Protein AF-A0A554GMN8-F1 (afdb_monomer_lite)

Foldseek 3Di:
DDDDDDDDDDDDDDDDDDDDDDDDPDPDDDDFLCVLLVVDAFQAAFPVLLVVVPHDGGLVSLLVLLVQLVVLLLVLLVLLLVLCVVLSHRSLLLSLLLCSVCVSQVNADPQQAHPVRQFHASNGDGVVVDPADDHRSDSRRSNVLSVQLSVQLVVLCVLCVPDDSSLSSLLSQLCSFQNNVLCDDSVQSLPRGDSSRRSRSSSSSSVSCSVPHGDDDDDDDDDDDDDDDDDDDDDDDDDDDDDDDPVPLQAAEADDVVDLQVDPGKAAASHFDPRQLVLCVLLVHDRPRHHHPVQLVSLLVQCVVVVHDDPPDRSIRHNVSSVVSCVVVDDDDDDDDDDDCFFDAPQKTFRLVPPLQVLLAPDDAAAADPPCQLVSALVRCVVSVPPQRDDAQVQQLQSLLSRVQSQQVTQKAWGNHVPWDWDWQDGPNHIGIFGKDFPVVLVVCLVVLRARFQWKKWWALVDSVDRHHNVRIHIFTAYDSLQWGQGSHTAGSHNDPNITIMTTMDGNVSIDHD

pLDDT: mean 76.31, std 22.41, range [22.39, 98.75]

Structure (mmCIF, N/CA/C/O backbone):
data_AF-A0A554GMN8-F1
#
_entry.id   AF-A0A554GMN8-F1
#
loop_
_atom_site.group_PDB
_atom_site.id
_atom_site.type_symbol
_atom_site.label_atom_id
_atom_site.label_alt_id
_atom_site.label_comp_id
_atom_site.label_asym_id
_atom_site.label_entity_id
_atom_site.label_seq_id
_atom_site.pdbx_PDB_ins_code
_atom_site.Cartn_x
_atom_site.Cartn_y
_atom_site.Cartn_z
_atom_site.occupancy
_atom_site.B_iso_or_equiv
_atom_site.auth_seq_id
_atom_site.auth_comp_id
_atom_site.auth_asym_id
_atom_site.auth_atom_id
_atom_site.pdbx_PDB_model_num
ATOM 1 N N . MET A 1 1 ? 79.819 -11.909 32.473 1.00 31.41 1 MET A N 1
ATOM 2 C CA . MET A 1 1 ? 79.985 -12.585 33.777 1.00 31.41 1 MET A CA 1
ATOM 3 C C . MET A 1 1 ? 79.073 -11.861 34.756 1.00 31.41 1 MET A C 1
ATOM 5 O O . MET A 1 1 ? 79.269 -10.672 34.934 1.00 31.41 1 MET A O 1
ATOM 9 N N . SER A 1 2 ? 77.901 -12.443 35.044 1.00 26.77 2 SER A N 1
ATOM 10 C CA . SER A 1 2 ? 77.553 -13.093 36.336 1.00 26.77 2 SER A CA 1
ATOM 11 C C . SER A 1 2 ? 77.087 -12.056 37.370 1.00 26.77 2 SER A C 1
ATOM 13 O O . SER A 1 2 ? 77.793 -11.083 37.567 1.00 26.77 2 SER A O 1
ATOM 15 N N . LEU A 1 3 ? 75.942 -12.131 38.054 1.00 24.88 3 LEU A N 1
ATOM 16 C CA . LEU A 1 3 ? 74.988 -13.192 38.433 1.00 24.88 3 LEU A CA 1
ATOM 17 C C . LEU A 1 3 ? 73.608 -12.514 38.677 1.00 24.88 3 LEU A C 1
ATOM 19 O O . LEU A 1 3 ? 73.585 -11.332 39.003 1.00 24.88 3 LEU A O 1
ATOM 23 N N . SER A 1 4 ? 72.466 -13.123 38.318 1.00 25.23 4 SER A N 1
ATOM 24 C CA . SER A 1 4 ? 71.517 -13.880 39.189 1.00 25.23 4 SER A CA 1
ATOM 25 C C . SER A 1 4 ? 70.925 -13.047 40.354 1.00 25.23 4 SER A C 1
ATOM 27 O O . SER A 1 4 ? 71.654 -12.326 41.009 1.00 25.23 4 SER A O 1
ATOM 29 N N . ALA A 1 5 ? 69.643 -13.092 40.732 1.00 24.31 5 ALA A N 1
ATOM 30 C CA . ALA A 1 5 ? 68.678 -14.182 40.684 1.00 24.31 5 ALA A CA 1
ATOM 31 C C . ALA A 1 5 ? 67.211 -13.696 40.809 1.00 24.31 5 ALA A C 1
ATOM 33 O O . ALA A 1 5 ? 66.907 -12.610 41.292 1.00 24.31 5 ALA A O 1
ATOM 34 N N . THR A 1 6 ? 66.335 -14.598 40.376 1.00 27.28 6 THR A N 1
ATOM 35 C CA . THR A 1 6 ? 64.887 -14.782 40.548 1.00 27.28 6 THR A CA 1
ATOM 36 C C . THR A 1 6 ? 64.306 -14.380 41.915 1.00 27.28 6 THR A C 1
ATOM 38 O O . THR A 1 6 ? 64.943 -14.629 42.931 1.00 27.28 6 THR A O 1
ATOM 41 N N . THR A 1 7 ? 63.041 -13.925 41.959 1.00 26.58 7 THR A N 1
ATOM 42 C CA . THR A 1 7 ? 61.944 -14.539 42.756 1.00 26.58 7 THR A CA 1
ATOM 43 C C . THR A 1 7 ? 60.580 -13.960 42.348 1.00 26.58 7 THR A C 1
ATOM 45 O O . THR A 1 7 ? 60.435 -12.782 42.037 1.00 26.58 7 THR A O 1
ATOM 48 N N . SER A 1 8 ? 59.597 -14.856 42.298 1.00 25.20 8 SER A N 1
ATOM 49 C CA . SER A 1 8 ? 58.213 -14.692 41.858 1.00 25.20 8 SER A CA 1
ATOM 50 C C . SER A 1 8 ? 57.253 -14.490 43.043 1.00 25.20 8 SER A C 1
ATOM 52 O O . SER A 1 8 ? 57.560 -14.906 44.153 1.00 25.20 8 SER A O 1
ATOM 54 N N . GLN A 1 9 ? 56.054 -13.989 42.717 1.00 25.36 9 GLN A N 1
ATOM 55 C CA . GLN A 1 9 ? 54.740 -14.189 43.365 1.00 25.36 9 GLN A CA 1
ATOM 56 C C . GLN A 1 9 ? 54.052 -12.988 44.052 1.00 25.36 9 GLN A C 1
ATOM 58 O O . GLN A 1 9 ? 54.301 -12.630 45.193 1.00 25.36 9 GLN A O 1
ATOM 63 N N . ARG A 1 10 ? 53.101 -12.444 43.270 1.00 31.45 10 ARG A N 1
ATOM 64 C CA . ARG A 1 10 ? 51.735 -11.945 43.551 1.00 31.45 10 ARG A CA 1
ATOM 65 C C . ARG A 1 10 ? 51.302 -11.668 45.001 1.00 31.45 10 ARG A C 1
ATOM 67 O O . ARG A 1 10 ? 51.190 -12.609 45.772 1.00 31.45 10 ARG A O 1
ATOM 74 N N . THR A 1 11 ? 50.693 -10.488 45.191 1.00 27.23 11 THR A N 1
ATOM 75 C CA . THR A 1 11 ? 49.353 -10.316 45.807 1.00 27.23 11 THR A CA 1
ATOM 76 C C . THR A 1 11 ? 48.642 -9.049 45.294 1.00 27.23 11 THR A C 1
ATOM 78 O O . THR A 1 11 ? 49.282 -8.045 44.997 1.00 27.23 11 THR A O 1
ATOM 81 N N . ASN A 1 12 ? 47.312 -9.135 45.181 1.00 29.25 12 ASN A N 1
ATOM 82 C CA . ASN A 1 12 ? 46.345 -8.156 44.654 1.00 29.25 12 ASN A CA 1
ATOM 83 C C . ASN A 1 12 ? 46.149 -6.891 45.521 1.00 29.25 12 ASN A C 1
ATOM 85 O O . ASN A 1 12 ? 46.103 -7.010 46.740 1.00 29.25 12 ASN A O 1
ATOM 89 N N . SER A 1 13 ? 45.832 -5.743 44.899 1.00 24.52 13 SER A N 1
ATOM 90 C CA . SER A 1 13 ? 44.711 -4.839 45.273 1.00 24.52 13 SER A CA 1
ATOM 91 C C . SER A 1 13 ? 44.562 -3.700 44.223 1.00 24.52 13 SER A C 1
ATOM 93 O O . SER A 1 13 ? 45.560 -3.163 43.767 1.00 24.52 13 SER A O 1
ATOM 95 N N . VAL A 1 14 ? 43.413 -3.554 43.535 1.00 26.42 14 VAL A N 1
ATOM 96 C CA . VAL A 1 14 ? 42.216 -2.707 43.818 1.00 26.42 14 VAL A CA 1
ATOM 97 C C . VAL A 1 14 ? 42.255 -1.313 43.136 1.00 26.42 14 VAL A C 1
ATOM 99 O O . VAL A 1 14 ? 43.052 -0.461 43.490 1.00 26.42 14 VAL A O 1
ATOM 102 N N . PHE A 1 15 ? 41.307 -1.127 42.198 1.00 25.38 15 PHE A N 1
ATOM 103 C CA . PHE A 1 15 ? 40.606 0.097 41.735 1.00 25.38 15 PHE A CA 1
ATOM 104 C C . PHE A 1 15 ? 41.369 1.348 41.232 1.00 25.38 15 PHE A C 1
ATOM 106 O O . PHE A 1 15 ? 42.005 2.047 42.006 1.00 25.38 15 PHE A O 1
ATOM 113 N N . SER A 1 16 ? 41.079 1.772 39.985 1.00 26.03 16 SER A N 1
ATOM 114 C CA . SER A 1 16 ? 40.402 3.059 39.682 1.00 26.03 16 SER A CA 1
ATOM 115 C C . SER A 1 16 ? 40.081 3.241 38.179 1.00 26.03 16 SER A C 1
ATOM 117 O O . SER A 1 16 ? 40.733 2.686 37.301 1.00 26.03 16 SER A O 1
ATOM 119 N N . ASN A 1 17 ? 39.035 4.033 37.931 1.00 27.44 17 ASN A N 1
ATOM 120 C CA . ASN A 1 17 ? 38.421 4.486 36.677 1.00 27.44 17 ASN A CA 1
ATOM 121 C C . ASN A 1 17 ? 39.380 5.137 35.655 1.00 27.44 17 ASN A C 1
ATOM 123 O O . ASN A 1 17 ? 40.178 5.986 36.032 1.00 27.44 17 ASN A O 1
ATOM 127 N N . ARG A 1 18 ? 39.152 4.927 34.345 1.00 29.36 18 ARG A N 1
ATOM 128 C CA . ARG A 1 18 ? 38.347 5.780 33.423 1.00 29.36 18 ARG A CA 1
ATOM 129 C C . ARG A 1 18 ? 38.805 5.584 31.963 1.00 29.36 18 ARG A C 1
ATOM 131 O O . ARG A 1 18 ? 39.984 5.683 31.666 1.00 29.36 18 ARG A O 1
ATOM 138 N N . SER A 1 19 ? 37.822 5.361 31.084 1.00 31.69 19 SER A N 1
ATOM 139 C CA . SER A 1 19 ? 37.714 5.769 29.667 1.00 31.69 19 SER A CA 1
ATOM 140 C C . SER A 1 19 ? 38.985 5.951 28.818 1.00 31.69 19 SER A C 1
ATOM 142 O O . SER A 1 19 ? 39.743 6.874 29.087 1.00 31.69 19 SER A O 1
ATOM 144 N N . GLN A 1 20 ? 39.068 5.247 27.680 1.00 28.48 20 GLN A N 1
ATOM 145 C CA . GLN A 1 20 ? 39.258 5.825 26.330 1.00 28.48 20 GLN A CA 1
ATOM 146 C C . GLN A 1 20 ? 38.959 4.765 25.249 1.00 28.48 20 GLN A C 1
ATOM 148 O O . GLN A 1 20 ? 39.065 3.566 25.489 1.00 28.48 20 GLN A O 1
ATOM 153 N N . GLY A 1 21 ? 38.428 5.231 24.117 1.00 31.78 21 GLY A N 1
ATOM 154 C CA . GLY A 1 21 ? 37.542 4.490 23.222 1.00 31.78 21 GLY A CA 1
ATOM 155 C C . GLY A 1 21 ? 38.167 3.371 22.391 1.00 31.78 21 GLY A C 1
ATOM 156 O O . GLY A 1 21 ? 39.304 3.453 21.937 1.00 31.78 21 GLY A O 1
ATOM 157 N N . VAL A 1 22 ? 37.350 2.354 22.114 1.00 30.33 22 VAL A N 1
ATOM 158 C CA . VAL A 1 22 ? 37.625 1.374 21.062 1.00 30.33 22 VAL A CA 1
ATOM 159 C C . VAL A 1 22 ? 37.029 1.909 19.765 1.00 30.33 22 VAL A C 1
ATOM 161 O O . VAL A 1 22 ? 35.817 2.068 19.617 1.00 30.33 22 VAL A O 1
ATOM 164 N N . THR A 1 23 ? 37.930 2.268 18.861 1.00 33.91 23 THR A N 1
ATOM 165 C CA . THR A 1 23 ? 37.685 2.838 17.542 1.00 33.91 23 THR A CA 1
ATOM 166 C C . THR A 1 23 ? 37.172 1.787 16.556 1.00 33.91 23 THR A C 1
ATOM 168 O O . THR A 1 23 ? 37.447 0.594 16.648 1.00 33.91 23 THR A O 1
ATOM 171 N N . ALA A 1 24 ? 36.400 2.266 15.585 1.00 37.78 24 ALA A N 1
ATOM 172 C CA . ALA A 1 24 ? 35.595 1.514 14.631 1.00 37.78 24 ALA A CA 1
ATOM 173 C C . ALA A 1 24 ? 36.373 0.768 13.516 1.00 37.78 24 ALA A C 1
ATOM 175 O O . ALA A 1 24 ? 35.916 0.757 12.380 1.00 37.78 24 ALA A O 1
ATOM 176 N N . ASN A 1 25 ? 37.516 0.130 13.795 1.00 35.66 25 ASN A N 1
ATOM 177 C CA . ASN A 1 25 ? 38.388 -0.444 12.751 1.00 35.66 25 ASN A CA 1
ATOM 178 C C . ASN A 1 25 ? 38.890 -1.874 13.042 1.00 35.66 25 ASN A C 1
ATOM 180 O O . ASN A 1 25 ? 40.089 -2.132 13.028 1.00 35.66 25 ASN A O 1
ATOM 184 N N . ALA A 1 26 ? 37.983 -2.833 13.258 1.00 29.56 26 ALA A N 1
ATOM 185 C CA . ALA A 1 26 ? 38.364 -4.250 13.380 1.00 29.56 26 ALA A CA 1
ATOM 186 C C . ALA A 1 26 ? 37.366 -5.244 12.748 1.00 29.56 26 ALA A C 1
ATOM 188 O O . ALA A 1 26 ? 37.164 -6.333 13.275 1.00 29.56 26 ALA A O 1
ATOM 189 N N . VAL A 1 27 ? 36.729 -4.903 11.618 1.00 34.41 27 VAL A N 1
ATOM 190 C CA . VAL A 1 27 ? 35.815 -5.834 10.915 1.00 34.41 27 VAL A CA 1
ATOM 191 C C . VAL A 1 27 ? 36.108 -5.903 9.415 1.00 34.41 27 VAL A C 1
ATOM 193 O O . VAL A 1 27 ? 35.197 -5.771 8.617 1.00 34.41 27 VAL A O 1
ATOM 196 N N . LEU A 1 28 ? 37.365 -6.084 8.993 1.00 43.81 28 LEU A N 1
ATOM 197 C CA . LEU A 1 28 ? 37.694 -6.413 7.593 1.00 43.81 28 LEU A CA 1
ATOM 198 C C . LEU A 1 28 ? 39.027 -7.184 7.478 1.00 43.81 28 LEU A C 1
ATOM 200 O O . LEU A 1 28 ? 40.031 -6.630 7.048 1.00 43.81 28 LEU A O 1
ATOM 204 N N . SER A 1 29 ? 39.020 -8.477 7.819 1.00 34.38 29 SER A N 1
ATOM 205 C CA . SER A 1 29 ? 39.824 -9.517 7.146 1.00 34.38 29 SER A CA 1
ATOM 206 C C . SER A 1 29 ? 39.345 -10.919 7.580 1.00 34.38 29 SER A C 1
ATOM 208 O O . SER A 1 29 ? 39.456 -11.304 8.737 1.00 34.38 29 SER A O 1
ATOM 210 N N . GLY A 1 30 ? 38.731 -11.688 6.670 1.00 39.34 30 GLY A N 1
ATOM 211 C CA . GLY A 1 30 ? 38.459 -13.129 6.858 1.00 39.34 30 GLY A CA 1
ATOM 212 C C . GLY A 1 30 ? 37.120 -13.568 7.485 1.00 39.34 30 GLY A C 1
ATOM 213 O O . GLY A 1 30 ? 36.879 -14.766 7.589 1.00 39.34 30 GLY A O 1
ATOM 214 N N . SER A 1 31 ? 36.218 -12.660 7.872 1.00 64.19 31 SER A N 1
ATOM 215 C CA . SER A 1 31 ? 34.897 -13.028 8.423 1.00 64.19 31 SER A CA 1
ATOM 216 C C . SER A 1 31 ? 33.820 -13.079 7.334 1.00 64.19 31 SER A C 1
ATOM 218 O O . SER A 1 31 ? 33.726 -12.162 6.523 1.00 64.19 31 SER A O 1
ATOM 220 N N . ASN A 1 32 ? 32.996 -14.135 7.322 1.00 79.31 32 ASN A N 1
ATOM 221 C CA . ASN A 1 32 ? 31.857 -14.292 6.406 1.00 79.31 32 ASN A CA 1
ATOM 222 C C . ASN A 1 32 ? 30.999 -13.002 6.373 1.00 79.31 32 ASN A C 1
ATOM 224 O O . ASN A 1 32 ? 30.360 -12.688 7.383 1.00 79.31 32 ASN A O 1
ATOM 228 N N . PRO A 1 33 ? 30.918 -12.276 5.237 1.00 84.50 33 PRO A N 1
ATOM 229 C CA . PRO A 1 33 ? 30.227 -10.984 5.161 1.00 84.50 33 PRO A CA 1
ATOM 230 C C . PRO A 1 33 ? 28.704 -11.093 5.354 1.00 84.50 33 PRO A C 1
ATOM 232 O O . PRO A 1 33 ? 28.023 -10.086 5.532 1.00 84.50 33 PRO A O 1
ATOM 235 N N . ASN A 1 34 ? 28.158 -12.313 5.360 1.00 89.69 34 ASN A N 1
ATOM 236 C CA . ASN A 1 34 ? 26.754 -12.604 5.632 1.00 89.69 34 ASN A CA 1
ATOM 237 C C . ASN A 1 34 ? 26.494 -13.154 7.044 1.00 89.69 34 ASN A C 1
ATOM 239 O O . ASN A 1 34 ? 25.357 -13.524 7.334 1.00 89.69 34 ASN A O 1
ATOM 243 N N . ALA A 1 35 ? 27.495 -13.225 7.932 1.00 85.38 35 ALA A N 1
ATOM 244 C CA . ALA A 1 35 ? 27.372 -13.906 9.228 1.00 85.38 35 ALA A CA 1
ATOM 245 C C . ALA A 1 35 ? 26.163 -13.437 10.061 1.00 85.38 35 ALA A C 1
ATOM 247 O O . ALA A 1 35 ? 25.469 -14.258 10.665 1.00 85.38 35 ALA A O 1
ATOM 248 N N . ILE A 1 36 ? 25.850 -12.136 10.030 1.00 88.31 36 ILE A N 1
ATOM 249 C CA . ILE A 1 36 ? 24.716 -11.545 10.759 1.00 88.31 36 ILE A CA 1
ATOM 250 C C . ILE A 1 36 ? 23.353 -12.126 10.347 1.00 88.31 36 ILE A C 1
ATOM 252 O O . ILE A 1 36 ? 22.428 -12.148 11.157 1.00 88.31 36 ILE A O 1
ATOM 256 N N . LEU A 1 37 ? 23.219 -12.657 9.123 1.00 88.25 37 LEU A N 1
ATOM 257 C CA . LEU A 1 37 ? 21.961 -13.232 8.635 1.00 88.25 37 LEU A CA 1
ATOM 258 C C . LEU A 1 37 ? 21.540 -14.481 9.419 1.00 88.25 37 LEU A C 1
ATOM 260 O O . LEU A 1 37 ? 20.349 -14.787 9.466 1.00 88.25 37 LEU A O 1
ATOM 264 N N . SER A 1 38 ? 22.484 -15.177 10.059 1.00 87.19 38 SER A N 1
ATOM 265 C CA . SER A 1 38 ? 22.206 -16.352 10.899 1.00 87.19 38 SER A CA 1
ATOM 266 C C . SER A 1 38 ? 21.541 -16.008 12.238 1.00 87.19 38 SER A C 1
ATOM 268 O O . SER A 1 38 ? 20.923 -16.867 12.858 1.00 87.19 38 SER A O 1
ATOM 270 N N . GLN A 1 39 ? 21.613 -14.746 12.672 1.00 88.06 39 GLN A N 1
ATOM 271 C CA . GLN A 1 39 ? 21.136 -14.314 13.991 1.00 88.06 39 GLN A CA 1
ATOM 272 C C . GLN A 1 39 ? 19.621 -14.074 14.053 1.00 88.06 39 GLN A C 1
ATOM 274 O O . GLN A 1 39 ? 19.087 -13.724 15.105 1.00 88.06 39 GLN A O 1
ATOM 279 N N . TYR A 1 40 ? 18.911 -14.232 12.936 1.00 89.50 40 TYR A N 1
ATOM 280 C CA . TYR A 1 40 ? 17.469 -14.045 12.877 1.00 89.50 40 TYR A CA 1
ATOM 281 C C . TYR A 1 40 ? 16.802 -15.151 12.059 1.00 89.50 40 TYR A C 1
ATOM 283 O O . TYR A 1 40 ? 17.245 -15.487 10.963 1.00 89.50 40 TYR A O 1
ATOM 291 N N . LYS A 1 41 ? 15.708 -15.703 12.594 1.00 93.06 41 LYS A N 1
ATOM 292 C CA . LYS A 1 41 ? 14.868 -16.696 11.920 1.00 93.06 41 LYS A CA 1
ATOM 293 C C . LYS A 1 41 ? 13.619 -16.004 11.353 1.00 93.06 41 LYS A C 1
ATOM 295 O O . LYS A 1 41 ? 12.724 -15.674 12.135 1.00 93.06 41 LYS A O 1
ATOM 300 N N . PRO A 1 42 ? 13.545 -15.769 10.033 1.00 93.25 42 PRO A N 1
ATOM 301 C CA . PRO A 1 42 ? 12.393 -15.122 9.421 1.00 93.25 42 PRO A CA 1
ATOM 302 C C . PRO A 1 42 ? 11.180 -16.051 9.342 1.00 93.25 42 PRO A C 1
ATOM 304 O O . PRO A 1 42 ? 11.313 -17.271 9.251 1.00 93.25 42 PRO A O 1
ATOM 307 N N . THR A 1 43 ? 9.987 -15.461 9.294 1.00 90.25 43 THR A N 1
ATOM 308 C CA . THR A 1 43 ? 8.751 -16.169 8.925 1.00 90.25 43 THR A CA 1
ATOM 309 C C . THR A 1 43 ? 8.617 -16.349 7.410 1.00 90.25 43 THR A C 1
ATOM 311 O O . THR A 1 43 ? 7.843 -17.191 6.965 1.00 90.25 43 THR A O 1
ATOM 314 N N . GLY A 1 44 ? 9.381 -15.589 6.617 1.00 90.81 44 GLY A N 1
ATOM 315 C CA . GLY A 1 44 ? 9.333 -15.595 5.155 1.00 90.81 44 GLY A CA 1
ATOM 316 C C . GLY A 1 44 ? 8.117 -14.866 4.580 1.00 90.81 44 GLY A C 1
ATOM 317 O O . GLY A 1 44 ? 7.485 -14.053 5.257 1.00 90.81 44 GLY A O 1
ATOM 318 N N . ALA A 1 45 ? 7.815 -15.149 3.315 1.00 82.44 45 ALA A N 1
ATOM 319 C CA . ALA A 1 45 ? 6.766 -14.491 2.548 1.00 82.44 45 ALA A CA 1
ATOM 320 C C . ALA A 1 45 ? 5.364 -14.754 3.118 1.00 82.44 45 ALA A C 1
ATOM 322 O O . ALA A 1 45 ? 4.985 -15.890 3.399 1.00 82.44 45 ALA A O 1
ATOM 323 N N . SER A 1 46 ? 4.553 -13.704 3.213 1.00 82.75 46 SER A N 1
ATOM 324 C CA . SER A 1 46 ? 3.112 -13.807 3.441 1.00 82.75 46 SER A CA 1
ATOM 325 C C . SER A 1 46 ? 2.414 -14.497 2.269 1.00 82.75 46 SER A C 1
ATOM 327 O O . SER A 1 46 ? 2.960 -14.617 1.170 1.00 82.75 46 SER A O 1
ATOM 329 N N . ALA A 1 47 ? 1.146 -14.866 2.469 1.00 78.50 47 ALA A N 1
ATOM 330 C CA . ALA A 1 47 ? 0.313 -15.422 1.403 1.00 78.50 47 ALA A CA 1
ATOM 331 C C . ALA A 1 47 ? 0.198 -14.466 0.207 1.00 78.50 47 ALA A C 1
ATOM 333 O O . ALA A 1 47 ? 0.209 -14.906 -0.937 1.00 78.50 47 ALA A O 1
ATOM 334 N N . ARG A 1 48 ? 0.154 -13.151 0.459 1.00 74.88 48 ARG A N 1
ATOM 335 C CA . ARG A 1 48 ? 0.076 -12.137 -0.599 1.00 74.88 48 ARG A CA 1
ATOM 336 C C . ARG A 1 48 ? 1.323 -12.135 -1.476 1.00 74.88 48 ARG A C 1
ATOM 338 O O . ARG A 1 48 ? 1.204 -12.033 -2.693 1.00 74.88 48 ARG A O 1
ATOM 345 N N . THR A 1 49 ? 2.498 -12.204 -0.863 1.00 74.50 49 THR A N 1
ATOM 346 C CA . THR A 1 49 ? 3.767 -12.190 -1.596 1.00 74.50 49 THR A CA 1
ATOM 347 C C . THR A 1 49 ? 3.992 -13.525 -2.304 1.00 74.50 49 THR A C 1
ATOM 349 O O . THR A 1 49 ? 4.314 -13.534 -3.486 1.00 74.50 49 THR A O 1
ATOM 352 N N . ALA A 1 50 ? 3.740 -14.651 -1.631 1.00 77.44 50 ALA A N 1
ATOM 353 C CA . ALA A 1 50 ? 3.904 -15.986 -2.206 1.00 77.44 50 ALA A CA 1
ATOM 354 C C . ALA A 1 50 ? 2.961 -16.255 -3.397 1.00 77.44 50 ALA A C 1
ATOM 356 O O . ALA A 1 50 ? 3.357 -16.905 -4.365 1.00 77.44 50 ALA A O 1
ATOM 357 N N . ALA A 1 51 ? 1.745 -15.697 -3.375 1.00 76.88 51 ALA A N 1
ATOM 358 C CA . ALA A 1 51 ? 0.773 -15.841 -4.458 1.00 76.88 51 ALA A CA 1
ATOM 359 C C . ALA A 1 51 ? 1.242 -15.256 -5.802 1.00 76.88 51 ALA A C 1
ATOM 361 O O . ALA A 1 51 ? 0.740 -15.683 -6.838 1.00 76.88 51 ALA A O 1
ATOM 362 N N . GLN A 1 52 ? 2.209 -14.329 -5.810 1.00 74.88 52 GLN A N 1
ATOM 363 C CA . GLN A 1 52 ? 2.782 -13.776 -7.048 1.00 74.88 52 GLN A CA 1
ATOM 364 C C . GLN A 1 52 ? 3.424 -14.856 -7.928 1.00 74.88 52 GLN A C 1
ATOM 366 O O . GLN A 1 52 ? 3.393 -14.747 -9.150 1.00 74.88 52 GLN A O 1
ATOM 371 N N . ASP A 1 53 ? 3.945 -15.910 -7.297 1.00 82.25 53 ASP A N 1
ATOM 372 C CA . ASP A 1 53 ? 4.590 -17.044 -7.959 1.00 82.25 53 ASP A CA 1
ATOM 373 C C . ASP A 1 53 ? 3.763 -18.339 -7.781 1.00 82.25 53 ASP A C 1
ATOM 375 O O . ASP A 1 53 ? 4.251 -19.434 -8.053 1.00 82.25 53 ASP A O 1
ATOM 379 N N . GLY A 1 54 ? 2.514 -18.240 -7.301 1.00 87.12 54 GLY A N 1
ATOM 380 C CA . GLY A 1 54 ? 1.644 -19.398 -7.058 1.00 87.12 54 GLY A CA 1
ATOM 381 C C . GLY A 1 54 ? 2.129 -20.331 -5.940 1.00 87.12 54 GLY A C 1
ATOM 382 O O . GLY A 1 54 ? 1.879 -21.534 -5.990 1.00 87.12 54 GLY A O 1
ATOM 383 N N . LEU A 1 55 ? 2.846 -19.802 -4.944 1.00 85.44 55 LEU A N 1
ATOM 384 C CA . LEU A 1 55 ? 3.481 -20.584 -3.879 1.00 85.44 55 LEU A CA 1
ATOM 385 C C . LEU A 1 55 ? 2.693 -20.532 -2.563 1.00 85.44 55 LEU A C 1
ATOM 387 O O . LEU A 1 55 ? 1.954 -19.586 -2.289 1.00 85.44 55 LEU A O 1
ATOM 391 N N . GLN A 1 56 ? 2.909 -21.534 -1.707 1.00 91.12 56 GLN A N 1
ATOM 392 C CA . GLN A 1 56 ? 2.435 -21.510 -0.321 1.00 91.12 56 GLN A CA 1
ATOM 393 C C . GLN A 1 56 ? 3.278 -20.547 0.528 1.00 91.12 56 GLN A C 1
ATOM 395 O O . GLN A 1 56 ? 4.495 -20.506 0.347 1.00 91.12 56 GLN A O 1
ATOM 400 N N . PRO A 1 57 ? 2.675 -19.786 1.458 1.00 82.00 57 PRO A N 1
ATOM 401 C CA . PRO A 1 57 ? 3.400 -18.813 2.268 1.00 82.00 57 PRO A CA 1
ATOM 402 C C . PRO A 1 57 ? 4.490 -19.445 3.136 1.00 82.00 57 PRO A C 1
ATOM 404 O O . PRO A 1 57 ? 4.409 -20.605 3.536 1.00 82.00 57 PRO A O 1
ATOM 407 N N . GLY A 1 58 ? 5.483 -18.632 3.485 1.00 88.31 58 GLY A N 1
ATOM 408 C CA . GLY A 1 58 ? 6.562 -18.973 4.400 1.00 88.31 58 GLY A CA 1
ATOM 409 C C . GLY A 1 58 ? 7.951 -18.861 3.776 1.00 88.31 58 GLY A C 1
ATOM 410 O O . GLY A 1 58 ? 8.138 -18.383 2.655 1.00 88.31 58 GLY A O 1
ATOM 411 N N . VAL A 1 59 ? 8.949 -19.331 4.525 1.00 94.88 59 VAL A N 1
ATOM 412 C CA . VAL A 1 59 ? 10.370 -19.289 4.135 1.00 94.88 59 VAL A CA 1
ATOM 413 C C . VAL A 1 59 ? 10.621 -20.016 2.813 1.00 94.88 59 VAL A C 1
ATOM 415 O O . VAL A 1 59 ? 11.353 -19.502 1.975 1.00 94.88 59 VAL A O 1
ATOM 418 N N . ALA A 1 60 ? 9.967 -21.158 2.577 1.00 93.56 60 ALA A N 1
ATOM 419 C CA . ALA A 1 60 ? 10.128 -21.915 1.335 1.00 93.56 60 ALA A CA 1
ATOM 420 C C . ALA A 1 60 ? 9.729 -21.101 0.089 1.00 93.56 60 ALA A C 1
ATOM 422 O O . ALA A 1 60 ? 10.417 -21.173 -0.931 1.00 93.56 60 ALA A O 1
ATOM 423 N N . ALA A 1 61 ? 8.675 -20.278 0.175 1.00 93.38 61 ALA A N 1
ATOM 424 C CA . ALA A 1 61 ? 8.310 -19.379 -0.917 1.00 93.38 61 ALA A CA 1
ATOM 425 C C . ALA A 1 61 ? 9.366 -18.298 -1.143 1.00 93.38 61 ALA A C 1
ATOM 427 O O . ALA A 1 61 ? 9.772 -18.082 -2.283 1.00 93.38 61 ALA A O 1
ATOM 428 N N . SER A 1 62 ? 9.857 -17.660 -0.077 1.00 97.88 62 SER A N 1
ATOM 429 C CA . SER A 1 62 ? 10.962 -16.696 -0.166 1.00 97.88 62 SER A CA 1
ATOM 430 C C . SER A 1 62 ? 12.192 -17.308 -0.837 1.00 97.88 62 SER A C 1
ATOM 432 O O . SER A 1 62 ? 12.731 -16.737 -1.784 1.00 97.88 62 SER A O 1
ATOM 434 N N . THR A 1 63 ? 12.598 -18.504 -0.408 1.00 95.38 63 THR A N 1
ATOM 435 C CA . THR A 1 63 ? 13.712 -19.252 -1.000 1.00 95.38 63 THR A CA 1
ATOM 436 C C . THR A 1 63 ? 13.480 -19.520 -2.484 1.00 95.38 63 THR A C 1
ATOM 438 O O . THR A 1 63 ? 14.360 -19.238 -3.296 1.00 95.38 63 THR A O 1
ATOM 441 N N . LYS A 1 64 ? 12.294 -20.009 -2.865 1.00 93.69 64 LYS A N 1
ATOM 442 C CA . LYS A 1 64 ? 11.979 -20.306 -4.265 1.00 93.69 64 LYS A CA 1
ATOM 443 C C . LYS A 1 64 ? 11.976 -19.047 -5.133 1.00 93.69 64 LYS A C 1
ATOM 445 O O . LYS A 1 64 ? 12.562 -19.068 -6.210 1.00 93.69 64 LYS A O 1
ATOM 450 N N . MET A 1 65 ? 11.384 -17.949 -4.665 1.00 96.00 65 MET A N 1
ATOM 451 C CA . MET A 1 65 ? 11.391 -16.671 -5.387 1.00 96.00 65 MET A CA 1
ATOM 452 C C . MET A 1 65 ? 12.816 -16.132 -5.572 1.00 96.00 65 MET A C 1
ATOM 454 O O . MET A 1 65 ? 13.164 -15.687 -6.664 1.00 96.00 65 MET A O 1
ATOM 458 N N . ALA A 1 66 ? 13.668 -16.233 -4.545 1.00 96.00 66 ALA A N 1
ATOM 459 C CA . ALA A 1 66 ? 15.079 -15.862 -4.651 1.00 96.00 66 ALA A CA 1
ATOM 460 C C . ALA A 1 66 ? 15.839 -16.730 -5.669 1.00 96.00 66 ALA A C 1
ATOM 462 O O . ALA A 1 66 ? 16.619 -16.205 -6.461 1.00 96.00 66 ALA A O 1
ATOM 463 N N . GLN A 1 67 ? 15.586 -18.042 -5.692 1.00 90.94 67 GLN A N 1
ATOM 464 C CA . GLN A 1 67 ? 16.167 -18.959 -6.679 1.00 90.94 67 GLN A CA 1
ATOM 465 C C . GLN A 1 67 ? 15.719 -18.621 -8.107 1.00 90.94 67 GLN A C 1
ATOM 467 O O . GLN A 1 67 ? 16.547 -18.597 -9.014 1.00 90.94 67 GLN A O 1
ATOM 472 N N . THR A 1 68 ? 14.436 -18.301 -8.305 1.00 89.62 68 THR A N 1
ATOM 473 C CA . THR A 1 68 ? 13.896 -17.845 -9.598 1.00 89.62 68 THR A CA 1
ATOM 474 C C . THR A 1 68 ? 14.601 -16.578 -10.102 1.00 89.62 68 THR A C 1
ATOM 476 O O . THR A 1 68 ? 14.761 -16.390 -11.310 1.00 89.62 68 THR A O 1
ATOM 479 N N . ASP A 1 69 ? 15.047 -15.713 -9.190 1.00 93.44 69 ASP A N 1
ATOM 480 C CA . ASP A 1 69 ? 15.720 -14.452 -9.513 1.00 93.44 69 ASP A CA 1
ATOM 481 C C . ASP A 1 69 ? 17.254 -14.581 -9.624 1.00 93.44 69 ASP A C 1
ATOM 483 O O . ASP A 1 69 ? 17.907 -13.683 -10.163 1.00 93.44 69 ASP A O 1
ATOM 487 N N . LEU A 1 70 ? 17.843 -15.696 -9.173 1.00 91.81 70 LEU A N 1
ATOM 488 C CA . LEU A 1 70 ? 19.291 -15.868 -9.005 1.00 91.81 70 LEU A CA 1
ATOM 489 C C . LEU A 1 70 ? 20.093 -15.591 -10.284 1.00 91.81 70 LEU A C 1
ATOM 491 O O . LEU A 1 70 ? 21.065 -14.837 -10.248 1.00 91.81 70 LEU A O 1
ATOM 495 N N . ALA A 1 71 ? 19.674 -16.150 -11.421 1.00 91.06 71 ALA A N 1
ATOM 496 C CA . ALA A 1 71 ? 20.381 -15.970 -12.691 1.00 91.06 71 ALA A CA 1
ATOM 497 C C . ALA A 1 71 ? 20.418 -14.498 -13.145 1.00 91.06 71 ALA A C 1
ATOM 499 O O . ALA A 1 71 ? 21.383 -14.057 -13.766 1.00 91.06 71 ALA A O 1
ATOM 500 N N . ARG A 1 72 ? 19.382 -13.709 -12.819 1.00 96.19 72 ARG A N 1
ATOM 501 C CA . ARG A 1 72 ? 19.364 -12.263 -13.087 1.00 96.19 72 ARG A CA 1
ATOM 502 C C . ARG A 1 72 ? 20.271 -11.516 -12.117 1.00 96.19 72 ARG A C 1
ATOM 504 O O . ARG A 1 72 ? 21.061 -10.693 -12.568 1.00 96.19 72 ARG A O 1
ATOM 511 N N . LEU A 1 73 ? 20.209 -11.845 -10.825 1.00 95.81 73 LEU A N 1
ATOM 512 C CA . LEU A 1 73 ? 21.061 -11.239 -9.796 1.00 95.81 73 LEU A CA 1
ATOM 513 C C . LEU A 1 73 ? 22.557 -11.445 -10.085 1.00 95.81 73 LEU A C 1
ATOM 515 O O . LEU A 1 73 ? 23.354 -10.530 -9.886 1.00 95.81 73 LEU A O 1
ATOM 519 N N . GLN A 1 74 ? 22.947 -12.618 -10.599 1.00 93.69 74 GLN A N 1
ATOM 520 C CA . GLN A 1 74 ? 24.345 -12.914 -10.932 1.00 93.69 74 GLN A CA 1
ATOM 521 C C . GLN A 1 74 ? 24.944 -11.937 -11.953 1.00 93.69 74 GLN A C 1
ATOM 523 O O . GLN A 1 74 ? 26.131 -11.630 -11.864 1.00 93.69 74 GLN A O 1
ATOM 528 N N . LYS A 1 75 ? 24.132 -11.372 -12.859 1.00 91.88 75 LYS A N 1
ATOM 529 C CA . LYS A 1 75 ? 24.596 -10.416 -13.882 1.00 91.88 75 LYS A CA 1
ATOM 530 C C . LYS A 1 75 ? 25.172 -9.123 -13.298 1.00 91.88 75 LYS A C 1
ATOM 532 O O . LYS A 1 75 ? 25.930 -8.441 -13.974 1.00 91.88 75 LYS A O 1
ATOM 537 N N . PHE A 1 76 ? 24.812 -8.776 -12.064 1.00 93.00 76 PHE A N 1
ATOM 538 C CA . PHE A 1 76 ? 25.298 -7.582 -11.368 1.00 93.00 76 PHE A CA 1
ATOM 539 C C . PHE A 1 76 ? 25.821 -7.904 -9.959 1.00 93.00 76 PHE A C 1
ATOM 541 O O . PHE A 1 76 ? 25.863 -7.036 -9.087 1.00 93.00 76 PHE A O 1
ATOM 548 N N . LYS A 1 77 ? 26.277 -9.149 -9.747 1.00 92.75 77 LYS A N 1
ATOM 549 C CA . LYS A 1 77 ? 26.864 -9.617 -8.483 1.00 92.75 77 LYS A CA 1
ATOM 550 C C . LYS A 1 77 ? 28.048 -8.765 -8.030 1.00 92.75 77 LYS A C 1
ATOM 552 O O . LYS A 1 77 ? 28.061 -8.343 -6.879 1.00 92.75 77 LYS A O 1
ATOM 557 N N . GLY A 1 78 ? 28.989 -8.466 -8.928 1.00 89.25 78 GLY A N 1
ATOM 558 C CA . GLY A 1 78 ? 30.153 -7.637 -8.596 1.00 89.25 78 GLY A CA 1
ATOM 559 C C . GLY A 1 78 ? 29.751 -6.261 -8.056 1.00 89.25 78 GLY A C 1
ATOM 560 O O . GLY A 1 78 ? 30.295 -5.811 -7.052 1.00 89.25 78 GLY A O 1
ATOM 561 N N . ASN A 1 79 ? 28.713 -5.648 -8.639 1.00 94.25 79 ASN A N 1
ATOM 562 C CA . ASN A 1 79 ? 28.211 -4.354 -8.178 1.00 94.25 79 ASN A CA 1
ATOM 563 C C . ASN A 1 79 ? 27.589 -4.435 -6.776 1.00 94.25 79 ASN A C 1
ATOM 565 O O . ASN A 1 79 ? 27.781 -3.529 -5.960 1.00 94.25 79 ASN A O 1
ATOM 569 N N . ILE A 1 80 ? 26.850 -5.519 -6.500 1.00 96.69 80 ILE A N 1
ATOM 570 C CA . ILE A 1 80 ? 26.269 -5.808 -5.183 1.00 96.69 80 ILE A CA 1
ATOM 571 C C . ILE A 1 80 ? 27.369 -6.007 -4.141 1.00 96.69 80 ILE A C 1
ATOM 573 O O . ILE A 1 80 ? 27.309 -5.389 -3.081 1.00 96.69 80 ILE A O 1
ATOM 577 N N . GLU A 1 81 ? 28.366 -6.846 -4.427 1.00 93.31 81 GLU A N 1
ATOM 578 C CA . GLU A 1 81 ? 29.453 -7.154 -3.491 1.00 93.31 81 GLU A CA 1
ATOM 579 C C . GLU A 1 81 ? 30.306 -5.911 -3.196 1.00 93.31 81 GLU A C 1
ATOM 581 O O . GLU A 1 81 ? 30.594 -5.632 -2.031 1.00 93.31 81 GLU A O 1
ATOM 586 N N . ALA A 1 82 ? 30.604 -5.095 -4.212 1.00 89.38 82 ALA A N 1
ATOM 587 C CA . ALA A 1 82 ? 31.320 -3.834 -4.035 1.00 89.38 82 ALA A CA 1
ATOM 588 C C . ALA A 1 82 ? 30.534 -2.822 -3.179 1.00 89.38 82 ALA A C 1
ATOM 590 O O . ALA A 1 82 ? 31.096 -2.194 -2.278 1.00 89.38 82 ALA A O 1
ATOM 591 N N . ALA A 1 83 ? 29.224 -2.673 -3.412 1.00 93.06 83 ALA A N 1
ATOM 592 C CA . ALA A 1 83 ? 28.385 -1.789 -2.600 1.00 93.06 83 ALA A CA 1
ATOM 593 C C . ALA A 1 83 ? 28.255 -2.301 -1.156 1.00 93.06 83 ALA A C 1
ATOM 595 O O . ALA A 1 83 ? 28.375 -1.533 -0.202 1.00 93.06 83 ALA A O 1
ATOM 596 N N . ALA A 1 84 ? 28.057 -3.607 -0.983 1.00 94.75 84 ALA A N 1
ATOM 597 C CA . ALA A 1 84 ? 27.982 -4.259 0.318 1.00 94.75 84 ALA A CA 1
ATOM 598 C C . ALA A 1 84 ? 29.243 -4.004 1.152 1.00 94.75 84 ALA A C 1
ATOM 600 O O . ALA A 1 84 ? 29.145 -3.542 2.292 1.00 94.75 84 ALA A O 1
ATOM 601 N N . GLN A 1 85 ? 3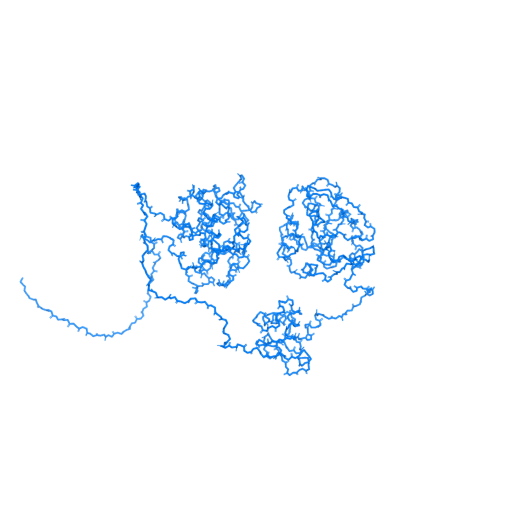0.420 -4.209 0.552 1.00 90.88 85 GLN A N 1
ATOM 602 C CA . GLN A 1 85 ? 31.705 -3.911 1.179 1.00 90.88 85 GLN A CA 1
ATOM 603 C C . GLN A 1 85 ? 31.817 -2.426 1.545 1.00 90.88 85 GLN A C 1
ATOM 605 O O . GLN A 1 85 ? 32.152 -2.097 2.681 1.00 90.88 85 GLN A O 1
ATOM 610 N N . LYS A 1 86 ? 31.477 -1.525 0.614 1.00 91.25 86 LYS A N 1
ATOM 611 C CA . LYS A 1 86 ? 31.575 -0.071 0.811 1.00 91.25 86 LYS A CA 1
ATOM 612 C C . LYS A 1 86 ? 30.733 0.446 1.980 1.00 91.25 86 LYS A C 1
ATOM 614 O O . LYS A 1 86 ? 31.169 1.352 2.685 1.00 91.25 86 LYS A O 1
ATOM 619 N N . TYR A 1 87 ? 29.529 -0.090 2.178 1.00 92.62 87 TYR A N 1
ATOM 620 C CA . TYR A 1 87 ? 28.590 0.397 3.201 1.00 92.62 87 TYR A CA 1
ATOM 621 C C . TYR A 1 87 ? 28.542 -0.476 4.469 1.00 92.62 87 TYR A C 1
ATOM 623 O O . TYR A 1 87 ? 27.814 -0.155 5.419 1.00 92.62 87 TYR A O 1
ATOM 631 N N . GLY A 1 88 ? 29.331 -1.556 4.515 1.00 92.00 88 GLY A N 1
ATOM 632 C CA . GLY A 1 88 ? 29.341 -2.515 5.620 1.00 92.00 88 GLY A CA 1
ATOM 633 C C . GLY A 1 88 ? 27.977 -3.181 5.796 1.00 92.00 88 GLY A C 1
ATOM 634 O O . GLY A 1 88 ? 27.379 -3.092 6.869 1.00 92.00 88 GLY A O 1
ATOM 635 N N . LEU A 1 89 ? 27.451 -3.759 4.714 1.00 95.88 89 LEU A N 1
ATOM 636 C CA . LEU A 1 89 ? 26.159 -4.449 4.654 1.00 95.88 89 LEU A CA 1
ATOM 637 C C . LEU A 1 89 ? 26.354 -5.874 4.110 1.00 95.88 89 LEU A C 1
ATOM 639 O O . LEU A 1 89 ? 27.280 -6.088 3.330 1.00 95.88 89 LEU A O 1
ATOM 643 N N . PRO A 1 90 ? 25.489 -6.848 4.448 1.00 96.25 90 PRO A N 1
ATOM 644 C CA . PRO A 1 90 ? 25.594 -8.187 3.876 1.00 96.25 90 PRO A CA 1
ATOM 645 C C . PRO A 1 90 ? 25.291 -8.180 2.366 1.00 96.25 90 PRO A C 1
ATOM 647 O O . PRO A 1 90 ? 24.215 -7.715 1.970 1.00 96.25 90 PRO A O 1
ATOM 650 N N . PRO A 1 91 ? 26.167 -8.723 1.501 1.00 96.25 91 PRO A N 1
ATOM 651 C CA . PRO A 1 91 ? 25.934 -8.743 0.055 1.00 96.25 91 PRO A CA 1
ATOM 652 C C . PRO A 1 91 ? 24.684 -9.539 -0.331 1.00 96.25 91 PRO A C 1
ATOM 654 O O . PRO A 1 91 ? 23.922 -9.108 -1.198 1.00 96.25 91 PRO A O 1
ATOM 657 N N . ALA A 1 92 ? 24.397 -10.643 0.363 1.00 97.62 92 ALA A N 1
ATOM 658 C CA . ALA A 1 92 ? 23.185 -11.416 0.109 1.00 97.62 92 ALA A CA 1
ATOM 659 C C . ALA A 1 92 ? 21.900 -10.667 0.501 1.00 97.62 92 ALA A C 1
ATOM 661 O O . ALA A 1 92 ? 20.851 -10.893 -0.101 1.00 97.62 92 ALA A O 1
ATOM 662 N N . LEU A 1 93 ? 21.976 -9.735 1.458 1.00 98.56 93 LEU A N 1
ATOM 663 C CA . LEU A 1 93 ? 20.841 -8.890 1.831 1.00 98.56 93 LEU A CA 1
ATOM 664 C C . LEU A 1 93 ? 20.525 -7.859 0.742 1.00 98.56 93 LEU A C 1
ATOM 666 O O . LEU A 1 93 ? 19.360 -7.673 0.402 1.00 98.56 93 LEU A O 1
ATOM 670 N N . LEU A 1 94 ? 21.545 -7.237 0.143 1.00 98.56 94 LEU A N 1
ATOM 671 C CA . LEU A 1 94 ? 21.342 -6.330 -0.993 1.00 98.56 94 LEU A CA 1
ATOM 672 C C . LEU A 1 94 ? 20.785 -7.074 -2.217 1.00 98.56 94 LEU A C 1
ATOM 674 O O . LEU A 1 94 ? 19.862 -6.582 -2.868 1.00 98.56 94 LEU A O 1
ATOM 678 N N . ALA A 1 95 ? 21.283 -8.285 -2.494 1.00 98.44 95 ALA A N 1
ATOM 679 C CA . ALA A 1 95 ? 20.738 -9.144 -3.545 1.00 98.44 95 ALA A CA 1
ATOM 680 C C . ALA A 1 95 ? 19.260 -9.501 -3.288 1.00 98.44 95 ALA A C 1
ATOM 682 O O . ALA A 1 95 ? 18.434 -9.456 -4.200 1.00 98.44 95 ALA A O 1
ATOM 683 N N . ALA A 1 96 ? 18.905 -9.801 -2.036 1.00 98.75 96 ALA A N 1
ATOM 684 C CA . ALA A 1 96 ? 17.534 -10.100 -1.640 1.00 98.75 96 ALA A CA 1
ATOM 685 C C . ALA A 1 96 ? 16.585 -8.905 -1.779 1.00 98.75 96 ALA A C 1
ATOM 687 O O . ALA A 1 96 ? 15.454 -9.089 -2.229 1.00 98.75 96 ALA A O 1
ATOM 688 N N . ILE A 1 97 ? 17.041 -7.690 -1.456 1.00 98.75 97 ILE A N 1
ATOM 689 C CA . ILE A 1 97 ? 16.278 -6.461 -1.711 1.00 98.75 97 ILE A CA 1
ATOM 690 C C . ILE A 1 97 ? 16.040 -6.310 -3.214 1.00 98.75 97 ILE A C 1
ATOM 692 O O . ILE A 1 97 ? 14.901 -6.132 -3.622 1.00 98.75 97 ILE A O 1
ATOM 696 N N . ALA A 1 98 ? 17.057 -6.494 -4.062 1.00 97.50 98 ALA A N 1
ATOM 697 C CA . ALA A 1 98 ? 16.864 -6.422 -5.512 1.00 97.50 98 ALA A CA 1
ATOM 698 C C . ALA A 1 98 ? 15.878 -7.485 -6.052 1.00 97.50 98 ALA A C 1
ATOM 700 O O . ALA A 1 98 ? 15.083 -7.211 -6.958 1.00 97.50 98 ALA A O 1
ATOM 701 N N . SER A 1 99 ? 15.888 -8.697 -5.482 1.00 98.38 99 SER A N 1
ATOM 702 C CA . SER A 1 99 ? 14.879 -9.729 -5.770 1.00 98.38 99 SER A CA 1
ATOM 703 C C . SER A 1 99 ? 13.479 -9.277 -5.352 1.00 98.38 99 SER A C 1
ATOM 705 O O . SER A 1 99 ? 12.549 -9.369 -6.150 1.00 98.38 99 SER A O 1
ATOM 707 N N . ARG A 1 100 ? 13.316 -8.749 -4.135 1.00 98.12 100 ARG A N 1
ATOM 708 C CA . ARG A 1 100 ? 12.015 -8.310 -3.618 1.00 98.12 100 ARG A CA 1
ATOM 709 C C . ARG A 1 100 ? 11.450 -7.106 -4.374 1.00 98.12 100 ARG A C 1
ATOM 711 O O . ARG A 1 100 ? 10.258 -7.095 -4.657 1.00 98.12 100 ARG A O 1
ATOM 718 N N . GLU A 1 101 ? 12.291 -6.128 -4.687 1.00 93.56 101 GLU A N 1
ATOM 719 C CA . GLU A 1 101 ? 11.889 -4.843 -5.269 1.00 93.56 101 GLU A CA 1
ATOM 720 C C . GLU A 1 101 ? 11.509 -4.948 -6.745 1.00 93.56 101 GLU A C 1
ATOM 722 O O . GLU A 1 101 ? 10.581 -4.298 -7.211 1.00 93.56 101 GLU A O 1
ATOM 727 N N . SER A 1 102 ? 12.229 -5.764 -7.516 1.00 90.69 102 SER A N 1
ATOM 728 C CA . SER A 1 102 ? 12.086 -5.737 -8.976 1.00 90.69 102 SER A CA 1
ATOM 729 C C . SER A 1 102 ? 12.200 -7.097 -9.646 1.00 90.69 102 SER A C 1
ATOM 731 O O . SER A 1 102 ? 12.332 -7.166 -10.870 1.00 90.69 102 SER A O 1
ATOM 733 N N . ARG A 1 103 ? 12.208 -8.189 -8.871 1.00 94.12 103 ARG A N 1
ATOM 734 C CA . ARG A 1 103 ? 12.525 -9.535 -9.377 1.00 94.12 103 ARG A CA 1
ATOM 735 C C . ARG A 1 103 ? 13.866 -9.533 -10.121 1.00 94.12 103 ARG A C 1
ATOM 737 O O . ARG A 1 103 ? 14.001 -10.077 -11.221 1.00 94.12 103 ARG A O 1
ATOM 744 N N . ALA A 1 104 ? 14.846 -8.835 -9.535 1.00 91.38 104 ALA A N 1
ATOM 745 C CA . ALA A 1 104 ? 16.167 -8.588 -10.110 1.00 91.38 104 ALA A CA 1
ATOM 746 C C . ALA A 1 104 ? 16.123 -7.926 -11.504 1.00 91.38 104 ALA A C 1
ATOM 748 O O . ALA A 1 104 ? 16.869 -8.295 -12.411 1.00 91.38 104 ALA A O 1
ATOM 749 N N . GLY A 1 105 ? 15.219 -6.962 -11.675 1.00 83.25 105 GLY A N 1
ATOM 750 C CA . GLY A 1 105 ? 15.024 -6.196 -12.903 1.00 83.25 105 GLY A CA 1
ATOM 751 C C . GLY A 1 105 ? 13.910 -6.702 -13.821 1.00 83.25 105 GLY A C 1
ATOM 752 O O . GLY A 1 105 ? 13.495 -5.960 -14.703 1.00 83.25 105 GLY A O 1
ATOM 753 N N . ALA A 1 106 ? 13.392 -7.919 -13.626 1.00 83.50 106 ALA A N 1
ATOM 754 C CA . ALA A 1 106 ? 12.356 -8.475 -14.504 1.00 83.50 106 ALA A CA 1
ATOM 755 C C . ALA A 1 106 ? 10.991 -7.776 -14.386 1.00 83.50 106 ALA A C 1
ATOM 757 O O . ALA A 1 106 ? 10.195 -7.854 -15.315 1.00 83.50 106 ALA A O 1
ATOM 758 N N . ALA A 1 107 ? 10.722 -7.097 -13.270 1.00 78.62 107 ALA A N 1
ATOM 759 C CA . ALA A 1 107 ? 9.501 -6.317 -13.074 1.00 78.62 107 ALA A CA 1
ATOM 760 C C . ALA A 1 107 ? 9.643 -4.840 -13.492 1.00 78.62 107 ALA A C 1
ATOM 762 O O . ALA A 1 107 ? 8.718 -4.058 -13.276 1.00 78.62 107 ALA A O 1
ATOM 763 N N . LEU A 1 108 ? 10.791 -4.440 -14.054 1.00 73.62 108 LEU A N 1
ATOM 764 C CA . LEU A 1 108 ? 11.015 -3.070 -14.510 1.00 73.62 108 LEU A CA 1
ATOM 765 C C . LEU A 1 108 ? 10.493 -2.865 -15.934 1.00 73.62 108 LEU A C 1
ATOM 767 O O . LEU A 1 108 ? 10.559 -3.756 -16.780 1.00 73.62 108 LEU A O 1
ATOM 771 N N . ASP A 1 109 ? 10.031 -1.652 -16.215 1.00 75.12 109 ASP A N 1
ATOM 772 C CA . ASP A 1 109 ? 9.748 -1.197 -17.568 1.00 75.12 109 ASP A CA 1
ATOM 773 C C . ASP A 1 109 ? 11.039 -0.987 -18.385 1.00 75.12 109 ASP A C 1
ATOM 775 O O . ASP A 1 109 ? 12.165 -1.069 -17.886 1.00 75.12 109 ASP A O 1
ATOM 779 N N . ARG A 1 110 ? 10.876 -0.648 -19.670 1.00 76.19 110 ARG A N 1
ATOM 780 C CA . ARG A 1 110 ? 11.992 -0.387 -20.600 1.00 76.19 110 ARG A CA 1
ATOM 781 C C . ARG A 1 110 ? 12.936 0.747 -20.175 1.00 76.19 110 ARG A C 1
ATOM 783 O O . ARG A 1 110 ? 14.042 0.833 -20.690 1.00 76.19 110 ARG A O 1
ATOM 790 N N . ASN A 1 111 ? 12.501 1.622 -19.270 1.00 75.38 111 ASN A N 1
ATOM 791 C CA . ASN A 1 111 ? 13.292 2.726 -18.730 1.00 75.38 111 ASN A CA 1
ATOM 792 C C . ASN A 1 111 ? 13.901 2.377 -17.360 1.00 75.38 111 ASN A C 1
ATOM 794 O O . ASN A 1 111 ? 14.433 3.258 -16.681 1.00 75.38 111 ASN A O 1
ATOM 798 N N . GLY A 1 112 ? 13.789 1.116 -16.929 1.00 75.50 112 GLY A N 1
ATOM 799 C CA . GLY A 1 112 ? 14.260 0.644 -15.636 1.00 75.50 112 GLY A CA 1
ATOM 800 C C . GLY A 1 112 ? 13.413 1.112 -14.459 1.00 75.50 112 GLY A C 1
ATOM 801 O O . GLY A 1 112 ? 13.951 1.262 -13.362 1.00 75.50 112 GLY A O 1
ATOM 802 N N . ARG A 1 113 ? 12.124 1.396 -14.669 1.00 77.44 113 ARG A N 1
ATOM 803 C CA . ARG A 1 113 ? 11.218 1.884 -13.623 1.00 77.44 113 ARG A CA 1
ATOM 804 C C . ARG A 1 113 ? 10.217 0.815 -13.207 1.00 77.44 113 ARG A C 1
ATOM 806 O O . ARG A 1 113 ? 9.736 0.060 -14.042 1.00 77.44 113 ARG A O 1
ATOM 813 N N . GLY A 1 114 ? 9.873 0.787 -11.928 1.00 71.25 114 GLY A N 1
ATOM 814 C CA . GLY A 1 114 ? 8.765 0.003 -11.380 1.00 71.25 114 GLY A CA 1
ATOM 815 C C . GLY A 1 114 ? 7.824 0.904 -10.576 1.00 71.25 114 GLY A C 1
ATOM 816 O O . GLY A 1 114 ? 7.861 2.130 -10.720 1.00 71.25 114 GLY A O 1
ATOM 817 N N . ASP A 1 115 ? 6.925 0.315 -9.787 1.00 56.06 115 ASP A N 1
ATOM 818 C CA . ASP A 1 115 ? 5.996 1.031 -8.893 1.00 56.06 115 ASP A CA 1
ATOM 819 C C . ASP A 1 115 ? 5.188 2.167 -9.549 1.00 56.06 115 ASP A C 1
ATOM 821 O O . ASP A 1 115 ? 4.932 3.223 -8.962 1.00 56.06 115 ASP A O 1
ATOM 825 N N . GLY A 1 116 ? 4.783 1.970 -10.806 1.00 49.81 116 GLY A N 1
ATOM 826 C CA . GLY A 1 116 ? 4.060 2.989 -11.573 1.00 49.81 116 GLY A CA 1
ATOM 827 C C . GLY A 1 116 ? 4.931 4.172 -12.017 1.00 49.81 116 GLY A C 1
ATOM 828 O O . GLY A 1 116 ? 4.407 5.258 -12.239 1.00 49.81 116 GLY A O 1
ATOM 829 N N . GLY A 1 117 ? 6.248 3.976 -12.143 1.00 63.41 117 GLY A N 1
ATOM 830 C CA . GLY A 1 117 ? 7.206 4.959 -12.666 1.00 63.41 117 GLY A CA 1
ATOM 831 C C . GLY A 1 117 ? 8.017 5.712 -11.602 1.00 63.41 117 GLY A C 1
ATOM 832 O O . GLY A 1 117 ? 8.894 6.514 -11.957 1.00 63.41 117 GLY A O 1
ATOM 833 N N . ASN A 1 118 ? 7.732 5.460 -10.320 1.00 67.81 118 ASN A N 1
ATOM 834 C CA . ASN A 1 118 ? 8.341 6.150 -9.182 1.00 67.81 118 ASN A CA 1
ATOM 835 C C . ASN A 1 118 ? 9.601 5.452 -8.666 1.00 67.81 118 ASN A C 1
ATOM 837 O O . ASN A 1 118 ? 10.567 6.136 -8.336 1.00 67.81 118 ASN A O 1
ATOM 841 N N . GLY A 1 119 ? 9.623 4.120 -8.633 1.00 72.06 119 GLY A N 1
ATOM 842 C CA . GLY A 1 119 ? 10.817 3.367 -8.270 1.00 72.06 119 GLY A CA 1
ATOM 843 C C . GLY A 1 119 ? 11.765 3.262 -9.461 1.00 72.06 119 GLY A C 1
ATOM 844 O O . GLY A 1 119 ? 11.351 2.912 -10.569 1.00 72.06 119 GLY A O 1
ATOM 845 N N . PHE A 1 120 ? 13.041 3.582 -9.259 1.00 88.31 120 PHE A N 1
ATOM 846 C CA . PHE A 1 120 ? 14.080 3.436 -10.278 1.00 88.31 120 PHE A CA 1
ATOM 847 C C . PHE A 1 120 ? 15.044 2.301 -9.944 1.00 88.31 120 PHE A C 1
ATOM 849 O O . PHE A 1 120 ? 15.472 2.151 -8.800 1.00 88.31 120 PHE A O 1
ATOM 856 N N . GLY A 1 121 ? 15.426 1.540 -10.965 1.00 91.12 121 GLY A N 1
ATOM 857 C CA . GLY A 1 121 ? 16.467 0.527 -10.891 1.00 91.12 121 GLY A CA 1
ATOM 858 C C . GLY A 1 121 ? 16.082 -0.723 -10.110 1.00 91.12 121 GLY A C 1
ATOM 859 O O . GLY A 1 121 ? 14.988 -0.845 -9.558 1.00 91.12 121 GLY A O 1
ATOM 860 N N . VAL A 1 122 ? 17.004 -1.683 -10.054 1.00 92.25 122 VAL A N 1
ATOM 861 C CA . VAL A 1 122 ? 16.740 -3.023 -9.500 1.00 92.25 122 VAL A CA 1
ATOM 862 C C . VAL A 1 122 ? 16.427 -3.042 -8.006 1.00 92.25 122 VAL A C 1
ATOM 864 O O . VAL A 1 122 ? 15.910 -4.035 -7.511 1.00 92.25 122 VAL A O 1
ATOM 867 N N . MET A 1 123 ? 16.699 -1.943 -7.305 1.00 97.12 123 MET A N 1
ATOM 868 C CA . MET A 1 123 ? 16.409 -1.759 -5.877 1.00 97.12 123 MET A CA 1
ATOM 869 C C . MET A 1 123 ? 15.372 -0.651 -5.633 1.00 97.12 123 MET A C 1
ATOM 871 O O . MET A 1 123 ? 15.252 -0.184 -4.514 1.00 97.12 123 MET A O 1
ATOM 875 N N . GLN A 1 124 ? 14.669 -0.209 -6.685 1.00 92.81 124 GLN A N 1
ATOM 876 C CA . GLN A 1 124 ? 13.527 0.715 -6.621 1.00 92.81 124 GLN A CA 1
ATOM 877 C C . GLN A 1 124 ? 13.751 1.958 -5.746 1.00 92.81 124 GLN A C 1
ATOM 879 O O . GLN A 1 124 ? 12.947 2.297 -4.883 1.00 92.81 124 GLN A O 1
ATOM 884 N N . VAL A 1 125 ? 14.831 2.700 -6.013 1.00 82.06 125 VAL A N 1
ATOM 885 C CA . VAL A 1 125 ? 15.060 3.996 -5.355 1.00 82.06 125 VAL A CA 1
ATOM 886 C C . VAL A 1 125 ? 13.919 4.944 -5.727 1.00 82.06 125 VAL A C 1
ATOM 888 O O . VAL A 1 125 ? 13.705 5.227 -6.909 1.00 82.06 125 VAL A O 1
ATOM 891 N N . ASP A 1 126 ? 13.188 5.424 -4.720 1.00 77.12 126 ASP A N 1
ATOM 892 C CA . ASP A 1 126 ? 12.010 6.264 -4.918 1.00 77.12 126 ASP A CA 1
ATOM 893 C C . ASP A 1 126 ? 12.400 7.679 -5.363 1.00 77.12 126 ASP A C 1
ATOM 895 O O . ASP A 1 126 ? 13.008 8.468 -4.630 1.00 77.12 126 ASP A O 1
ATOM 899 N N . ARG A 1 127 ? 11.992 8.003 -6.589 1.00 80.88 127 ARG A N 1
ATOM 900 C CA . ARG A 1 127 ? 12.262 9.267 -7.279 1.00 80.88 127 ARG A CA 1
ATOM 901 C C . ARG A 1 127 ? 11.658 10.494 -6.611 1.00 80.88 127 ARG A C 1
ATOM 903 O O . ARG A 1 127 ? 12.069 11.609 -6.917 1.00 80.88 127 ARG A O 1
ATOM 910 N N . ARG A 1 128 ? 10.676 10.305 -5.730 1.00 66.31 128 ARG A N 1
ATOM 911 C CA . ARG A 1 128 ? 10.015 11.392 -4.996 1.00 66.31 128 ARG A CA 1
ATOM 912 C C . ARG A 1 128 ? 10.878 11.921 -3.856 1.00 66.31 128 ARG A C 1
ATOM 914 O O . ARG A 1 128 ? 10.722 13.072 -3.465 1.00 66.31 128 ARG A O 1
ATOM 921 N N . TYR A 1 129 ? 11.791 11.095 -3.347 1.00 58.91 129 TYR A N 1
ATOM 922 C CA . TYR A 1 129 ? 12.662 11.427 -2.216 1.00 58.91 129 TYR A CA 1
ATOM 923 C C . TYR A 1 129 ? 14.137 11.524 -2.614 1.00 58.91 129 TYR A C 1
ATOM 925 O O . TYR A 1 129 ? 14.931 12.150 -1.911 1.00 58.91 129 TYR A O 1
ATOM 933 N N . HIS A 1 130 ? 14.513 10.926 -3.748 1.00 71.88 130 HIS A N 1
ATOM 934 C CA . HIS A 1 130 ? 15.888 10.886 -4.222 1.00 71.88 130 HIS A CA 1
ATOM 935 C C . HIS A 1 130 ? 15.972 11.093 -5.733 1.00 71.88 130 HIS A C 1
ATOM 937 O O . HIS A 1 130 ? 15.190 10.533 -6.493 1.00 71.88 130 HIS A O 1
ATOM 943 N N . THR A 1 131 ? 16.996 11.808 -6.193 1.00 86.81 131 THR A N 1
ATOM 944 C CA . THR A 1 131 ? 17.372 11.814 -7.613 1.00 86.81 131 THR A CA 1
ATOM 945 C C . THR A 1 131 ? 18.111 10.512 -7.934 1.00 86.81 131 THR A C 1
ATOM 947 O O . THR A 1 131 ? 19.186 10.304 -7.361 1.00 86.81 131 THR A O 1
ATOM 950 N N . PRO A 1 132 ? 17.590 9.618 -8.799 1.00 86.62 132 PRO A N 1
ATOM 951 C CA . PRO A 1 132 ? 18.272 8.363 -9.100 1.00 86.62 132 PRO A CA 1
ATOM 952 C C . PRO A 1 132 ? 19.583 8.573 -9.845 1.00 86.62 132 PRO A C 1
ATOM 954 O O . PRO A 1 132 ? 19.719 9.524 -10.616 1.00 86.62 132 PRO A O 1
ATOM 957 N N . LYS A 1 133 ? 20.531 7.662 -9.625 1.00 83.25 133 LYS A N 1
ATOM 958 C CA . LYS A 1 133 ? 21.883 7.728 -10.183 1.00 83.25 133 LYS A CA 1
ATOM 959 C C . LYS A 1 133 ? 22.194 6.509 -11.045 1.00 83.25 133 LYS A C 1
ATOM 961 O O . LYS A 1 133 ? 21.807 5.395 -10.705 1.00 83.25 133 LYS A O 1
ATOM 966 N N . GLY A 1 134 ? 22.953 6.729 -12.115 1.00 90.44 134 GLY A N 1
ATOM 967 C CA . GLY A 1 134 ? 23.429 5.688 -13.020 1.00 90.44 134 GLY A CA 1
ATOM 968 C C . GLY A 1 134 ? 22.334 4.910 -13.745 1.00 90.44 134 GLY A C 1
ATOM 969 O O . GLY A 1 134 ? 21.191 5.347 -13.877 1.00 90.44 134 GLY A O 1
ATOM 970 N N . THR A 1 135 ? 22.711 3.736 -14.250 1.00 90.19 135 THR A N 1
ATOM 971 C CA . THR A 1 135 ? 21.798 2.824 -14.947 1.00 90.19 135 THR A CA 1
ATOM 972 C C . THR A 1 135 ? 21.034 1.929 -13.960 1.00 90.19 135 THR A C 1
ATOM 974 O O . THR A 1 135 ? 21.514 1.697 -12.848 1.00 90.19 135 THR A O 1
ATOM 977 N N . PRO A 1 136 ? 19.882 1.352 -14.356 1.00 89.00 136 PRO A N 1
ATOM 978 C CA . PRO A 1 136 ? 19.019 0.552 -13.475 1.00 89.00 136 PRO A CA 1
ATOM 979 C C . PRO A 1 136 ? 19.704 -0.600 -12.719 1.00 89.00 136 PRO A C 1
ATOM 981 O O . PRO A 1 136 ? 19.257 -0.967 -11.635 1.00 89.00 136 PRO A O 1
ATOM 984 N N . THR A 1 137 ? 20.773 -1.177 -13.272 1.00 87.81 137 THR A N 1
ATOM 985 C CA . THR A 1 137 ? 21.581 -2.263 -12.674 1.00 87.81 137 THR A CA 1
ATOM 986 C C . THR A 1 137 ? 23.025 -1.833 -12.375 1.00 87.81 137 THR A C 1
ATOM 988 O O . THR A 1 137 ? 23.855 -2.656 -11.980 1.00 87.81 137 THR A O 1
ATOM 991 N N . GLY A 1 138 ? 23.360 -0.566 -12.626 1.00 86.00 138 GLY A N 1
ATOM 992 C CA . GLY A 1 138 ? 24.719 -0.040 -12.560 1.00 86.00 138 GLY A CA 1
ATOM 993 C C . GLY A 1 138 ? 25.221 0.169 -11.133 1.00 86.00 138 GLY A C 1
ATOM 994 O O . GLY A 1 138 ? 24.448 0.257 -10.176 1.00 86.00 138 GLY A O 1
ATOM 995 N N . GLN A 1 139 ? 26.542 0.290 -10.996 1.00 91.44 139 GLN A N 1
ATOM 996 C CA . GLN A 1 139 ? 27.211 0.465 -9.706 1.00 91.44 139 GLN A CA 1
ATOM 997 C C . GLN A 1 139 ? 26.720 1.703 -8.940 1.00 91.44 139 GLN A C 1
ATOM 999 O O . GLN A 1 139 ? 26.577 1.646 -7.720 1.00 91.44 139 GLN A O 1
ATOM 1004 N N . GLU A 1 140 ? 26.455 2.819 -9.627 1.00 86.25 140 GLU A N 1
ATOM 1005 C CA . GLU A 1 140 ? 25.982 4.053 -8.985 1.00 86.25 140 GLU A CA 1
ATOM 1006 C C . GLU A 1 140 ? 24.591 3.889 -8.362 1.00 86.25 140 GLU A C 1
ATOM 1008 O O . GLU A 1 140 ? 24.388 4.315 -7.224 1.00 86.25 140 GLU A O 1
ATOM 1013 N N . HIS A 1 141 ? 23.670 3.216 -9.063 1.00 96.62 141 HIS A N 1
ATOM 1014 C CA . HIS A 1 141 ? 22.326 2.908 -8.564 1.00 96.62 141 HIS A CA 1
ATOM 1015 C C . HIS A 1 141 ? 22.388 2.002 -7.329 1.00 96.62 141 HIS A C 1
ATOM 1017 O O . HIS A 1 141 ? 21.805 2.302 -6.288 1.00 96.62 141 HIS A O 1
ATOM 1023 N N . ILE A 1 142 ? 23.153 0.910 -7.412 1.00 95.31 142 ILE A N 1
ATOM 1024 C CA . ILE A 1 142 ? 23.286 -0.055 -6.311 1.00 95.31 142 ILE A CA 1
ATOM 1025 C C . ILE A 1 142 ? 23.982 0.592 -5.100 1.00 95.31 142 ILE A C 1
ATOM 1027 O O . ILE A 1 142 ? 23.555 0.385 -3.964 1.00 95.31 142 ILE A O 1
ATOM 1031 N N . ASN A 1 143 ? 24.986 1.448 -5.320 1.00 90.62 143 ASN A N 1
ATOM 1032 C CA . ASN A 1 143 ? 25.601 2.241 -4.251 1.00 90.62 143 ASN A CA 1
ATOM 1033 C C . ASN A 1 143 ? 24.604 3.204 -3.599 1.00 90.62 143 ASN A C 1
ATOM 1035 O O . ASN A 1 143 ? 24.590 3.336 -2.377 1.00 90.62 143 ASN A O 1
ATOM 1039 N N . GLN A 1 144 ? 23.768 3.876 -4.393 1.00 95.31 144 GLN A N 1
ATOM 1040 C CA . GLN A 1 144 ? 22.744 4.776 -3.871 1.00 95.31 144 GLN A CA 1
ATOM 1041 C C . GLN A 1 144 ? 21.744 4.025 -2.986 1.00 95.31 144 GLN A C 1
ATOM 1043 O O . GLN A 1 144 ? 21.499 4.442 -1.854 1.00 95.31 144 GLN A O 1
ATOM 1048 N N . ALA A 1 145 ? 21.213 2.901 -3.467 1.00 93.44 145 ALA A N 1
ATOM 1049 C CA . ALA A 1 145 ? 20.281 2.074 -2.709 1.00 93.44 145 ALA A CA 1
ATOM 1050 C C . ALA A 1 145 ? 20.904 1.535 -1.407 1.00 93.44 145 ALA A C 1
ATOM 1052 O O . ALA A 1 145 ? 20.285 1.624 -0.345 1.00 93.44 145 ALA A O 1
ATOM 1053 N N . ALA A 1 146 ? 22.148 1.049 -1.462 1.00 94.00 146 ALA A N 1
ATOM 1054 C CA . ALA A 1 146 ? 22.885 0.590 -0.284 1.00 94.00 146 ALA A CA 1
ATOM 1055 C C . ALA A 1 146 ? 23.130 1.724 0.728 1.00 94.00 146 ALA A C 1
ATOM 1057 O O . ALA A 1 146 ? 22.975 1.524 1.933 1.00 94.00 146 ALA A O 1
ATOM 1058 N N . SER A 1 147 ? 23.443 2.933 0.252 1.00 87.50 147 SER A N 1
ATOM 1059 C CA . SER A 1 147 ? 23.604 4.115 1.104 1.00 87.50 147 SER A CA 1
ATOM 1060 C C . SER A 1 147 ? 22.305 4.505 1.813 1.00 87.50 147 SER A C 1
ATOM 1062 O O . SER A 1 147 ? 22.351 4.893 2.978 1.00 87.50 147 SER A O 1
ATOM 1064 N N . ILE A 1 148 ? 21.157 4.403 1.135 1.00 85.31 148 ILE A N 1
ATOM 1065 C CA . ILE A 1 148 ? 19.838 4.673 1.729 1.00 85.31 148 ILE A CA 1
ATOM 1066 C C . ILE A 1 148 ? 19.544 3.656 2.836 1.00 85.31 148 ILE A C 1
ATOM 1068 O O . ILE A 1 148 ? 19.218 4.045 3.956 1.00 85.31 148 ILE A O 1
ATOM 1072 N N . LEU A 1 149 ? 19.750 2.360 2.568 1.00 96.50 149 LEU A N 1
ATOM 1073 C CA . LEU A 1 149 ? 19.592 1.322 3.589 1.00 96.50 149 LEU A CA 1
ATOM 1074 C C . LEU A 1 149 ? 20.525 1.559 4.783 1.00 96.50 149 LEU A C 1
ATOM 1076 O O . LEU A 1 149 ? 20.100 1.428 5.930 1.00 96.50 149 LEU A O 1
ATOM 1080 N N . LYS A 1 150 ? 21.781 1.955 4.538 1.00 94.38 150 LYS A N 1
ATOM 1081 C CA . LYS A 1 150 ? 22.722 2.308 5.608 1.00 94.38 150 LYS A CA 1
ATOM 1082 C C . LYS A 1 150 ? 22.229 3.495 6.441 1.00 94.38 150 LYS A C 1
ATOM 1084 O O . LYS A 1 150 ? 22.379 3.470 7.660 1.00 94.38 150 LYS A O 1
ATOM 1089 N N . GLY A 1 151 ? 21.611 4.491 5.806 1.00 81.31 151 GLY A N 1
ATOM 1090 C CA . GLY A 1 151 ? 20.916 5.584 6.489 1.00 81.31 151 GLY A CA 1
ATOM 1091 C C . GLY A 1 151 ? 19.841 5.063 7.444 1.00 81.31 151 GLY A C 1
ATOM 1092 O O . GLY A 1 151 ? 19.878 5.376 8.631 1.00 81.31 151 GLY A O 1
ATOM 1093 N N . PHE A 1 152 ? 18.975 4.159 6.977 1.00 90.25 152 PHE A N 1
ATOM 1094 C CA . PHE A 1 152 ? 17.957 3.549 7.836 1.00 90.25 152 PHE A CA 1
ATOM 1095 C C . PHE A 1 152 ? 18.540 2.687 8.960 1.00 90.25 152 PHE A C 1
ATOM 1097 O O . PHE A 1 152 ? 17.988 2.682 10.057 1.00 90.25 152 PHE A O 1
ATOM 1104 N N . VAL A 1 153 ? 19.672 2.003 8.756 1.00 90.62 153 VAL A N 1
ATOM 1105 C CA . VAL A 1 153 ? 20.380 1.320 9.858 1.00 90.62 153 VAL A CA 1
ATOM 1106 C C . VAL A 1 153 ? 20.745 2.315 10.957 1.00 90.62 153 VAL A C 1
ATOM 1108 O O . VAL A 1 153 ? 20.536 2.021 12.134 1.00 90.62 153 VAL A O 1
ATOM 1111 N N . ASN A 1 154 ? 21.237 3.500 10.595 1.00 85.81 154 ASN A N 1
ATOM 1112 C CA . ASN A 1 154 ? 21.582 4.536 11.566 1.00 85.81 154 ASN A CA 1
ATOM 1113 C C . ASN A 1 154 ? 20.334 5.103 12.266 1.00 85.81 154 ASN A C 1
ATOM 1115 O O . ASN A 1 154 ? 20.347 5.267 13.487 1.00 85.81 154 ASN A O 1
ATOM 1119 N N . ASP A 1 155 ? 19.246 5.335 11.528 1.00 81.81 155 ASP A N 1
ATOM 1120 C CA . ASP A 1 155 ? 17.980 5.817 12.096 1.00 81.81 155 ASP A CA 1
ATOM 1121 C C . ASP A 1 155 ? 17.391 4.820 13.100 1.00 81.81 155 ASP A C 1
ATOM 1123 O O . ASP A 1 155 ? 16.967 5.207 14.191 1.00 81.81 155 ASP A O 1
ATOM 1127 N N . ILE A 1 156 ? 17.411 3.525 12.775 1.00 91.19 156 ILE A N 1
ATOM 1128 C CA . ILE A 1 156 ? 16.924 2.473 13.671 1.00 91.19 156 ILE A CA 1
ATOM 1129 C C . ILE A 1 156 ? 17.857 2.287 14.868 1.00 91.19 156 ILE A C 1
ATOM 1131 O O . ILE A 1 156 ? 17.360 2.134 15.980 1.00 91.19 156 ILE A O 1
ATOM 1135 N N . LYS A 1 157 ? 19.183 2.375 14.690 1.00 91.81 157 LYS A N 1
ATOM 1136 C CA . LYS A 1 157 ? 20.143 2.400 15.810 1.00 91.81 157 LYS A CA 1
ATOM 1137 C C . LYS A 1 157 ? 19.841 3.544 16.781 1.00 91.81 157 LYS A C 1
ATOM 1139 O O . LYS A 1 157 ? 19.867 3.341 17.991 1.00 91.81 157 LYS A O 1
ATOM 1144 N N . LYS A 1 158 ? 19.503 4.727 16.260 1.00 86.19 158 LYS A N 1
ATOM 1145 C CA . LYS A 1 158 ? 19.139 5.898 17.070 1.00 86.19 158 LYS A CA 1
ATOM 1146 C C . LYS A 1 158 ? 17.788 5.734 17.770 1.00 86.19 158 LYS A C 1
ATOM 1148 O O . LYS A 1 158 ? 17.665 6.098 18.934 1.00 86.19 158 LYS A O 1
ATOM 1153 N N . ALA A 1 159 ? 16.778 5.219 17.070 1.00 79.50 159 ALA A N 1
ATOM 1154 C CA . ALA A 1 159 ? 15.431 5.050 17.616 1.00 79.50 159 ALA A CA 1
ATOM 1155 C C . ALA A 1 159 ? 15.333 3.879 18.609 1.00 79.50 159 ALA A C 1
ATOM 1157 O O . ALA A 1 159 ? 14.547 3.935 19.553 1.00 79.50 159 ALA A O 1
ATOM 1158 N N . HIS A 1 160 ? 16.142 2.836 18.408 1.00 89.00 160 HIS A N 1
ATOM 1159 C CA . HIS A 1 160 ? 16.118 1.588 19.172 1.00 89.00 160 HIS A CA 1
ATOM 1160 C C . HIS A 1 160 ? 17.538 1.153 19.576 1.00 89.00 160 HIS A C 1
ATOM 1162 O O . HIS A 1 160 ? 18.025 0.106 19.132 1.00 89.00 160 HIS A O 1
ATOM 1168 N N . PRO A 1 161 ? 18.225 1.925 20.439 1.00 95.06 161 PRO A N 1
ATOM 1169 C CA . PRO A 1 161 ? 19.618 1.655 20.809 1.00 95.06 161 PRO A CA 1
ATOM 1170 C C . PRO A 1 161 ? 19.802 0.331 21.563 1.00 95.06 161 PRO A C 1
ATOM 1172 O O . PRO A 1 161 ? 20.879 -0.251 21.522 1.00 95.06 161 PRO A O 1
ATOM 1175 N N . ASN A 1 162 ? 18.742 -0.172 22.203 1.00 94.12 162 ASN A N 1
ATOM 1176 C CA . ASN A 1 162 ? 18.765 -1.413 22.985 1.00 94.12 162 ASN A CA 1
ATOM 1177 C C . ASN A 1 162 ? 18.512 -2.679 22.147 1.00 94.12 162 ASN A C 1
ATOM 1179 O O . ASN A 1 162 ? 18.517 -3.782 22.689 1.00 94.12 162 ASN A O 1
ATOM 1183 N N . TRP A 1 163 ? 18.217 -2.544 20.853 1.00 94.88 163 TRP A N 1
ATOM 1184 C CA . TRP A 1 163 ? 18.064 -3.696 19.965 1.00 94.88 163 TRP A CA 1
ATOM 1185 C C . TRP A 1 163 ? 19.432 -4.241 19.560 1.00 94.88 163 TRP A C 1
ATOM 1187 O O . TRP A 1 163 ? 20.392 -3.486 19.419 1.00 94.88 163 TRP A O 1
ATOM 1197 N N . SER A 1 164 ? 19.520 -5.552 19.330 1.00 95.69 164 SER A N 1
ATOM 1198 C CA . SER A 1 164 ? 20.739 -6.148 18.780 1.00 95.69 164 SER A CA 1
ATOM 1199 C C . SER A 1 164 ? 21.006 -5.649 17.357 1.00 95.69 164 SER A C 1
ATOM 1201 O O . SER A 1 164 ? 20.095 -5.196 16.661 1.00 95.69 164 SER A O 1
ATOM 1203 N N . GLU A 1 165 ? 22.238 -5.791 16.871 1.00 91.38 165 GLU A N 1
ATOM 1204 C CA . GLU A 1 165 ? 22.577 -5.350 15.513 1.00 91.38 165 GLU A CA 1
ATOM 1205 C C . GLU A 1 165 ? 21.735 -6.047 14.436 1.00 91.38 165 GLU A C 1
ATOM 1207 O O . GLU A 1 165 ? 21.292 -5.403 13.486 1.00 91.38 165 GLU A O 1
ATOM 1212 N N . ALA A 1 166 ? 21.438 -7.341 14.603 1.00 90.62 166 ALA A N 1
ATOM 1213 C CA . ALA A 1 166 ? 20.564 -8.074 13.690 1.00 90.62 166 ALA A CA 1
ATOM 1214 C C . ALA A 1 166 ? 19.122 -7.540 13.719 1.00 90.62 166 ALA A C 1
ATOM 1216 O O . ALA A 1 166 ? 18.482 -7.410 12.675 1.00 90.62 166 ALA A O 1
ATOM 1217 N N . GLN A 1 167 ? 18.614 -7.175 14.898 1.00 95.88 167 GLN A N 1
ATOM 1218 C CA . GLN A 1 167 ? 17.291 -6.568 15.046 1.00 95.88 167 GLN A CA 1
ATOM 1219 C C . GLN A 1 167 ? 17.231 -5.166 14.429 1.00 95.88 167 GLN A C 1
ATOM 1221 O O . GLN A 1 167 ? 16.250 -4.831 13.765 1.00 95.88 167 GLN A O 1
ATOM 1226 N N . GLN A 1 168 ? 18.281 -4.362 14.606 1.00 96.19 168 GLN A N 1
ATOM 1227 C CA . GLN A 1 168 ? 18.395 -3.031 14.009 1.00 96.19 168 GLN A CA 1
ATOM 1228 C C . GLN A 1 168 ? 18.493 -3.114 12.486 1.00 96.19 168 GLN A C 1
ATOM 1230 O O . GLN A 1 168 ? 17.793 -2.385 11.786 1.00 96.19 168 GLN A O 1
ATOM 1235 N N . LEU A 1 169 ? 19.296 -4.045 11.963 1.00 97.81 169 LEU A N 1
ATOM 1236 C CA . LEU A 1 169 ? 19.392 -4.296 10.529 1.00 97.81 169 LEU A CA 1
ATOM 1237 C C . LEU A 1 169 ? 18.049 -4.763 9.957 1.00 97.81 169 LEU A C 1
ATOM 1239 O O . LEU A 1 169 ? 17.620 -4.256 8.926 1.00 97.81 169 LEU A O 1
ATOM 1243 N N . ARG A 1 170 ? 17.336 -5.666 10.642 1.00 98.06 170 ARG A N 1
ATOM 1244 C CA . ARG A 1 170 ? 15.994 -6.098 10.221 1.00 98.06 170 ARG A CA 1
ATOM 1245 C C . ARG A 1 170 ? 15.010 -4.927 10.212 1.00 98.06 170 ARG A C 1
ATOM 1247 O O . ARG A 1 170 ? 14.268 -4.760 9.247 1.00 98.06 170 ARG A O 1
ATOM 1254 N N . GLY A 1 171 ? 15.046 -4.092 11.250 1.00 90.12 171 GLY A N 1
ATOM 1255 C CA . GLY A 1 171 ? 14.268 -2.859 11.313 1.00 90.12 171 GLY A CA 1
ATOM 1256 C C . GLY A 1 171 ? 14.580 -1.923 10.147 1.00 90.12 171 GLY A C 1
ATOM 1257 O O . GLY A 1 171 ? 13.661 -1.389 9.539 1.00 90.12 171 GLY A O 1
ATOM 1258 N N . ALA A 1 172 ? 15.851 -1.773 9.771 1.00 96.06 172 ALA A N 1
ATOM 1259 C CA . ALA A 1 172 ? 16.252 -0.956 8.629 1.00 96.06 172 ALA A CA 1
ATOM 1260 C C . ALA A 1 172 ? 15.725 -1.508 7.298 1.00 96.06 172 ALA A C 1
ATOM 1262 O O . ALA A 1 172 ? 15.305 -0.737 6.441 1.00 96.06 172 ALA A O 1
ATOM 1263 N N . VAL A 1 173 ? 15.685 -2.834 7.142 1.00 97.75 173 VAL A N 1
ATOM 1264 C CA . VAL A 1 173 ? 15.069 -3.483 5.976 1.00 97.75 173 VAL A CA 1
ATOM 1265 C C . VAL A 1 173 ? 13.564 -3.198 5.932 1.00 97.75 173 VAL A C 1
ATOM 1267 O O . VAL A 1 173 ? 13.059 -2.831 4.880 1.00 97.75 173 VAL A O 1
ATOM 1270 N N . ALA A 1 174 ? 12.840 -3.280 7.054 1.00 87.94 174 ALA A N 1
ATOM 1271 C CA . ALA A 1 174 ? 11.426 -2.880 7.094 1.00 87.94 174 ALA A CA 1
ATOM 1272 C C . ALA A 1 174 ? 11.246 -1.382 6.767 1.00 87.94 174 ALA A C 1
ATOM 1274 O O . ALA A 1 174 ? 10.388 -1.004 5.967 1.00 87.94 174 ALA A O 1
ATOM 1275 N N . ALA A 1 175 ? 12.099 -0.527 7.338 1.00 81.19 175 ALA A N 1
ATOM 1276 C CA . ALA A 1 175 ? 12.109 0.914 7.100 1.00 81.19 175 ALA A CA 1
ATOM 1277 C C . ALA A 1 175 ? 12.429 1.282 5.645 1.00 81.19 175 ALA A C 1
ATOM 1279 O O . ALA A 1 175 ? 11.925 2.293 5.169 1.00 81.19 175 ALA A O 1
ATOM 1280 N N . TYR A 1 176 ? 13.191 0.460 4.922 1.00 85.50 176 TYR A N 1
ATOM 1281 C CA . TYR A 1 176 ? 13.441 0.662 3.496 1.00 85.50 176 TYR A CA 1
ATOM 1282 C C . TYR A 1 176 ? 12.137 0.735 2.689 1.00 85.50 176 TYR A C 1
ATOM 1284 O O . TYR A 1 176 ? 12.028 1.533 1.766 1.00 85.50 176 TYR A O 1
ATOM 1292 N N . ASN A 1 177 ? 11.120 -0.034 3.094 1.00 87.75 177 ASN A N 1
ATOM 1293 C CA . ASN A 1 177 ? 9.811 -0.033 2.450 1.00 87.75 177 ASN A CA 1
ATOM 1294 C C . ASN A 1 177 ? 8.831 1.001 3.029 1.00 87.75 177 ASN A C 1
ATOM 1296 O O . ASN A 1 177 ? 8.051 1.593 2.288 1.00 87.75 177 ASN A O 1
ATOM 1300 N N . SER A 1 178 ? 8.818 1.187 4.352 1.00 71.50 178 SER A N 1
ATOM 1301 C CA . SER A 1 178 ? 7.761 1.950 5.043 1.00 71.50 178 SER A CA 1
ATOM 1302 C C . SER A 1 178 ? 8.241 3.201 5.786 1.00 71.50 178 SER A C 1
ATOM 1304 O O . SER A 1 178 ? 7.459 3.848 6.483 1.00 71.50 178 SER A O 1
ATOM 1306 N N . GLY A 1 179 ? 9.529 3.517 5.698 1.00 74.94 179 GLY A N 1
ATOM 1307 C CA . GLY A 1 179 ? 10.197 4.530 6.507 1.00 74.94 179 GLY A CA 1
ATOM 1308 C C . GLY A 1 179 ? 10.430 4.101 7.968 1.00 74.94 179 GLY A C 1
ATOM 1309 O O . GLY A 1 179 ? 9.742 3.217 8.497 1.00 74.94 179 GLY A O 1
ATOM 1310 N N . PRO A 1 180 ? 11.381 4.747 8.670 1.00 69.62 180 PRO A N 1
ATOM 1311 C CA . PRO A 1 180 ? 11.776 4.374 10.030 1.00 69.62 180 PRO A CA 1
ATOM 1312 C C . PRO A 1 180 ? 10.673 4.619 11.071 1.00 69.62 180 PRO A C 1
ATOM 1314 O O . PRO A 1 180 ? 10.588 3.889 12.053 1.00 69.62 180 PRO A O 1
ATOM 1317 N N . GLY A 1 181 ? 9.762 5.576 10.841 1.00 64.75 181 GLY A N 1
ATOM 1318 C CA . GLY A 1 181 ? 8.647 5.870 11.757 1.00 64.75 181 GLY A CA 1
ATOM 1319 C C . GLY A 1 181 ? 7.607 4.744 11.901 1.00 64.75 181 GLY A C 1
ATOM 1320 O O . GLY A 1 181 ? 6.831 4.728 12.866 1.00 64.75 181 GLY A O 1
ATOM 1321 N N . ASN A 1 182 ? 7.589 3.787 10.966 1.00 69.12 182 ASN A N 1
ATOM 1322 C CA . ASN A 1 182 ? 6.758 2.585 11.056 1.00 69.12 182 ASN A CA 1
ATOM 1323 C C . ASN A 1 182 ? 7.357 1.533 12.011 1.00 69.12 182 ASN A C 1
ATOM 1325 O O . ASN A 1 182 ? 6.634 0.760 12.640 1.00 69.12 182 ASN A O 1
ATOM 1329 N N . VAL A 1 183 ? 8.682 1.524 12.173 1.00 75.50 183 VAL A N 1
ATOM 1330 C CA . VAL A 1 183 ? 9.418 0.512 12.937 1.00 75.50 183 VAL A CA 1
ATOM 1331 C C . VAL A 1 183 ? 9.406 0.885 14.416 1.00 75.50 183 VAL A C 1
ATOM 1333 O O . VAL A 1 183 ? 10.279 1.592 14.909 1.00 75.50 183 VAL A O 1
ATOM 1336 N N . ARG A 1 184 ? 8.373 0.432 15.135 1.00 78.81 184 ARG A N 1
ATOM 1337 C CA . ARG A 1 184 ? 8.156 0.776 16.557 1.00 78.81 184 ARG A CA 1
ATOM 1338 C C . ARG A 1 184 ? 8.467 -0.359 17.526 1.00 78.81 184 ARG A C 1
ATOM 1340 O O . ARG A 1 184 ? 8.803 -0.107 18.674 1.00 78.81 184 ARG A O 1
ATOM 1347 N N . THR A 1 185 ? 8.306 -1.606 17.087 1.00 82.69 185 THR A N 1
ATOM 1348 C CA . THR A 1 185 ? 8.490 -2.802 17.925 1.00 82.69 185 THR A CA 1
ATOM 1349 C C . THR A 1 185 ? 9.084 -3.937 17.100 1.00 82.69 185 THR A C 1
ATOM 1351 O O . THR A 1 185 ? 8.858 -4.000 15.892 1.00 82.69 185 THR A O 1
ATOM 1354 N N . LEU A 1 186 ? 9.779 -4.872 17.753 1.00 73.19 186 LEU A N 1
ATOM 1355 C CA . LEU A 1 186 ? 10.367 -6.044 17.093 1.00 73.19 186 LEU A CA 1
ATOM 1356 C C . LEU A 1 186 ? 9.324 -6.955 16.428 1.00 73.19 186 LEU A C 1
ATOM 1358 O O . LEU A 1 186 ? 9.573 -7.521 15.363 1.00 73.19 186 LEU A O 1
ATOM 1362 N N . GLN A 1 187 ? 8.165 -7.110 17.071 1.00 81.00 187 GLN A N 1
ATOM 1363 C CA . GLN A 1 187 ? 7.127 -8.039 16.629 1.00 81.00 187 GLN A CA 1
ATOM 1364 C C . GLN A 1 187 ? 6.332 -7.493 15.438 1.00 81.00 187 GLN A C 1
ATOM 1366 O O . GLN A 1 187 ? 6.015 -8.249 14.527 1.00 81.00 187 GLN A O 1
ATOM 1371 N N . ASN A 1 188 ? 6.049 -6.185 15.423 1.00 71.88 188 ASN A N 1
ATOM 1372 C CA . ASN A 1 188 ? 5.123 -5.581 14.461 1.00 71.88 188 ASN A CA 1
ATOM 1373 C C . ASN A 1 188 ? 5.801 -4.659 13.434 1.00 71.88 188 ASN A C 1
ATOM 1375 O O . ASN A 1 188 ? 5.101 -3.908 12.767 1.00 71.88 188 ASN A O 1
ATOM 1379 N N . MET A 1 189 ? 7.134 -4.681 13.291 1.00 78.25 189 MET A N 1
ATOM 1380 C CA . MET A 1 189 ? 7.843 -3.772 12.368 1.00 78.25 189 MET A CA 1
ATOM 1381 C C . MET A 1 189 ? 7.418 -3.910 10.901 1.00 78.25 189 MET A C 1
ATOM 1383 O O . MET A 1 189 ? 7.446 -2.925 10.169 1.00 78.25 189 MET A O 1
ATOM 1387 N N . ASP A 1 190 ? 7.003 -5.110 10.485 1.00 71.31 190 ASP A N 1
ATOM 1388 C CA . ASP A 1 190 ? 6.527 -5.343 9.122 1.00 71.31 190 ASP A CA 1
ATOM 1389 C C . ASP A 1 190 ? 5.057 -4.958 8.936 1.00 71.31 190 ASP A C 1
ATOM 1391 O O . ASP A 1 190 ? 4.617 -4.808 7.799 1.00 71.31 190 ASP A O 1
ATOM 1395 N N . VAL A 1 191 ? 4.282 -4.759 10.007 1.00 70.19 191 VAL A N 1
ATOM 1396 C CA . VAL A 1 191 ? 2.888 -4.318 9.886 1.00 70.19 191 VAL A CA 1
ATOM 1397 C C . VAL A 1 191 ? 2.883 -2.909 9.294 1.00 70.19 191 VAL A C 1
ATOM 1399 O O . VAL A 1 191 ? 3.432 -1.981 9.880 1.00 70.19 191 VAL A O 1
ATOM 1402 N N . GLY A 1 192 ? 2.280 -2.753 8.116 1.00 60.38 192 GLY A N 1
ATOM 1403 C CA . GLY A 1 192 ? 2.300 -1.512 7.337 1.00 60.38 192 GLY A CA 1
ATOM 1404 C C . GLY A 1 192 ? 3.297 -1.506 6.176 1.00 60.38 192 GLY A C 1
ATOM 1405 O O . GLY A 1 192 ? 3.170 -0.653 5.299 1.00 60.38 192 GLY A O 1
ATOM 1406 N N . THR A 1 193 ? 4.222 -2.467 6.113 1.00 66.69 193 THR A N 1
ATOM 1407 C CA . THR A 1 193 ? 5.040 -2.698 4.913 1.00 66.69 193 THR A CA 1
ATOM 1408 C C . THR A 1 193 ? 4.209 -3.368 3.815 1.00 66.69 193 THR A C 1
ATOM 1410 O O . THR A 1 193 ? 3.150 -3.957 4.056 1.00 66.69 193 THR A O 1
ATOM 1413 N N . THR A 1 194 ? 4.685 -3.310 2.576 1.00 65.19 194 THR A N 1
ATOM 1414 C CA . THR A 1 194 ? 4.087 -4.029 1.447 1.00 65.19 194 THR A CA 1
ATOM 1415 C C . THR A 1 194 ? 4.052 -5.521 1.765 1.00 65.19 194 THR A C 1
ATOM 1417 O O . THR A 1 194 ? 5.077 -6.105 2.086 1.00 65.19 194 THR A O 1
ATOM 1420 N N . GLY A 1 195 ? 2.870 -6.141 1.713 1.00 64.75 195 GLY A N 1
ATOM 1421 C CA . GLY A 1 195 ? 2.695 -7.553 2.092 1.00 64.75 195 GLY A CA 1
ATOM 1422 C C . GLY A 1 195 ? 2.660 -7.827 3.601 1.00 64.75 195 GLY A C 1
ATOM 1423 O O . GLY A 1 195 ? 2.360 -8.950 3.991 1.00 64.75 195 GLY A O 1
ATOM 1424 N N . ASN A 1 196 ? 2.888 -6.816 4.448 1.00 77.44 196 ASN A N 1
ATOM 1425 C CA . ASN A 1 196 ? 3.095 -6.949 5.894 1.00 77.44 196 ASN A CA 1
ATOM 1426 C C . ASN A 1 196 ? 4.191 -7.962 6.276 1.00 77.44 196 ASN A C 1
ATOM 1428 O O . ASN A 1 196 ? 4.124 -8.595 7.328 1.00 77.44 196 ASN A O 1
ATOM 1432 N N . ASP A 1 197 ? 5.176 -8.146 5.399 1.00 85.31 197 ASP A N 1
ATOM 1433 C CA . ASP A 1 197 ? 6.176 -9.209 5.495 1.00 85.31 197 ASP A CA 1
ATOM 1434 C C . ASP A 1 197 ? 7.560 -8.786 4.998 1.00 85.31 197 ASP A C 1
ATOM 1436 O O . ASP A 1 197 ? 8.418 -9.646 4.821 1.00 85.31 197 ASP A O 1
ATOM 1440 N N . TYR A 1 198 ? 7.775 -7.498 4.710 1.00 90.38 198 TYR A N 1
ATOM 1441 C CA . TYR A 1 198 ? 8.894 -7.069 3.876 1.00 90.38 198 TYR A CA 1
ATOM 1442 C C . TYR A 1 198 ? 10.251 -7.510 4.442 1.00 90.38 198 TYR A C 1
ATOM 1444 O O . TYR A 1 198 ? 11.007 -8.188 3.745 1.00 90.38 198 TYR A O 1
ATOM 1452 N N . SER A 1 199 ? 10.549 -7.214 5.714 1.00 97.12 199 SER A N 1
ATOM 1453 C CA . SER A 1 199 ? 11.816 -7.640 6.322 1.00 97.12 199 SER A CA 1
ATOM 1454 C C . SER A 1 199 ? 11.899 -9.153 6.506 1.00 97.12 199 SER A C 1
ATOM 1456 O O . SER A 1 199 ? 12.970 -9.724 6.315 1.00 97.12 199 SER A O 1
ATOM 1458 N N . ASN A 1 200 ? 10.786 -9.822 6.814 1.00 96.81 200 ASN A N 1
ATOM 1459 C CA . ASN A 1 200 ? 10.729 -11.279 6.934 1.00 96.81 200 ASN A CA 1
ATOM 1460 C C . ASN A 1 200 ? 11.045 -12.000 5.616 1.00 96.81 200 ASN A C 1
ATOM 1462 O O . ASN A 1 200 ? 11.868 -12.913 5.590 1.00 96.81 200 ASN A O 1
ATOM 1466 N N . ASP A 1 201 ? 10.414 -11.598 4.520 1.00 98.19 201 ASP A N 1
ATOM 1467 C CA . ASP A 1 201 ? 10.642 -12.185 3.204 1.00 98.19 201 ASP A CA 1
ATOM 1468 C C . ASP A 1 201 ? 12.047 -11.860 2.686 1.00 98.19 201 ASP A C 1
ATOM 1470 O O . ASP A 1 201 ? 12.772 -12.766 2.282 1.00 98.19 201 ASP A O 1
ATOM 1474 N N . VAL A 1 202 ? 12.476 -10.594 2.759 1.00 98.75 202 VAL A N 1
ATOM 1475 C CA . VAL A 1 202 ? 13.823 -10.189 2.325 1.00 98.75 202 VAL A CA 1
ATOM 1476 C C . VAL A 1 202 ? 14.901 -10.947 3.097 1.00 98.75 202 VAL A C 1
ATOM 1478 O O . VAL A 1 202 ? 15.855 -11.428 2.492 1.00 98.75 202 VAL A O 1
ATOM 1481 N N . TRP A 1 203 ? 14.753 -11.124 4.411 1.00 98.12 203 TRP A N 1
ATOM 1482 C CA . TRP A 1 203 ? 15.741 -11.862 5.199 1.00 98.12 203 TRP A CA 1
ATOM 1483 C C . TRP A 1 203 ? 15.791 -13.350 4.829 1.00 98.12 203 TRP A C 1
ATOM 1485 O O . TRP A 1 203 ? 16.877 -13.919 4.719 1.00 98.12 203 TRP A O 1
ATOM 1495 N N . ALA A 1 204 ? 14.637 -13.975 4.571 1.00 97.88 204 ALA A N 1
ATOM 1496 C CA . ALA A 1 204 ? 14.571 -15.361 4.106 1.00 97.88 204 ALA A CA 1
ATOM 1497 C C . ALA A 1 204 ? 15.210 -15.533 2.716 1.00 97.88 204 ALA A C 1
ATOM 1499 O O . ALA A 1 204 ? 15.974 -16.474 2.490 1.00 97.88 204 ALA A O 1
ATOM 1500 N N . ARG A 1 205 ? 14.969 -14.589 1.796 1.00 98.62 205 ARG A N 1
ATOM 1501 C CA . ARG A 1 205 ? 15.658 -14.531 0.495 1.00 98.62 205 ARG A CA 1
ATOM 1502 C C . ARG A 1 205 ? 17.168 -14.360 0.674 1.00 98.62 205 ARG A C 1
ATOM 1504 O O . ARG A 1 205 ? 17.936 -15.044 0.008 1.00 98.62 205 ARG A O 1
ATOM 1511 N N . ALA A 1 206 ? 17.601 -13.497 1.592 1.00 98.38 206 ALA A N 1
ATOM 1512 C CA . ALA A 1 206 ? 19.016 -13.239 1.852 1.00 98.38 206 ALA A CA 1
ATOM 1513 C C . ALA A 1 206 ? 19.737 -14.486 2.374 1.00 98.38 206 ALA A C 1
ATOM 1515 O O . ALA A 1 206 ? 20.827 -14.803 1.906 1.00 98.38 206 ALA A O 1
ATOM 1516 N N . GLN A 1 207 ? 19.110 -15.236 3.284 1.00 95.44 207 GLN A N 1
ATOM 1517 C CA . GLN A 1 207 ? 19.641 -16.518 3.755 1.00 95.44 207 GLN A CA 1
ATOM 1518 C C . GLN A 1 207 ? 19.791 -17.530 2.610 1.00 95.44 207 GLN A C 1
ATOM 1520 O O . GLN A 1 207 ? 20.820 -18.194 2.521 1.00 95.44 207 GLN A O 1
ATOM 1525 N N . ALA A 1 208 ? 18.818 -17.601 1.696 1.00 94.81 208 ALA A N 1
ATOM 1526 C CA . ALA A 1 208 ? 18.895 -18.467 0.517 1.00 94.81 208 ALA A CA 1
ATOM 1527 C C . ALA A 1 208 ? 19.977 -18.033 -0.492 1.00 94.81 208 ALA A C 1
ATOM 1529 O O . ALA A 1 208 ? 20.565 -18.874 -1.166 1.00 94.81 208 ALA A O 1
ATOM 1530 N N . LEU A 1 209 ? 20.246 -16.729 -0.603 1.00 97.00 209 LEU A N 1
ATOM 1531 C CA . LEU A 1 209 ? 21.227 -16.163 -1.536 1.00 97.00 209 LEU A CA 1
ATOM 1532 C C . LEU A 1 209 ? 22.651 -16.107 -0.967 1.00 97.00 209 LEU A C 1
ATOM 1534 O O . LEU A 1 209 ? 23.595 -15.921 -1.734 1.00 97.00 209 LEU A O 1
ATOM 1538 N N . ALA A 1 210 ? 22.831 -16.285 0.345 1.00 93.38 210 ALA A N 1
ATOM 1539 C CA . ALA A 1 210 ? 24.129 -16.201 1.017 1.00 93.38 210 ALA A CA 1
ATOM 1540 C C . ALA A 1 210 ? 25.243 -17.064 0.389 1.00 93.38 210 ALA A C 1
ATOM 1542 O O . ALA A 1 210 ? 26.355 -16.550 0.265 1.00 93.38 210 ALA A O 1
ATOM 1543 N N . PRO A 1 211 ? 24.987 -18.301 -0.089 1.00 89.06 211 PRO A N 1
ATOM 1544 C CA . PRO A 1 211 ? 26.010 -19.095 -0.778 1.00 89.06 211 PRO A CA 1
ATOM 1545 C C . PRO A 1 211 ? 26.493 -18.492 -2.106 1.00 89.06 211 PRO A C 1
ATOM 1547 O O . PRO A 1 211 ? 27.558 -18.850 -2.599 1.00 89.06 211 PRO A O 1
ATOM 1550 N N . HIS A 1 212 ? 25.719 -17.588 -2.712 1.00 90.00 212 HIS A N 1
ATOM 1551 C CA . HIS A 1 212 ? 25.989 -17.049 -4.045 1.00 90.00 212 HIS A CA 1
ATOM 1552 C C . HIS A 1 212 ? 26.574 -15.630 -4.035 1.00 90.00 212 HIS A C 1
ATOM 1554 O O . HIS A 1 212 ? 27.158 -15.224 -5.041 1.00 90.00 212 HIS A O 1
ATOM 1560 N N . PHE A 1 213 ? 26.448 -14.889 -2.931 1.00 89.44 213 PHE A N 1
ATOM 1561 C CA . PHE A 1 213 ? 26.862 -13.487 -2.792 1.00 89.44 213 PHE A CA 1
ATOM 1562 C C . PHE A 1 213 ? 27.694 -13.332 -1.518 1.00 89.44 213 PHE A C 1
ATOM 1564 O O . PHE A 1 213 ? 27.129 -13.390 -0.433 1.00 89.44 213 PHE A O 1
ATOM 1571 N N . GLY A 1 214 ? 29.011 -13.137 -1.625 1.00 70.69 214 GLY A N 1
ATOM 1572 C CA . GLY A 1 214 ? 29.914 -13.112 -0.467 1.00 70.69 214 GLY A CA 1
ATOM 1573 C C . GLY A 1 214 ? 31.391 -13.423 -0.732 1.00 70.69 214 GLY A C 1
ATOM 1574 O O . GLY A 1 214 ? 32.113 -13.580 0.243 1.00 70.69 214 GLY A O 1
ATOM 1575 N N . GLY A 1 215 ? 31.822 -13.518 -1.999 1.00 55.09 215 GLY A N 1
ATOM 1576 C CA . GLY A 1 215 ? 33.222 -13.651 -2.434 1.00 55.09 215 GLY A CA 1
ATOM 1577 C C . GLY A 1 215 ? 34.176 -14.511 -1.582 1.00 55.09 215 GLY A C 1
ATOM 1578 O O . GLY A 1 215 ? 34.855 -13.992 -0.703 1.00 55.09 215 GLY A O 1
ATOM 1579 N N . ALA A 1 216 ? 34.364 -15.779 -1.955 1.00 32.03 216 ALA A N 1
ATOM 1580 C CA . ALA A 1 216 ? 35.697 -16.387 -1.942 1.00 32.03 216 ALA A CA 1
ATOM 1581 C C . ALA A 1 216 ? 36.098 -16.648 -3.403 1.00 32.03 216 ALA A C 1
ATOM 1583 O O . ALA A 1 216 ? 35.262 -17.051 -4.214 1.00 32.03 216 ALA A O 1
ATOM 1584 N N . ALA A 1 217 ? 37.345 -16.313 -3.733 1.00 31.06 217 ALA A N 1
ATOM 1585 C CA . ALA A 1 217 ? 37.920 -16.325 -5.071 1.00 31.06 217 ALA A CA 1
ATOM 1586 C C . ALA A 1 217 ? 37.890 -17.710 -5.747 1.00 31.06 217 ALA A C 1
ATOM 1588 O O . ALA A 1 217 ? 37.810 -18.751 -5.102 1.00 31.06 217 ALA A O 1
ATOM 1589 N N . THR A 1 218 ? 37.980 -17.674 -7.073 1.00 29.84 218 THR A N 1
ATOM 1590 C CA . THR A 1 218 ? 38.235 -18.788 -7.990 1.00 29.84 218 THR A CA 1
ATOM 1591 C C . THR 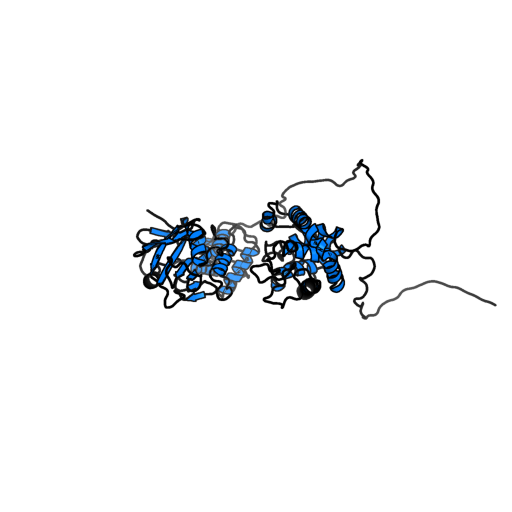A 1 218 ? 39.193 -19.847 -7.439 1.00 29.84 218 THR A C 1
ATOM 1593 O O . THR A 1 218 ? 40.307 -19.509 -7.052 1.00 29.84 218 THR A O 1
ATOM 1596 N N . ASN A 1 219 ? 38.812 -21.122 -7.549 1.00 27.72 219 ASN A N 1
ATOM 1597 C CA . ASN A 1 219 ? 39.713 -22.162 -8.036 1.00 27.72 219 ASN A CA 1
ATOM 1598 C C . ASN A 1 219 ? 38.925 -23.240 -8.790 1.00 27.72 219 ASN A C 1
ATOM 1600 O O . ASN A 1 219 ? 37.818 -23.631 -8.431 1.00 27.72 219 ASN A O 1
ATOM 1604 N N . THR A 1 220 ? 39.527 -23.614 -9.905 1.00 26.86 220 THR A N 1
ATOM 1605 C CA . THR A 1 220 ? 39.135 -24.527 -10.973 1.00 26.86 220 THR A CA 1
ATOM 1606 C C . THR A 1 220 ? 38.770 -25.947 -10.528 1.00 26.86 220 THR A C 1
ATOM 1608 O O . THR A 1 220 ? 39.391 -26.502 -9.634 1.00 26.86 220 THR A O 1
ATOM 1611 N N . ALA A 1 221 ? 37.802 -26.516 -11.259 1.00 29.77 221 ALA A N 1
ATOM 1612 C CA . ALA A 1 221 ? 37.619 -27.920 -11.646 1.00 29.77 221 ALA A CA 1
ATOM 1613 C C . ALA A 1 221 ? 38.056 -29.039 -10.681 1.00 29.77 221 ALA A C 1
ATOM 1615 O O . ALA A 1 221 ? 39.243 -29.330 -10.575 1.00 29.77 221 ALA A O 1
ATOM 1616 N N . THR A 1 222 ? 37.091 -29.834 -10.203 1.00 24.14 222 THR A N 1
ATOM 1617 C CA . THR A 1 222 ? 37.094 -31.292 -10.440 1.00 24.14 222 THR A CA 1
ATOM 1618 C C . THR A 1 222 ? 35.692 -31.875 -10.246 1.00 24.14 222 THR A C 1
ATOM 1620 O O . THR A 1 222 ? 35.010 -31.614 -9.260 1.00 24.14 222 THR A O 1
ATOM 1623 N N . THR A 1 223 ? 35.263 -32.641 -11.243 1.00 28.03 223 THR A N 1
ATOM 1624 C CA . THR A 1 223 ? 34.297 -33.742 -11.154 1.00 28.03 223 THR A CA 1
ATOM 1625 C C . THR A 1 223 ? 34.644 -34.689 -10.001 1.00 28.03 223 THR A C 1
ATOM 1627 O O . THR A 1 223 ? 35.824 -34.969 -9.825 1.00 28.03 223 THR A O 1
ATOM 1630 N N . ASP A 1 224 ? 33.663 -35.223 -9.269 1.00 25.80 224 ASP A N 1
ATOM 1631 C CA . ASP A 1 224 ? 33.251 -36.638 -9.359 1.00 25.80 224 ASP A CA 1
ATOM 1632 C C . ASP A 1 224 ? 32.150 -36.985 -8.324 1.00 25.80 224 ASP A C 1
ATOM 1634 O O . ASP A 1 224 ? 31.929 -36.306 -7.324 1.00 25.80 224 ASP A O 1
ATOM 1638 N N . THR A 1 225 ? 31.434 -38.036 -8.693 1.00 31.22 225 THR A N 1
ATOM 1639 C CA . THR A 1 225 ? 30.324 -38.819 -8.153 1.00 31.22 225 THR A CA 1
ATOM 1640 C C . THR A 1 225 ? 30.438 -39.317 -6.704 1.00 31.22 225 THR A C 1
ATOM 1642 O O . THR A 1 225 ? 31.516 -39.388 -6.127 1.00 31.22 225 THR A O 1
ATOM 1645 N N . GLY A 1 226 ? 29.310 -39.768 -6.131 1.00 23.30 226 GLY A N 1
ATOM 1646 C CA . GLY A 1 226 ? 29.359 -40.716 -5.009 1.00 23.30 226 GLY A CA 1
ATOM 1647 C C . GLY A 1 226 ? 28.197 -40.642 -4.026 1.00 23.30 226 GLY A C 1
ATOM 1648 O O . GLY A 1 226 ? 28.104 -39.737 -3.208 1.00 23.30 226 GLY A O 1
ATOM 1649 N N . ASN A 1 227 ? 27.320 -41.636 -4.099 1.00 28.86 227 ASN A N 1
ATOM 1650 C CA . ASN A 1 227 ? 26.196 -41.886 -3.203 1.00 28.86 227 ASN A CA 1
ATOM 1651 C C . ASN A 1 227 ? 26.650 -42.468 -1.837 1.00 28.86 227 ASN A C 1
ATOM 1653 O O . ASN A 1 227 ? 27.715 -43.070 -1.739 1.00 28.86 227 ASN A O 1
ATOM 1657 N N . THR A 1 228 ? 25.724 -42.436 -0.869 1.00 27.14 228 THR A N 1
ATOM 1658 C CA . THR A 1 228 ? 25.515 -43.348 0.282 1.00 27.14 228 THR A CA 1
ATOM 1659 C C . THR A 1 228 ? 25.847 -42.905 1.721 1.00 27.14 228 THR A C 1
ATOM 1661 O O . THR A 1 228 ? 26.930 -42.443 2.051 1.00 27.14 228 THR A O 1
ATOM 1664 N N . ALA A 1 229 ? 24.856 -43.224 2.571 1.00 23.33 229 ALA A N 1
ATOM 1665 C CA . ALA A 1 229 ? 24.918 -43.650 3.975 1.00 23.33 229 ALA A CA 1
ATOM 1666 C C . ALA A 1 229 ? 24.778 -42.611 5.114 1.00 23.33 229 ALA A C 1
ATOM 1668 O O . ALA A 1 229 ? 25.653 -41.809 5.416 1.00 23.33 229 ALA A O 1
ATOM 1669 N N . ARG A 1 230 ? 23.655 -42.760 5.836 1.00 29.94 230 ARG A N 1
ATOM 1670 C CA . ARG A 1 230 ? 23.399 -42.367 7.236 1.00 29.94 230 ARG A CA 1
ATOM 1671 C C . ARG A 1 230 ? 23.654 -43.610 8.119 1.00 29.94 230 ARG A C 1
ATOM 1673 O O . ARG A 1 230 ? 23.244 -44.690 7.695 1.00 29.94 230 ARG A O 1
ATOM 1680 N N . PRO A 1 231 ? 24.302 -43.518 9.297 1.00 29.66 231 PRO A N 1
ATOM 1681 C CA . PRO A 1 231 ? 23.633 -43.559 10.624 1.00 29.66 231 PRO A CA 1
ATOM 1682 C C . PRO A 1 231 ? 24.338 -42.592 11.617 1.00 29.66 231 PRO A C 1
ATOM 1684 O O . PRO A 1 231 ? 25.429 -42.127 11.343 1.00 29.66 231 PRO A O 1
ATOM 1687 N N . GLY A 1 232 ? 23.839 -42.161 12.774 1.00 22.39 232 GLY A N 1
ATOM 1688 C CA . GLY A 1 232 ? 22.745 -42.555 13.648 1.00 22.39 232 GLY A CA 1
ATOM 1689 C C . GLY A 1 232 ? 22.555 -41.471 14.730 1.00 22.39 232 GLY A C 1
ATOM 1690 O O . GLY A 1 232 ? 23.218 -40.441 14.735 1.00 22.39 232 GLY A O 1
ATOM 1691 N N . ARG A 1 233 ? 21.560 -41.684 15.584 1.00 27.88 233 ARG A N 1
ATOM 1692 C CA . ARG A 1 233 ? 20.856 -40.732 16.454 1.00 27.88 233 ARG A CA 1
ATOM 1693 C C . ARG A 1 233 ? 21.354 -40.837 17.904 1.00 27.88 233 ARG A C 1
ATOM 1695 O O . ARG A 1 233 ? 21.434 -41.958 18.386 1.00 27.88 233 ARG A O 1
ATOM 1702 N N . THR A 1 234 ? 21.494 -39.716 18.614 1.00 25.22 234 THR A N 1
ATOM 1703 C CA . THR A 1 234 ? 21.245 -39.591 20.071 1.00 25.22 234 THR A CA 1
ATOM 1704 C C . THR A 1 234 ? 20.613 -38.207 20.317 1.00 25.22 234 THR A C 1
ATOM 1706 O O . THR A 1 234 ? 21.183 -37.191 19.937 1.00 25.22 234 THR A O 1
ATOM 1709 N N . THR A 1 235 ? 19.283 -38.168 20.500 1.00 24.50 235 THR A N 1
ATOM 1710 C CA . THR A 1 235 ? 18.579 -37.788 21.755 1.00 24.50 235 THR A CA 1
ATOM 1711 C C . THR A 1 235 ? 18.879 -36.335 22.152 1.00 24.50 235 THR A C 1
ATOM 1713 O O . THR A 1 235 ? 19.967 -36.047 22.624 1.00 24.50 235 THR A O 1
ATOM 1716 N N . ASP A 1 236 ? 18.009 -35.362 21.878 1.00 23.34 236 ASP A N 1
ATOM 1717 C CA . ASP A 1 236 ? 16.625 -35.354 22.357 1.00 23.34 236 ASP A CA 1
ATOM 1718 C C . ASP A 1 236 ? 15.560 -35.201 21.267 1.00 23.34 236 ASP A C 1
ATOM 1720 O O . ASP A 1 236 ? 15.585 -34.314 20.415 1.00 23.34 236 ASP A O 1
ATOM 1724 N N . SER A 1 237 ? 14.575 -36.089 21.345 1.00 23.75 237 SER A N 1
ATOM 1725 C CA . SER A 1 237 ? 13.332 -36.053 20.590 1.00 23.75 237 SER A CA 1
ATOM 1726 C C . SER A 1 237 ? 12.171 -36.164 21.565 1.00 23.75 237 SER A C 1
ATOM 1728 O O . SER A 1 237 ? 12.032 -37.220 22.172 1.00 23.75 237 SER A O 1
ATOM 1730 N N . PHE A 1 238 ? 11.337 -35.124 21.636 1.00 23.31 238 PHE A N 1
ATOM 1731 C CA . PHE A 1 238 ? 9.882 -35.219 21.791 1.00 23.31 238 PHE A CA 1
ATOM 1732 C C . PHE A 1 238 ? 9.209 -33.991 21.133 1.00 23.31 238 PHE A C 1
ATOM 1734 O O . PHE A 1 238 ? 9.359 -32.859 21.583 1.00 23.31 238 PHE A O 1
ATOM 1741 N N . GLU A 1 239 ? 8.494 -34.248 20.032 1.00 26.72 239 GLU A N 1
ATOM 1742 C CA . GLU A 1 239 ? 7.226 -33.604 19.619 1.00 26.72 239 GLU A CA 1
ATOM 1743 C C . GLU A 1 239 ? 6.057 -34.254 20.416 1.00 26.72 239 GLU A C 1
ATOM 1745 O O . GLU A 1 239 ? 6.305 -35.297 21.027 1.00 26.72 239 GLU A O 1
ATOM 1750 N N . PRO A 1 240 ? 4.761 -33.860 20.312 1.00 40.19 240 PRO A N 1
ATOM 1751 C CA . PRO A 1 240 ? 4.099 -32.566 20.052 1.00 40.19 240 PRO A CA 1
ATOM 1752 C C . PRO A 1 240 ? 2.921 -32.258 21.043 1.00 40.19 240 PRO A C 1
ATOM 1754 O O . PRO A 1 240 ? 2.534 -33.090 21.850 1.00 40.19 240 PRO A O 1
ATOM 1757 N N . ALA A 1 241 ? 2.301 -31.071 20.897 1.00 25.77 241 ALA A N 1
ATOM 1758 C CA . ALA A 1 241 ? 0.954 -30.636 21.348 1.00 25.77 241 ALA A CA 1
ATOM 1759 C C . ALA A 1 241 ? 0.560 -30.666 22.851 1.00 25.77 241 ALA A C 1
ATOM 1761 O O . ALA A 1 241 ? 0.464 -31.717 23.464 1.00 25.77 241 ALA A O 1
ATOM 1762 N N . ALA A 1 242 ? 0.144 -29.506 23.390 1.00 24.73 242 ALA A N 1
ATOM 1763 C CA . ALA A 1 242 ? -1.200 -29.268 23.955 1.00 24.73 242 ALA A CA 1
ATOM 1764 C C . ALA A 1 242 ? -1.261 -27.974 24.784 1.00 24.73 242 ALA A C 1
ATOM 1766 O O . ALA A 1 242 ? -0.287 -27.516 25.378 1.00 24.73 242 ALA A O 1
ATOM 1767 N N . ALA A 1 243 ? -2.462 -27.404 24.840 1.00 38.75 243 ALA A N 1
ATOM 1768 C CA . ALA A 1 243 ? -2.855 -26.432 25.841 1.00 38.75 243 ALA A CA 1
ATOM 1769 C C . ALA A 1 243 ? -2.492 -26.882 27.272 1.00 38.75 243 ALA A C 1
ATOM 1771 O O . ALA A 1 243 ? -2.766 -28.009 27.663 1.00 38.75 243 ALA A O 1
ATOM 1772 N N . ASN A 1 244 ? -1.984 -25.947 28.071 1.00 27.20 244 ASN A N 1
ATOM 1773 C CA . ASN A 1 244 ? -2.275 -25.824 29.501 1.00 27.20 244 ASN A CA 1
ATOM 1774 C C . ASN A 1 244 ? -2.161 -24.317 29.797 1.00 27.20 244 ASN A C 1
ATOM 1776 O O . ASN A 1 244 ? -1.110 -23.723 29.603 1.00 27.20 244 ASN A O 1
ATOM 1780 N N . ALA A 1 245 ? -3.213 -23.551 30.093 1.00 32.53 245 ALA A N 1
ATOM 1781 C CA . ALA A 1 245 ? -4.159 -23.752 31.186 1.00 32.53 245 ALA A CA 1
ATOM 1782 C C . ALA A 1 245 ? -3.456 -24.160 32.488 1.00 32.53 245 ALA A C 1
ATOM 1784 O O . ALA A 1 245 ? -3.731 -25.216 33.032 1.00 32.53 245 ALA A O 1
ATOM 1785 N N . ASN A 1 246 ? -2.527 -23.323 32.962 1.00 31.77 246 ASN A N 1
ATOM 1786 C CA . ASN A 1 246 ? -2.485 -22.787 34.333 1.00 31.77 246 ASN A CA 1
ATOM 1787 C C . ASN A 1 246 ? -1.111 -22.114 34.554 1.00 31.77 246 ASN A C 1
ATOM 1789 O O . ASN A 1 246 ? -0.102 -22.792 34.548 1.00 31.77 246 ASN A O 1
ATOM 1793 N N . GLY A 1 247 ? -0.950 -20.806 34.743 1.00 34.56 247 GLY A N 1
ATOM 1794 C CA . GLY A 1 247 ? -1.907 -19.823 35.224 1.00 34.56 247 GLY A CA 1
ATOM 1795 C C . GLY A 1 247 ? -2.972 -19.452 34.211 1.00 34.56 247 GLY A C 1
ATOM 1796 O O . GLY A 1 247 ? -2.723 -18.732 33.245 1.00 34.56 247 GLY A O 1
ATOM 1797 N N . LYS A 1 248 ? -4.210 -19.887 34.469 1.00 32.56 248 LYS A N 1
ATOM 1798 C CA . LYS A 1 248 ? -5.360 -19.153 33.973 1.00 32.56 248 LYS A CA 1
ATOM 1799 C C . LYS A 1 248 ? -5.104 -17.724 34.440 1.00 32.56 248 LYS A C 1
ATOM 1801 O O . LYS A 1 248 ? -5.103 -17.466 35.639 1.00 32.56 248 LYS A O 1
ATOM 1806 N N . LYS A 1 249 ? -4.921 -16.779 33.514 1.00 43.41 249 LYS A N 1
ATOM 1807 C CA . LYS A 1 249 ? -5.486 -15.457 33.771 1.00 43.41 249 LYS A CA 1
ATOM 1808 C C . LYS A 1 249 ? -6.973 -15.771 33.899 1.00 43.41 249 LYS A C 1
ATOM 1810 O O . LYS A 1 249 ? -7.636 -16.029 32.896 1.00 43.41 249 LYS A O 1
ATOM 1815 N N . THR A 1 250 ? -7.428 -16.005 35.126 1.00 44.31 250 THR A N 1
ATOM 1816 C CA . THR A 1 250 ? -8.807 -16.365 35.421 1.00 44.31 250 THR A CA 1
ATOM 1817 C C . THR A 1 250 ? -9.592 -15.131 35.043 1.00 44.31 250 THR A C 1
ATOM 1819 O O . THR A 1 250 ? -9.589 -14.135 35.763 1.00 44.31 250 THR A O 1
ATOM 1822 N N . TRP A 1 251 ? -10.145 -15.147 33.833 1.00 61.78 251 TRP A N 1
ATOM 1823 C CA . TRP A 1 251 ? -10.974 -14.061 33.362 1.00 61.78 251 TRP A CA 1
ATOM 1824 C C . TRP A 1 251 ? -12.190 -14.029 34.268 1.00 61.78 251 TRP A C 1
ATOM 1826 O O . TRP A 1 251 ? -12.977 -14.977 34.298 1.00 61.78 251 TRP A O 1
ATOM 1836 N N . THR A 1 252 ? -12.298 -12.971 35.057 1.00 83.62 252 THR A N 1
ATOM 1837 C CA . THR A 1 252 ? -13.445 -12.806 35.941 1.00 83.62 252 THR A CA 1
ATOM 1838 C C . THR A 1 252 ? -14.655 -12.442 35.091 1.00 83.62 252 THR A C 1
ATOM 1840 O O . THR A 1 252 ? -14.532 -11.716 34.097 1.00 83.62 252 THR A O 1
ATOM 1843 N N . SER A 1 253 ? -15.824 -12.988 35.429 1.00 84.44 253 SER A N 1
ATOM 1844 C CA . SER A 1 253 ? -17.061 -12.607 34.751 1.00 84.44 253 SER A CA 1
ATOM 1845 C C . SER A 1 253 ? -17.269 -11.109 34.914 1.00 84.44 253 SER A C 1
ATOM 1847 O O . SER A 1 253 ? -17.235 -10.575 36.022 1.00 84.44 253 SER A O 1
ATOM 1849 N N . ALA A 1 254 ? -17.441 -10.432 33.788 1.00 88.88 254 ALA A N 1
ATOM 1850 C CA . ALA A 1 254 ? -17.766 -9.026 33.771 1.00 88.88 254 ALA A CA 1
ATOM 1851 C C . ALA A 1 254 ? -19.139 -8.804 34.428 1.00 88.88 254 ALA A C 1
ATOM 1853 O O . ALA A 1 254 ? -20.055 -9.596 34.179 1.00 88.88 254 ALA A O 1
ATOM 1854 N N . PRO A 1 255 ? -19.312 -7.727 35.213 1.00 85.81 255 PRO A N 1
ATOM 1855 C CA . PRO A 1 255 ? -20.642 -7.276 35.607 1.00 85.81 255 PRO A CA 1
ATOM 1856 C C . PRO A 1 255 ? -21.494 -6.997 34.358 1.00 85.81 255 PRO A C 1
ATOM 1858 O O . PRO A 1 255 ? -20.973 -6.674 33.285 1.00 85.81 255 PRO A O 1
ATOM 1861 N N . SER A 1 256 ? -22.811 -7.117 34.493 1.00 88.94 256 SER A N 1
ATOM 1862 C CA . SER A 1 256 ? -23.753 -6.707 33.446 1.00 88.94 256 SER A CA 1
ATOM 1863 C C . SER A 1 256 ? -23.651 -5.202 33.171 1.00 88.94 256 SER A C 1
ATOM 1865 O O . SER A 1 256 ? -23.208 -4.430 34.023 1.00 88.94 256 SER A O 1
ATOM 1867 N N . LEU A 1 257 ? -24.088 -4.759 31.988 1.00 81.06 257 LEU A N 1
ATOM 1868 C CA . LEU A 1 257 ? -24.116 -3.327 31.664 1.00 81.06 257 LEU A CA 1
ATOM 1869 C C . LEU A 1 257 ? -24.998 -2.539 32.639 1.00 81.06 257 LEU A C 1
ATOM 1871 O O . LEU A 1 257 ? -24.633 -1.427 32.997 1.00 81.06 257 LEU A O 1
ATOM 1875 N N . GLU A 1 258 ? -26.085 -3.132 33.137 1.00 81.44 258 GLU A N 1
ATOM 1876 C CA . GLU A 1 258 ? -26.956 -2.515 34.147 1.00 81.44 258 GLU A CA 1
ATOM 1877 C C . GLU A 1 258 ? -26.238 -2.312 35.487 1.00 81.44 258 GLU A C 1
ATOM 1879 O O . GLU A 1 258 ? -26.328 -1.242 36.081 1.00 81.44 258 GLU A O 1
ATOM 1884 N N . GLN A 1 259 ? -25.424 -3.278 35.925 1.00 82.38 259 GLN A N 1
ATOM 1885 C CA . GLN A 1 259 ? -24.574 -3.120 37.114 1.00 82.38 259 GLN A CA 1
ATOM 1886 C C . GLN A 1 259 ? -23.476 -2.064 36.913 1.00 82.38 259 GLN A C 1
ATOM 1888 O O . GLN A 1 259 ? -23.110 -1.369 37.857 1.00 82.38 259 GLN A O 1
ATOM 1893 N N . VAL A 1 260 ? -22.954 -1.919 35.689 1.00 87.19 260 VAL A N 1
ATOM 1894 C CA . VAL A 1 260 ? -22.004 -0.844 35.350 1.00 87.19 260 VAL A CA 1
ATOM 1895 C C . VAL A 1 260 ? -22.704 0.519 35.307 1.00 87.19 260 VAL A C 1
ATOM 1897 O O . VAL A 1 260 ? -22.103 1.511 35.707 1.00 87.19 260 VAL A O 1
ATOM 1900 N N . LYS A 1 261 ? -23.969 0.592 34.867 1.00 84.56 261 LYS A N 1
ATOM 1901 C CA . LYS A 1 261 ? -24.781 1.824 34.847 1.00 84.56 261 LYS A CA 1
ATOM 1902 C C . LYS A 1 261 ? -25.210 2.278 36.238 1.00 84.56 261 LYS A C 1
ATOM 1904 O O . LYS A 1 261 ? -25.141 3.470 36.518 1.00 84.56 261 LYS A O 1
ATOM 1909 N N . ALA A 1 262 ? -25.618 1.344 37.098 1.00 81.56 262 ALA A N 1
ATOM 1910 C CA . ALA A 1 262 ? -26.084 1.618 38.458 1.00 81.56 262 ALA A CA 1
ATOM 1911 C C . ALA A 1 262 ? -24.986 2.178 39.388 1.00 81.56 262 ALA A C 1
ATOM 1913 O O . ALA A 1 262 ? -25.298 2.752 40.428 1.00 81.56 262 ALA A O 1
ATOM 1914 N N . GLY A 1 263 ? -23.709 2.054 39.004 1.00 75.50 263 GLY A N 1
ATOM 1915 C CA . GLY A 1 263 ? -22.565 2.466 39.819 1.00 75.50 263 GLY A CA 1
ATOM 1916 C C . GLY A 1 263 ? -22.093 1.368 40.779 1.00 75.50 263 GLY A C 1
ATOM 1917 O O . GLY A 1 263 ? -22.832 0.452 41.119 1.00 75.50 263 GLY A O 1
ATOM 1918 N N . GLY A 1 264 ? -20.817 1.424 41.180 1.00 71.62 264 GLY A N 1
ATOM 1919 C CA . GLY A 1 264 ? -20.187 0.432 42.072 1.00 71.62 264 GLY A CA 1
ATOM 1920 C C . GLY A 1 264 ? -19.416 -0.701 41.373 1.00 71.62 264 GLY A C 1
ATOM 1921 O O . GLY A 1 264 ? -18.641 -1.401 42.025 1.00 71.62 264 GLY A O 1
ATOM 1922 N N . HIS A 1 265 ? -19.535 -0.846 40.046 1.00 82.25 265 HIS A N 1
ATOM 1923 C CA . HIS A 1 265 ? -18.798 -1.837 39.251 1.00 82.25 265 HIS A CA 1
ATOM 1924 C C . HIS A 1 265 ? -18.269 -1.250 37.929 1.00 82.25 265 HIS A C 1
ATOM 1926 O O . HIS A 1 265 ? -18.983 -0.533 37.236 1.00 82.25 265 HIS A O 1
ATOM 1932 N N . ASN A 1 266 ? -17.039 -1.613 37.538 1.00 90.56 266 ASN A N 1
ATOM 1933 C CA . ASN A 1 266 ? -16.413 -1.193 36.274 1.00 90.56 266 ASN A CA 1
ATOM 1934 C C . ASN A 1 266 ? -15.966 -2.404 35.446 1.00 90.56 266 ASN A C 1
ATOM 1936 O O . ASN A 1 266 ? -15.448 -3.374 36.013 1.00 90.56 266 ASN A O 1
ATOM 1940 N N . LEU A 1 267 ? -16.038 -2.299 34.113 1.00 89.38 267 LEU A N 1
ATOM 1941 C CA . LEU A 1 267 ? -15.310 -3.211 33.224 1.00 89.38 267 LEU A CA 1
ATOM 1942 C C . LEU A 1 267 ? -13.832 -2.818 33.178 1.00 89.38 267 LEU A C 1
ATOM 1944 O O . LEU A 1 267 ? -13.503 -1.641 33.014 1.00 89.38 267 LEU A O 1
ATOM 1948 N N . ARG A 1 268 ? -12.933 -3.794 33.296 1.00 91.25 268 ARG A N 1
ATOM 1949 C CA . ARG A 1 268 ? -11.483 -3.564 33.318 1.00 91.25 268 ARG A CA 1
ATOM 1950 C C . ARG A 1 268 ? -10.710 -4.744 32.750 1.00 91.25 268 ARG A C 1
ATOM 1952 O O . ARG A 1 268 ? -11.255 -5.834 32.579 1.00 91.25 268 ARG A O 1
ATOM 1959 N N . GLU A 1 269 ? -9.421 -4.519 32.505 1.00 84.00 269 GLU A N 1
ATOM 1960 C CA . GLU A 1 269 ? -8.519 -5.559 32.019 1.00 84.00 269 GLU A CA 1
ATOM 1961 C C . GLU A 1 269 ? -8.569 -6.813 32.907 1.00 84.00 269 GLU A C 1
ATOM 1963 O O . GLU A 1 269 ? -8.507 -6.716 34.132 1.00 84.00 269 GLU A O 1
ATOM 1968 N N . GLY A 1 270 ? -8.692 -7.989 32.286 1.00 73.94 270 GLY A N 1
ATOM 1969 C CA . GLY A 1 270 ? -8.855 -9.262 33.000 1.00 73.94 270 GLY A CA 1
ATOM 1970 C C . GLY A 1 270 ? -10.307 -9.723 33.188 1.00 73.94 270 GLY A C 1
ATOM 1971 O O . GLY A 1 270 ? -10.520 -10.788 33.764 1.00 73.94 270 GLY A O 1
ATOM 1972 N N . MET A 1 271 ? -11.298 -8.983 32.677 1.00 85.38 271 MET A N 1
ATOM 1973 C CA . MET A 1 271 ? -12.710 -9.396 32.655 1.00 85.38 271 MET A CA 1
ATOM 1974 C C . MET A 1 271 ? -13.157 -9.963 31.304 1.00 85.38 271 MET A C 1
ATOM 1976 O O . MET A 1 271 ? -12.605 -9.609 30.260 1.00 85.38 271 MET A O 1
ATOM 1980 N N . GLN A 1 272 ? -14.194 -10.803 31.309 1.00 87.06 272 GLN A N 1
ATOM 1981 C CA . GLN A 1 272 ? -14.838 -11.305 30.090 1.00 87.06 272 GLN A CA 1
ATOM 1982 C C . GLN A 1 272 ? -16.363 -11.366 30.213 1.00 87.06 272 GLN A C 1
ATOM 1984 O O . GLN A 1 272 ? -16.890 -11.572 31.302 1.00 87.06 272 GLN A O 1
ATOM 1989 N N . GLY A 1 273 ? -17.082 -11.243 29.099 1.00 75.56 273 GLY A N 1
ATOM 1990 C CA . GLY A 1 273 ? -18.535 -11.439 29.067 1.00 75.56 273 GLY A CA 1
ATOM 1991 C C . GLY A 1 273 ? -19.258 -10.530 28.078 1.00 75.56 273 GLY A C 1
ATOM 1992 O O . GLY A 1 273 ? -18.645 -9.721 27.379 1.00 75.56 273 GLY A O 1
ATOM 1993 N N . ALA A 1 274 ? -20.586 -10.653 28.026 1.00 70.94 274 ALA A N 1
ATOM 1994 C CA . ALA A 1 274 ? -21.432 -9.922 27.079 1.00 70.94 274 ALA A CA 1
ATOM 1995 C C . ALA A 1 274 ? -21.264 -8.394 27.174 1.00 70.94 274 ALA A C 1
ATOM 1997 O O . ALA A 1 274 ? -21.197 -7.722 26.148 1.00 70.94 274 ALA A O 1
ATOM 1998 N N . ALA A 1 275 ? -21.098 -7.856 28.388 1.00 76.50 275 ALA A N 1
ATOM 1999 C CA . ALA A 1 275 ? -20.858 -6.429 28.608 1.00 76.50 275 ALA A CA 1
ATOM 2000 C C . ALA A 1 275 ? -19.547 -5.938 27.961 1.00 76.50 275 ALA A C 1
ATOM 2002 O O . ALA A 1 275 ? -19.519 -4.877 27.340 1.00 76.50 275 ALA A O 1
ATOM 2003 N N . VAL A 1 276 ? -18.472 -6.735 28.032 1.00 80.12 276 VAL A N 1
ATOM 2004 C CA . VAL A 1 276 ? -17.188 -6.424 27.378 1.00 80.12 276 VAL A CA 1
ATOM 2005 C C . VAL A 1 276 ? -17.346 -6.425 25.863 1.00 80.12 276 VAL A C 1
ATOM 2007 O O . VAL A 1 276 ? -16.894 -5.497 25.195 1.00 80.12 276 VAL A O 1
ATOM 2010 N N . LYS A 1 277 ? -18.035 -7.438 25.328 1.00 62.78 277 LYS A N 1
ATOM 2011 C CA . LYS A 1 277 ? -18.304 -7.558 23.893 1.00 62.78 277 LYS A CA 1
ATOM 2012 C C . LYS A 1 277 ? -19.094 -6.359 23.369 1.00 62.78 277 LYS A C 1
ATOM 2014 O O . LYS A 1 277 ? -18.757 -5.817 22.321 1.00 62.78 277 LYS A O 1
ATOM 2019 N N . HIS A 1 278 ? -20.099 -5.916 24.120 1.00 63.91 278 HIS A N 1
ATOM 2020 C CA . HIS A 1 278 ? -20.920 -4.765 23.760 1.00 63.91 278 HIS A CA 1
ATOM 2021 C C . HIS A 1 278 ? -20.115 -3.459 23.732 1.00 63.91 278 HIS A C 1
ATOM 2023 O O . HIS A 1 278 ? -20.221 -2.677 22.791 1.00 63.91 278 HIS A O 1
ATOM 2029 N N . VAL A 1 279 ? -19.227 -3.249 24.707 1.00 68.19 279 VAL A N 1
ATOM 2030 C CA . VAL A 1 279 ? -18.332 -2.084 24.697 1.00 68.19 279 VAL A CA 1
ATOM 2031 C C . VAL A 1 279 ? -17.330 -2.138 23.542 1.00 68.19 279 VAL A C 1
ATOM 2033 O O . VAL A 1 279 ? -17.102 -1.125 22.890 1.00 68.19 279 VAL A O 1
ATOM 2036 N N . GLN A 1 280 ? -16.762 -3.305 23.233 1.00 66.12 280 GLN A N 1
ATOM 2037 C CA . GLN A 1 280 ? -15.875 -3.467 22.075 1.00 66.12 280 GLN A CA 1
ATOM 2038 C C . GLN A 1 280 ? -16.585 -3.128 20.752 1.00 66.12 280 GLN A C 1
ATOM 2040 O O . GLN A 1 280 ? -15.991 -2.473 19.896 1.00 66.12 280 GLN A O 1
ATOM 2045 N N . GLN A 1 281 ? -17.863 -3.507 20.615 1.00 54.97 281 GLN A N 1
ATOM 2046 C CA . GLN A 1 281 ? -18.703 -3.131 19.471 1.00 54.97 281 GLN A CA 1
ATOM 2047 C C . GLN A 1 281 ? -18.896 -1.612 19.390 1.00 54.97 281 GLN A C 1
ATOM 2049 O O . GLN A 1 281 ? -18.664 -1.031 18.334 1.00 54.97 281 GLN A O 1
ATOM 2054 N N . MET A 1 282 ? -19.246 -0.967 20.507 1.00 62.47 282 MET A N 1
ATOM 2055 C CA . MET A 1 282 ? -19.411 0.492 20.593 1.00 62.47 282 MET A CA 1
ATOM 2056 C C . MET A 1 282 ? -18.120 1.276 20.312 1.00 62.47 282 MET A C 1
ATOM 2058 O O . MET A 1 282 ? -18.184 2.405 19.835 1.00 62.47 282 MET A O 1
ATOM 2062 N N . LEU A 1 283 ? -16.957 0.681 20.591 1.00 53.28 283 LEU A N 1
ATOM 2063 C CA . LEU A 1 283 ? -15.631 1.247 20.312 1.00 53.28 283 LEU A CA 1
ATOM 2064 C C . LEU A 1 283 ? -15.121 0.954 18.893 1.00 53.28 283 LEU A C 1
ATOM 2066 O O . LEU A 1 283 ? -14.049 1.433 18.526 1.00 53.28 283 LEU A O 1
ATOM 2070 N N . GLY A 1 284 ? -15.830 0.137 18.107 1.00 45.62 284 GLY A N 1
ATOM 2071 C CA . GLY A 1 284 ? -15.419 -0.218 16.746 1.00 45.62 284 GLY A CA 1
ATOM 2072 C C . GLY A 1 284 ? -14.147 -1.073 16.667 1.00 45.62 284 GLY A C 1
ATOM 2073 O O . GLY A 1 284 ? -13.440 -1.035 15.660 1.00 45.62 284 GLY A O 1
ATOM 2074 N N . ILE A 1 285 ? -13.841 -1.845 17.714 1.00 53.31 285 ILE A N 1
ATOM 2075 C CA . ILE A 1 285 ? -12.715 -2.795 17.760 1.00 53.31 285 ILE A CA 1
ATOM 2076 C C . ILE A 1 285 ? -13.226 -4.246 17.679 1.00 53.31 285 ILE A C 1
ATOM 2078 O O . ILE A 1 285 ? -14.421 -4.482 17.865 1.00 53.31 285 ILE A O 1
ATOM 2082 N N . PRO A 1 286 ? -12.365 -5.251 17.412 1.00 56.44 286 PRO A N 1
ATOM 2083 C CA . PRO A 1 286 ? -12.783 -6.652 17.450 1.00 56.44 286 PRO A CA 1
ATOM 2084 C C . PRO A 1 286 ? -13.479 -7.013 18.773 1.00 56.44 286 PRO A C 1
ATOM 2086 O O . PRO A 1 286 ? -12.930 -6.796 19.852 1.00 56.44 286 PRO A O 1
ATOM 2089 N N . ALA A 1 287 ? -14.697 -7.553 18.674 1.00 60.88 287 ALA A N 1
ATOM 2090 C CA . ALA A 1 287 ? -15.578 -7.820 19.808 1.00 60.88 287 ALA A CA 1
ATOM 2091 C C . ALA A 1 287 ? -15.547 -9.299 20.226 1.00 60.88 287 ALA A C 1
ATOM 2093 O O . ALA A 1 287 ? -16.494 -10.055 19.994 1.00 60.88 287 ALA A O 1
ATOM 2094 N N . ASP A 1 288 ? -14.429 -9.725 20.810 1.00 54.59 288 ASP A N 1
ATOM 2095 C CA . ASP A 1 288 ? -14.197 -11.098 21.276 1.00 54.59 288 ASP A CA 1
ATOM 2096 C C . ASP A 1 288 ? -14.735 -11.374 22.695 1.00 54.59 288 ASP A C 1
ATOM 2098 O O . ASP A 1 288 ? -14.696 -12.510 23.169 1.00 54.59 288 ASP A O 1
ATOM 2102 N N . GLY A 1 289 ? -15.257 -10.347 23.371 1.00 68.25 289 GLY A N 1
ATOM 2103 C CA . GLY A 1 289 ? -15.779 -10.422 24.731 1.00 68.25 289 GLY A CA 1
ATOM 2104 C C . GLY A 1 289 ? -14.710 -10.508 25.820 1.00 68.25 289 GLY A C 1
ATOM 2105 O O . GLY A 1 289 ? -15.074 -10.763 26.968 1.00 68.25 289 GLY A O 1
ATOM 2106 N N . LYS A 1 290 ? -13.425 -10.292 25.499 1.00 80.00 290 LYS A N 1
ATOM 2107 C CA . LYS A 1 290 ? -12.291 -10.355 26.436 1.00 80.00 290 LYS A CA 1
ATOM 2108 C C . LYS A 1 290 ? -11.639 -8.989 26.601 1.00 80.00 290 LYS A C 1
ATOM 2110 O O . LYS A 1 290 ? -11.133 -8.391 25.655 1.00 80.00 290 LYS A O 1
ATOM 2115 N N . TYR A 1 291 ? -11.582 -8.498 27.834 1.00 76.25 291 TYR A N 1
ATOM 2116 C CA . TYR A 1 291 ? -11.052 -7.170 28.115 1.00 76.25 291 TYR A CA 1
ATOM 2117 C C . TYR A 1 291 ? -9.523 -7.232 28.234 1.00 76.25 291 TYR A C 1
ATOM 2119 O O . TYR A 1 291 ? -8.963 -7.307 29.327 1.00 76.25 291 TYR A O 1
ATOM 2127 N N . GLY A 1 292 ? -8.837 -7.260 27.092 1.00 56.50 292 GLY A N 1
ATOM 2128 C CA . GLY A 1 292 ? -7.374 -7.292 27.003 1.00 56.50 292 GLY A CA 1
ATOM 2129 C C . GLY A 1 292 ? -6.723 -5.915 26.794 1.00 56.50 292 GLY A C 1
ATOM 2130 O O . GLY A 1 292 ? -7.416 -4.894 26.761 1.00 56.50 292 GLY A O 1
ATOM 2131 N N . PRO A 1 293 ? -5.393 -5.868 26.581 1.00 53.72 293 PRO A N 1
ATOM 2132 C CA . PRO A 1 293 ? -4.646 -4.622 26.370 1.00 53.72 293 PRO A CA 1
ATOM 2133 C C . PRO A 1 293 ? -5.168 -3.757 25.211 1.00 53.72 293 PRO A C 1
ATOM 2135 O O . PRO A 1 293 ? -5.154 -2.532 25.301 1.00 53.72 293 PRO A O 1
ATOM 2138 N N . VAL A 1 294 ? -5.683 -4.383 24.145 1.00 52.31 294 VAL A N 1
ATOM 2139 C CA . VAL A 1 294 ? -6.294 -3.682 23.000 1.00 52.31 294 VAL A CA 1
ATOM 2140 C C . VAL A 1 294 ? -7.576 -2.954 23.416 1.00 52.31 294 VAL A C 1
ATOM 2142 O O . VAL A 1 294 ? -7.738 -1.778 23.102 1.00 52.31 294 VAL A O 1
ATOM 2145 N N . THR A 1 295 ? -8.461 -3.615 24.171 1.00 65.25 295 THR A N 1
ATOM 2146 C CA . THR A 1 295 ? -9.706 -3.013 24.680 1.00 65.25 295 THR A CA 1
ATOM 2147 C C . THR A 1 295 ? -9.420 -1.902 25.683 1.00 65.25 295 THR A C 1
ATOM 2149 O O . THR A 1 295 ? -10.012 -0.832 25.581 1.00 65.25 295 THR A O 1
ATOM 2152 N N . LYS A 1 296 ? -8.453 -2.106 26.587 1.00 72.19 296 LYS A N 1
ATOM 2153 C CA . LYS A 1 296 ? -7.993 -1.076 27.530 1.00 72.19 296 LYS A CA 1
ATOM 2154 C C . LYS A 1 296 ? -7.497 0.174 26.810 1.00 72.19 296 LYS A C 1
ATOM 2156 O O . LYS A 1 296 ? -7.904 1.279 27.158 1.00 72.19 296 LYS A O 1
ATOM 2161 N N . LYS A 1 297 ? -6.657 0.001 25.785 1.00 59.66 297 LYS A N 1
ATOM 2162 C CA . LYS A 1 297 ? -6.155 1.118 24.982 1.00 59.66 297 LYS A CA 1
ATOM 2163 C C . LYS A 1 297 ? -7.281 1.837 24.236 1.00 59.66 297 LYS A C 1
ATOM 2165 O O . LYS A 1 297 ? -7.320 3.059 24.269 1.00 59.66 297 LYS A O 1
ATOM 2170 N N . ALA A 1 298 ? -8.205 1.106 23.616 1.00 55.56 298 ALA A N 1
ATOM 2171 C CA . ALA A 1 298 ? -9.332 1.711 22.905 1.00 55.56 298 ALA A CA 1
ATOM 2172 C C . ALA A 1 298 ? -10.247 2.522 23.839 1.00 55.56 298 ALA A C 1
ATOM 2174 O O . ALA A 1 298 ? -10.683 3.611 23.476 1.00 55.56 298 ALA A O 1
ATOM 2175 N N . VAL A 1 299 ? -10.490 2.031 25.059 1.00 71.56 299 VAL A N 1
ATOM 2176 C CA . VAL A 1 299 ? -11.248 2.768 26.081 1.00 71.56 299 VAL A CA 1
ATOM 2177 C C . VAL A 1 299 ? -10.493 4.009 26.546 1.00 71.56 299 VAL A C 1
ATOM 2179 O O . VAL A 1 299 ? -11.100 5.071 26.633 1.00 71.56 299 VAL A O 1
ATOM 2182 N N . ALA A 1 300 ? -9.184 3.907 26.790 1.00 67.06 300 ALA A N 1
ATOM 2183 C CA . ALA A 1 300 ? -8.358 5.054 27.167 1.00 67.06 300 ALA A CA 1
ATOM 2184 C C . ALA A 1 300 ? -8.335 6.131 26.066 1.00 67.06 300 ALA A C 1
ATOM 2186 O O . ALA A 1 300 ? -8.529 7.313 26.346 1.00 67.06 300 ALA A O 1
ATOM 2187 N N . ASP A 1 301 ? -8.182 5.723 24.803 1.00 62.72 301 ASP A N 1
ATOM 2188 C CA . ASP A 1 301 ? -8.209 6.626 23.651 1.00 62.72 301 ASP A CA 1
ATOM 2189 C C . ASP A 1 301 ? -9.592 7.293 23.501 1.00 62.72 301 ASP A C 1
ATOM 2191 O O . ASP A 1 301 ? -9.671 8.502 23.286 1.00 62.72 301 ASP A O 1
ATOM 2195 N N . PHE A 1 302 ? -10.685 6.540 23.683 1.00 74.06 302 PHE A N 1
ATOM 2196 C CA . PHE A 1 302 ? -12.052 7.072 23.663 1.00 74.06 302 PHE A CA 1
ATOM 2197 C C . PHE A 1 302 ? -12.300 8.080 24.792 1.00 74.06 302 PHE A C 1
ATOM 2199 O O . PHE A 1 302 ? -12.846 9.158 24.549 1.00 74.06 302 PHE A O 1
ATOM 2206 N N . GLN A 1 303 ? -11.877 7.752 26.016 1.00 82.88 303 GLN A N 1
ATOM 2207 C CA . GLN A 1 303 ? -11.982 8.631 27.181 1.00 82.88 303 GLN A CA 1
ATOM 2208 C C . GLN A 1 303 ? -11.223 9.935 26.952 1.00 82.88 303 GLN A C 1
ATOM 2210 O O . GLN A 1 303 ? -11.778 11.013 27.161 1.00 82.88 303 GLN A O 1
ATOM 2215 N N . LYS A 1 304 ? -9.991 9.840 26.441 1.00 70.44 304 LYS A N 1
ATOM 2216 C CA . LYS A 1 304 ? -9.171 10.996 26.081 1.00 70.44 304 LYS A CA 1
ATOM 2217 C C . LYS A 1 304 ? -9.837 11.856 25.006 1.00 70.44 304 LYS A C 1
ATOM 2219 O O . LYS A 1 304 ? -9.866 13.075 25.146 1.00 70.44 304 LYS A O 1
ATOM 2224 N N . ALA A 1 305 ? -10.389 11.239 23.962 1.00 65.69 305 ALA A N 1
ATOM 2225 C CA . ALA A 1 305 ? -11.049 11.946 22.865 1.00 65.69 305 ALA A CA 1
ATOM 2226 C C . ALA A 1 305 ? -12.318 12.700 23.302 1.00 65.69 305 ALA A C 1
ATOM 2228 O O . ALA A 1 305 ? -12.628 13.741 22.733 1.00 65.69 305 ALA A O 1
ATOM 2229 N N . HIS A 1 306 ? -13.020 12.212 24.328 1.00 71.62 306 HIS A N 1
ATOM 2230 C CA . HIS A 1 306 ? -14.256 12.816 24.843 1.00 71.62 306 HIS A CA 1
ATOM 2231 C C . HIS A 1 306 ? -14.048 13.623 26.133 1.00 71.62 306 HIS A C 1
ATOM 2233 O O . HIS A 1 306 ? -15.013 13.953 26.819 1.00 71.62 306 HIS A O 1
ATOM 2239 N N . GLY A 1 307 ? -12.794 13.926 26.495 1.00 77.19 307 GLY A N 1
ATOM 2240 C CA . GLY A 1 307 ? -12.471 14.718 27.686 1.00 77.19 307 GLY A CA 1
ATOM 2241 C C . GLY A 1 307 ? -12.905 14.069 29.006 1.00 77.19 307 GLY A C 1
ATOM 2242 O O . GLY A 1 307 ? -13.084 14.762 30.008 1.00 77.19 307 GLY A O 1
ATOM 2243 N N . LEU A 1 308 ? -13.094 12.747 29.025 1.00 76.25 308 LEU A N 1
ATOM 2244 C CA . LEU A 1 308 ? -13.511 12.017 30.215 1.00 76.25 308 LEU A CA 1
ATOM 2245 C C . LEU A 1 308 ? -12.316 11.853 31.154 1.00 76.25 308 LEU A C 1
ATOM 2247 O O . LEU A 1 308 ? -11.315 11.230 30.799 1.00 76.25 308 LEU A O 1
ATOM 2251 N N . LYS A 1 309 ? -12.435 12.369 32.380 1.00 65.38 309 LYS A N 1
ATOM 2252 C CA . LYS A 1 309 ? -11.483 12.068 33.455 1.00 65.38 309 LYS A CA 1
ATOM 2253 C C . LYS A 1 309 ? -11.728 10.626 33.917 1.00 65.38 309 LYS A C 1
ATOM 2255 O O . LYS A 1 309 ? -12.844 10.338 34.358 1.00 65.38 309 LYS A O 1
ATOM 2260 N N . PRO A 1 310 ? -10.754 9.703 33.805 1.00 56.91 310 PRO A N 1
ATOM 2261 C CA . PRO A 1 310 ? -10.949 8.336 34.267 1.00 56.91 310 PRO A CA 1
ATOM 2262 C C . PRO A 1 310 ? -11.187 8.370 35.776 1.00 56.91 310 PRO A C 1
ATOM 2264 O O . PRO A 1 310 ? -10.331 8.847 36.511 1.00 56.91 310 PRO A O 1
ATOM 2267 N N . GLY A 1 311 ? -12.355 7.914 36.235 1.00 56.41 311 GLY A N 1
ATOM 2268 C CA . GLY A 1 311 ? -12.725 8.023 37.649 1.00 56.41 311 GLY A CA 1
ATOM 2269 C C . GLY A 1 311 ? -11.723 7.329 38.579 1.00 56.41 311 GLY A C 1
ATOM 2270 O O . GLY A 1 311 ? -11.185 7.961 39.478 1.00 56.41 311 GLY A O 1
ATOM 2271 N N . THR A 1 312 ? -11.446 6.040 38.349 1.00 49.00 312 THR A N 1
ATOM 2272 C CA . THR A 1 312 ? -10.641 5.205 39.267 1.00 49.00 312 THR A CA 1
ATOM 2273 C C . THR A 1 312 ? -9.428 4.512 38.625 1.00 49.00 312 THR A C 1
ATOM 2275 O O . THR A 1 312 ? -8.592 3.996 39.358 1.00 49.00 312 THR A O 1
ATOM 2278 N N . ALA A 1 313 ? -9.301 4.497 37.288 1.00 56.72 313 ALA A N 1
ATOM 2279 C CA . ALA A 1 313 ? -8.065 4.220 36.532 1.00 56.72 313 ALA A CA 1
ATOM 2280 C C . ALA A 1 313 ? -8.285 4.443 35.020 1.00 56.72 313 ALA A C 1
ATOM 2282 O O . ALA A 1 313 ? -9.392 4.249 34.515 1.00 56.72 313 ALA A O 1
ATOM 2283 N N . GLU A 1 314 ? -7.222 4.787 34.289 1.00 65.19 314 GLU A N 1
ATOM 2284 C CA . GLU A 1 314 ? -7.218 4.917 32.824 1.00 65.19 314 GLU A CA 1
ATOM 2285 C C . GLU A 1 314 ? -7.549 3.583 32.124 1.00 65.19 314 GLU A C 1
ATOM 2287 O O . GLU A 1 314 ? -7.005 2.527 32.468 1.00 65.19 314 GLU A O 1
ATOM 2292 N N . GLY A 1 315 ? -8.446 3.622 31.129 1.00 68.00 315 GLY A N 1
ATOM 2293 C CA . GLY A 1 315 ? -8.805 2.439 30.343 1.00 68.00 315 GLY A CA 1
ATOM 2294 C C . GLY A 1 315 ? -9.735 1.452 31.061 1.00 68.00 315 GLY A C 1
ATOM 2295 O O . GLY A 1 315 ? -9.693 0.263 30.756 1.00 68.00 315 GLY A O 1
ATOM 229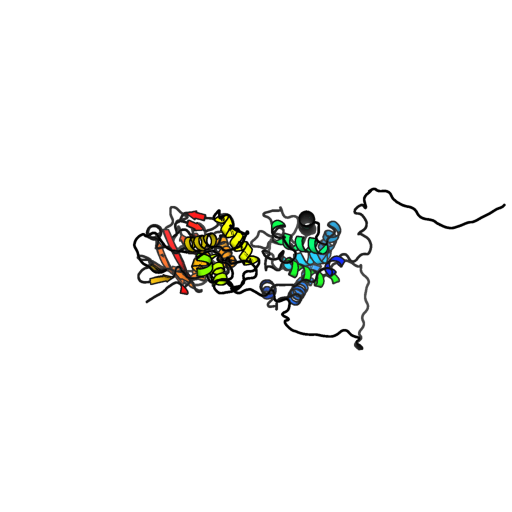6 N N . GLN A 1 316 ? -10.548 1.918 32.020 1.00 89.00 316 GLN A N 1
ATOM 2297 C CA . GLN A 1 316 ? -11.690 1.184 32.594 1.00 89.00 316 GLN A CA 1
ATOM 2298 C C . GLN A 1 316 ? -13.020 1.778 32.122 1.00 89.00 316 GLN A C 1
ATOM 2300 O O . GLN A 1 316 ? -13.108 2.978 31.889 1.00 89.00 316 GLN A O 1
ATOM 2305 N N . VAL A 1 317 ? -14.081 0.974 32.044 1.00 86.75 317 VAL A N 1
ATOM 2306 C CA . VAL A 1 317 ? -15.430 1.442 31.676 1.00 86.75 317 VAL A CA 1
ATOM 2307 C C . VAL A 1 317 ? -16.303 1.476 32.926 1.00 86.75 317 VAL A C 1
ATOM 2309 O O . VAL A 1 317 ? -16.781 0.434 33.371 1.00 86.75 317 VAL A O 1
ATOM 2312 N N . GLY A 1 318 ? -16.481 2.668 33.491 1.00 87.62 318 GLY A N 1
ATOM 2313 C CA . GLY A 1 318 ? -17.484 2.951 34.526 1.00 87.62 318 GLY A CA 1
ATOM 2314 C C . GLY A 1 318 ? -18.727 3.654 33.957 1.00 87.62 318 GLY A C 1
ATOM 2315 O O . GLY A 1 318 ? -18.776 3.892 32.742 1.00 87.62 318 GLY A O 1
ATOM 2316 N N . PRO A 1 319 ? -19.691 4.057 34.809 1.00 88.56 319 PRO A N 1
ATOM 2317 C CA . PRO A 1 319 ? -20.974 4.629 34.387 1.00 88.56 319 PRO A CA 1
ATOM 2318 C C . PRO A 1 319 ? -20.839 5.777 33.379 1.00 88.56 319 PRO A C 1
ATOM 2320 O O . PRO A 1 319 ? -21.458 5.749 32.322 1.00 88.56 319 PRO A O 1
ATOM 2323 N N . THR A 1 320 ? -19.961 6.751 33.642 1.00 84.44 320 THR A N 1
ATOM 2324 C CA . THR A 1 320 ? -19.759 7.916 32.762 1.00 84.44 320 THR A CA 1
ATOM 2325 C C . THR A 1 320 ? -19.189 7.527 31.399 1.00 84.44 320 THR A C 1
ATOM 2327 O O . THR A 1 320 ? -19.589 8.076 30.375 1.00 84.44 320 THR A O 1
ATOM 2330 N N . THR A 1 321 ? -18.263 6.564 31.361 1.00 85.50 321 THR A N 1
ATOM 2331 C CA . THR A 1 321 ? -17.676 6.081 30.100 1.00 85.50 321 THR A CA 1
ATOM 2332 C C . THR A 1 321 ? -18.702 5.299 29.292 1.00 85.50 321 THR A C 1
ATOM 2334 O O . THR A 1 321 ? -18.823 5.534 28.095 1.00 85.50 321 THR A O 1
ATOM 2337 N N . LEU A 1 322 ? -19.473 4.425 29.944 1.00 84.75 322 LEU A N 1
ATOM 2338 C CA . LEU A 1 322 ? -20.532 3.662 29.293 1.00 84.75 322 LEU A CA 1
ATOM 2339 C C . LEU A 1 322 ? -21.645 4.578 28.773 1.00 84.75 322 LEU A C 1
ATOM 2341 O O . LEU A 1 322 ? -22.010 4.478 27.611 1.00 84.75 322 LEU A O 1
ATOM 2345 N N . GLN A 1 323 ? -22.106 5.538 29.577 1.00 82.88 323 GLN A N 1
ATOM 2346 C CA . GLN A 1 323 ? -23.115 6.505 29.151 1.00 82.88 323 GLN A CA 1
ATOM 2347 C C . GLN A 1 323 ? -22.619 7.369 27.984 1.00 82.88 323 GLN A C 1
ATOM 2349 O O . GLN A 1 323 ? -23.393 7.696 27.093 1.00 82.88 323 GLN A O 1
ATOM 2354 N N . THR A 1 324 ? -21.336 7.743 27.966 1.00 77.25 324 THR A N 1
ATOM 2355 C CA . THR A 1 324 ? -20.766 8.514 26.850 1.00 77.25 324 THR A CA 1
ATOM 2356 C C . THR A 1 324 ? -20.659 7.659 25.590 1.00 77.25 324 THR A C 1
ATOM 2358 O O . THR A 1 324 ? -21.012 8.149 24.526 1.00 77.25 324 THR A O 1
ATOM 2361 N N . LEU A 1 325 ? -20.266 6.383 25.710 1.00 75.06 325 LEU A N 1
ATOM 2362 C CA . LEU A 1 325 ? -20.282 5.409 24.609 1.00 75.06 325 LEU A CA 1
ATOM 2363 C C . LEU A 1 325 ? -21.692 5.211 24.045 1.00 75.06 325 LEU A C 1
ATOM 2365 O O . LEU A 1 325 ? -21.872 5.183 22.832 1.00 75.06 325 LEU A O 1
ATOM 2369 N N . GLU A 1 326 ? -22.692 5.101 24.915 1.00 78.12 326 GLU A N 1
ATOM 2370 C CA . GLU A 1 326 ? -24.092 4.944 24.522 1.00 78.12 326 GLU A CA 1
ATOM 2371 C C . GLU A 1 326 ? -24.659 6.227 23.911 1.00 78.12 326 GLU A C 1
ATOM 2373 O O . GLU A 1 326 ? -25.370 6.149 22.922 1.00 78.12 326 GLU A O 1
ATOM 2378 N N . LYS A 1 327 ? -24.309 7.412 24.426 1.00 66.81 327 LYS A N 1
ATOM 2379 C CA . LYS A 1 327 ? -24.700 8.708 23.840 1.00 66.81 327 LYS A CA 1
ATOM 2380 C C . LYS A 1 327 ? -24.019 8.962 22.497 1.00 66.81 327 LYS A C 1
ATOM 2382 O O . LYS A 1 327 ? -24.661 9.478 21.591 1.00 66.81 327 LYS A O 1
ATOM 2387 N N . SER A 1 328 ? -22.754 8.568 22.342 1.00 55.47 328 SER A N 1
ATOM 2388 C CA . SER A 1 328 ? -22.067 8.612 21.046 1.00 55.47 328 SER A CA 1
ATOM 2389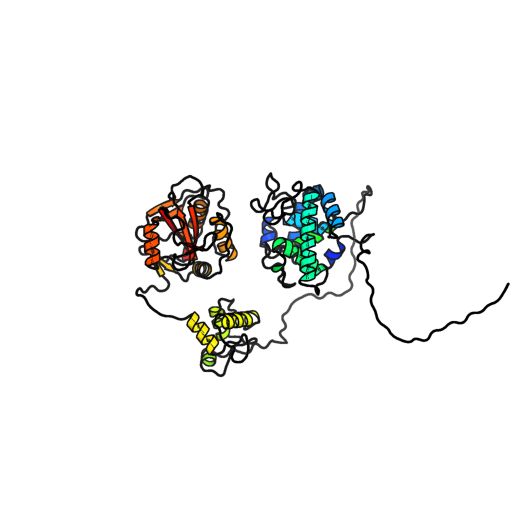 C C . SER A 1 328 ? -22.633 7.599 20.045 1.00 55.47 328 SER A C 1
ATOM 2391 O O . SER A 1 328 ? -22.405 7.747 18.850 1.00 55.47 328 SER A O 1
ATOM 2393 N N . ASN A 1 329 ? -23.383 6.597 20.525 1.00 49.31 329 ASN A N 1
ATOM 2394 C CA . ASN A 1 329 ? -23.948 5.507 19.727 1.00 49.31 329 ASN A CA 1
ATOM 2395 C C . ASN A 1 329 ? -25.495 5.409 19.799 1.00 49.31 329 ASN A C 1
ATOM 2397 O O . ASN A 1 329 ? -26.051 4.396 19.376 1.00 49.31 329 ASN A O 1
ATOM 2401 N N . GLY A 1 330 ? -26.202 6.432 20.306 1.00 38.56 330 GLY A N 1
ATOM 2402 C CA . GLY A 1 330 ? -27.644 6.414 20.619 1.00 38.56 330 GLY A CA 1
ATOM 2403 C C . GLY A 1 330 ? -28.413 7.664 20.136 1.00 38.56 330 GLY A C 1
ATOM 2404 O O . GLY A 1 330 ? -27.787 8.658 19.780 1.00 38.56 330 GLY A O 1
ATOM 2405 N N . PRO A 1 331 ? -29.764 7.627 20.059 1.00 43.09 331 PRO A N 1
ATOM 2406 C CA . PRO A 1 331 ? -30.532 8.296 18.993 1.00 43.09 331 PRO A CA 1
ATOM 2407 C C . PRO A 1 331 ? -31.168 9.670 19.342 1.00 43.09 331 PRO A C 1
ATOM 2409 O O . PRO A 1 331 ? -31.732 9.837 20.419 1.00 43.09 331 PRO A O 1
ATOM 2412 N N . GLY A 1 332 ? -31.193 10.603 18.365 1.00 37.59 332 GLY A N 1
ATOM 2413 C CA . GLY A 1 332 ? -32.049 11.821 18.293 1.00 37.59 332 GLY A CA 1
ATOM 2414 C C . GLY A 1 332 ? -31.270 13.154 18.211 1.00 37.59 332 GLY A C 1
ATOM 2415 O O . GLY A 1 332 ? -30.366 13.366 19.005 1.00 37.59 332 GLY A O 1
ATOM 2416 N N . LYS A 1 333 ? -31.536 14.102 17.288 1.00 32.62 333 LYS A N 1
ATOM 2417 C CA . LYS A 1 333 ? -32.837 14.733 16.966 1.00 32.62 333 LYS A CA 1
ATOM 2418 C C . LYS A 1 333 ? -33.080 14.993 15.459 1.00 32.62 333 LYS A C 1
ATOM 2420 O O . LYS A 1 333 ? -32.378 15.774 14.830 1.00 32.62 333 LYS A O 1
ATOM 2425 N N . THR A 1 334 ? -34.121 14.320 14.964 1.00 32.41 334 THR A N 1
ATOM 2426 C CA . THR A 1 334 ? -35.206 14.744 14.052 1.00 32.41 334 THR A CA 1
ATOM 2427 C C . THR A 1 334 ? -34.974 15.860 13.025 1.00 32.41 334 THR A C 1
ATOM 2429 O O . THR A 1 334 ? -35.054 17.035 13.371 1.00 32.41 334 THR A O 1
ATOM 2432 N N . ASP A 1 335 ? -34.986 15.471 11.746 1.00 29.02 335 ASP A N 1
ATOM 2433 C CA . ASP A 1 335 ? -36.024 15.986 10.849 1.00 29.02 335 ASP A CA 1
ATOM 2434 C C . ASP A 1 335 ? -36.614 14.866 9.964 1.00 29.02 335 ASP A C 1
ATOM 2436 O O . ASP A 1 335 ? -35.938 14.221 9.166 1.00 29.02 335 ASP A O 1
ATOM 2440 N N . SER A 1 336 ? -37.879 14.561 10.243 1.00 30.50 336 SER A N 1
ATOM 2441 C CA . SER A 1 336 ? -38.965 14.190 9.331 1.00 30.50 336 SER A CA 1
ATOM 2442 C C . SER A 1 336 ? -38.628 13.524 7.985 1.00 30.50 336 SER A C 1
ATOM 2444 O O . SER A 1 336 ? -38.933 14.058 6.930 1.00 30.50 336 SER A O 1
ATOM 2446 N N . THR A 1 337 ? -38.101 12.302 7.995 1.00 31.16 337 THR A N 1
ATOM 2447 C CA . THR A 1 337 ? -38.677 11.174 7.234 1.00 31.16 337 THR A CA 1
ATOM 2448 C C . THR A 1 337 ? -38.103 9.875 7.786 1.00 31.16 337 THR A C 1
ATOM 2450 O O . THR A 1 337 ? -36.905 9.612 7.725 1.00 31.16 337 THR A O 1
ATOM 2453 N N . ASN A 1 338 ? -38.977 9.043 8.347 1.00 31.80 338 ASN A N 1
ATOM 2454 C CA . ASN A 1 338 ? -38.679 7.643 8.611 1.00 31.80 338 ASN A CA 1
ATOM 2455 C C . ASN A 1 338 ? -38.029 7.016 7.384 1.00 31.80 338 ASN A C 1
ATOM 2457 O O . ASN A 1 338 ? -38.671 6.976 6.341 1.00 31.80 338 ASN A O 1
ATOM 2461 N N . ASN A 1 339 ? -36.827 6.462 7.541 1.00 36.41 339 ASN A N 1
ATOM 2462 C CA . ASN A 1 339 ? -36.429 5.255 6.831 1.00 36.41 339 ASN A CA 1
ATOM 2463 C C . ASN A 1 339 ? -35.263 4.561 7.543 1.00 36.41 339 ASN A C 1
ATOM 2465 O O . ASN A 1 339 ? -34.099 4.832 7.265 1.00 36.41 339 ASN A O 1
ATOM 2469 N N . ASN A 1 340 ? -35.610 3.630 8.436 1.00 36.06 340 ASN A N 1
ATOM 2470 C CA . ASN A 1 340 ? -34.801 2.526 8.970 1.00 36.06 340 ASN A CA 1
ATOM 2471 C C . ASN A 1 340 ? -33.630 2.103 8.062 1.00 36.06 340 ASN A C 1
ATOM 2473 O O . ASN A 1 340 ? -33.769 1.168 7.272 1.00 36.06 340 ASN A O 1
ATOM 2477 N N . GLY A 1 341 ? -32.491 2.796 8.158 1.00 42.19 341 GLY A N 1
ATOM 2478 C CA . GLY A 1 341 ? -31.301 2.501 7.364 1.00 42.19 341 GLY A CA 1
ATOM 2479 C C . GLY A 1 341 ? -31.536 2.473 5.853 1.00 42.19 341 GLY A C 1
ATOM 2480 O O . GLY A 1 341 ? -30.862 1.697 5.196 1.00 42.19 341 GLY A O 1
ATOM 2481 N N . ALA A 1 342 ? -32.477 3.251 5.301 1.00 47.25 342 ALA A N 1
ATOM 2482 C CA . ALA A 1 342 ? -32.792 3.228 3.872 1.00 47.25 342 ALA A CA 1
ATOM 2483 C C . ALA A 1 342 ? -32.799 4.622 3.229 1.00 47.25 342 ALA A C 1
ATOM 2485 O O . ALA A 1 342 ? -33.517 5.517 3.658 1.00 47.25 342 ALA A O 1
ATOM 2486 N N . VAL A 1 343 ? -32.051 4.790 2.140 1.00 54.84 343 VAL A N 1
ATOM 2487 C CA . VAL A 1 343 ? -32.264 5.883 1.177 1.00 54.84 343 VAL A CA 1
ATOM 2488 C C . VAL A 1 343 ? -33.219 5.383 0.088 1.00 54.84 343 VAL A C 1
ATOM 2490 O O . VAL A 1 343 ? -33.021 4.279 -0.414 1.00 54.84 343 VAL A O 1
ATOM 2493 N N . LEU A 1 344 ? -34.229 6.175 -0.296 1.00 53.31 344 LEU A N 1
ATOM 2494 C CA . LEU A 1 344 ? -35.165 5.833 -1.378 1.00 53.31 344 LEU A CA 1
ATOM 2495 C C . LEU A 1 344 ? -34.661 6.335 -2.741 1.00 53.31 344 LEU A C 1
ATOM 2497 O O . LEU A 1 344 ? -34.629 7.543 -2.996 1.00 53.31 344 LEU A O 1
ATOM 2501 N N . GLY A 1 345 ? -34.323 5.407 -3.636 1.00 49.97 345 GLY A N 1
ATOM 2502 C CA . GLY A 1 345 ? -34.102 5.668 -5.059 1.00 49.97 345 GLY A CA 1
ATOM 2503 C C . GLY A 1 345 ? -35.214 5.030 -5.888 1.00 49.97 345 GLY A C 1
ATOM 2504 O O . GLY A 1 345 ? -35.222 3.818 -6.012 1.00 49.97 345 GLY A O 1
ATOM 2505 N N . ASN A 1 346 ? -36.171 5.814 -6.399 1.00 53.28 346 ASN A N 1
ATOM 2506 C CA . ASN A 1 346 ? -37.235 5.369 -7.321 1.00 53.28 346 ASN A CA 1
ATOM 2507 C C . ASN A 1 346 ? -37.850 3.981 -7.002 1.00 53.28 346 ASN A C 1
ATOM 2509 O O . ASN A 1 346 ? -37.877 3.103 -7.859 1.00 53.28 346 ASN A O 1
ATOM 2513 N N . GLY A 1 347 ? -38.292 3.769 -5.756 1.00 54.91 347 GLY A N 1
ATOM 2514 C CA . GLY A 1 347 ? -38.882 2.494 -5.312 1.00 54.91 347 GLY A CA 1
ATOM 2515 C C . GLY A 1 347 ? -37.889 1.454 -4.777 1.00 54.91 347 GLY A C 1
ATOM 2516 O O . GLY A 1 347 ? -38.284 0.339 -4.476 1.00 54.91 347 GLY A O 1
ATOM 2517 N N . VAL A 1 348 ? -36.610 1.801 -4.630 1.00 65.88 348 VAL A N 1
ATOM 2518 C CA . VAL A 1 348 ? -35.563 0.923 -4.093 1.00 65.88 348 VAL A CA 1
ATOM 2519 C C . VAL A 1 348 ? -35.050 1.470 -2.765 1.00 65.88 348 VAL A C 1
ATOM 2521 O O . VAL A 1 348 ? -34.713 2.654 -2.661 1.00 65.88 348 VAL A O 1
ATOM 2524 N N . ARG A 1 349 ? -34.957 0.602 -1.754 1.00 76.69 349 ARG A N 1
ATOM 2525 C CA . ARG A 1 349 ? -34.404 0.922 -0.432 1.00 76.69 349 ARG A CA 1
ATOM 2526 C C . ARG A 1 349 ? -32.907 0.604 -0.408 1.00 76.69 349 ARG A C 1
ATOM 2528 O O . ARG A 1 349 ? -32.504 -0.506 -0.735 1.00 76.69 349 ARG A O 1
ATOM 2535 N N . ILE A 1 350 ? -32.064 1.559 -0.013 1.00 82.25 350 ILE A N 1
ATOM 2536 C CA . ILE A 1 350 ? -30.610 1.342 0.106 1.00 82.25 350 ILE A CA 1
ATOM 2537 C C . ILE A 1 350 ? -30.208 1.168 1.568 1.00 82.25 350 ILE A C 1
ATOM 2539 O O . ILE A 1 350 ? -30.185 2.157 2.293 1.00 82.25 350 ILE A O 1
ATOM 2543 N N . ASN A 1 351 ? -29.832 -0.044 1.978 1.00 83.94 351 ASN A N 1
ATOM 2544 C CA . ASN A 1 351 ? -29.357 -0.355 3.323 1.00 83.94 351 ASN A CA 1
ATOM 2545 C C . ASN A 1 351 ? -28.056 0.399 3.661 1.00 83.94 351 ASN A C 1
ATOM 2547 O O . ASN A 1 351 ? -26.955 -0.065 3.368 1.00 83.94 351 ASN A O 1
ATOM 2551 N N . THR A 1 352 ? -28.160 1.543 4.333 1.00 79.62 352 THR A N 1
ATOM 2552 C CA . THR A 1 352 ? -27.003 2.361 4.739 1.00 79.62 352 THR A CA 1
ATOM 2553 C C . THR A 1 352 ? -26.224 1.769 5.914 1.00 79.62 352 THR A C 1
ATOM 2555 O O . THR A 1 352 ? -25.144 2.259 6.249 1.00 79.62 352 THR A O 1
ATOM 2558 N N . ASN A 1 353 ? -26.732 0.695 6.527 1.00 78.69 353 ASN A N 1
ATOM 2559 C CA . ASN A 1 353 ? -26.009 -0.117 7.504 1.00 78.69 353 ASN A CA 1
ATOM 2560 C C . ASN A 1 353 ? -25.209 -1.254 6.860 1.00 78.69 353 ASN A C 1
ATOM 2562 O O . ASN A 1 353 ? -24.613 -2.050 7.586 1.00 78.69 353 ASN A O 1
ATOM 2566 N N . ASP A 1 354 ? -25.165 -1.331 5.525 1.00 87.38 354 ASP A N 1
ATOM 2567 C CA . ASP A 1 354 ? -24.275 -2.254 4.831 1.00 87.38 354 ASP A CA 1
ATOM 2568 C C . ASP A 1 354 ? -22.830 -2.103 5.365 1.00 87.38 354 ASP A C 1
ATOM 2570 O O . ASP A 1 354 ? -22.312 -0.979 5.432 1.00 87.38 354 ASP A O 1
ATOM 2574 N N . PRO A 1 355 ? -22.158 -3.202 5.767 1.00 83.50 355 PRO A N 1
ATOM 2575 C CA . PRO A 1 355 ? -20.831 -3.133 6.375 1.00 83.50 355 PRO A CA 1
ATOM 2576 C C . PRO A 1 355 ? -19.785 -2.454 5.490 1.00 83.50 355 PRO A C 1
ATOM 2578 O O . PRO A 1 355 ? -18.878 -1.798 6.002 1.00 83.50 355 PRO A O 1
ATOM 2581 N N . THR A 1 356 ? -19.904 -2.590 4.169 1.00 88.69 356 THR A N 1
ATOM 2582 C CA . THR A 1 356 ? -19.002 -1.964 3.200 1.00 88.69 356 THR A CA 1
ATOM 2583 C C . THR A 1 356 ? -19.225 -0.457 3.168 1.00 88.69 356 THR A C 1
ATOM 2585 O O . THR A 1 356 ? -18.254 0.293 3.287 1.00 88.69 356 THR A O 1
ATOM 2588 N N . LEU A 1 357 ? -20.485 -0.010 3.096 1.00 90.00 357 LEU A N 1
ATOM 2589 C CA . LEU A 1 357 ? -20.830 1.415 3.166 1.00 90.00 357 LEU A CA 1
ATOM 2590 C C . LEU A 1 357 ? -20.398 2.024 4.503 1.00 90.00 357 LEU A C 1
ATOM 2592 O O . LEU A 1 357 ? -19.671 3.010 4.512 1.00 90.00 357 LEU A O 1
ATOM 2596 N N . LYS A 1 358 ? -20.723 1.396 5.641 1.00 88.81 358 LYS A N 1
ATOM 2597 C CA . LYS A 1 358 ? -20.315 1.883 6.972 1.00 88.81 358 LYS A CA 1
ATOM 2598 C C . LYS A 1 358 ? -18.803 1.987 7.121 1.00 88.81 358 LYS A C 1
ATOM 2600 O O . LYS A 1 358 ? -18.301 2.971 7.670 1.00 88.81 358 LYS A O 1
ATOM 2605 N N . LYS A 1 359 ? -18.060 1.012 6.600 1.00 87.38 359 LYS A N 1
ATOM 2606 C CA . LYS A 1 359 ? -16.596 1.029 6.629 1.00 87.38 359 LYS A CA 1
ATOM 2607 C C . LYS A 1 359 ? -16.035 2.158 5.770 1.00 87.38 359 LYS A C 1
ATOM 2609 O O . LYS A 1 359 ? -15.157 2.887 6.225 1.00 87.38 359 LYS A O 1
ATOM 2614 N N . LEU A 1 360 ? -16.571 2.345 4.565 1.00 90.06 360 LEU A N 1
ATOM 2615 C CA . LEU A 1 360 ? -16.196 3.446 3.679 1.00 90.06 360 LEU A CA 1
ATOM 2616 C C . LEU A 1 360 ? -16.696 4.811 4.144 1.00 90.06 360 LEU A C 1
ATOM 2618 O O . LEU A 1 360 ? -16.129 5.797 3.699 1.00 90.06 360 LEU A O 1
ATOM 2622 N N . ALA A 1 361 ? -17.699 4.887 5.016 1.00 90.00 361 ALA A N 1
ATOM 2623 C CA . ALA A 1 361 ? -18.249 6.124 5.567 1.00 90.00 361 ALA A CA 1
ATOM 2624 C C . ALA A 1 361 ? -17.483 6.634 6.793 1.00 90.00 361 ALA A C 1
ATOM 2626 O O . ALA A 1 361 ? -17.382 7.838 7.004 1.00 90.00 361 ALA A O 1
ATOM 2627 N N . THR A 1 362 ? -16.947 5.725 7.612 1.00 85.25 362 THR A N 1
ATOM 2628 C CA . THR A 1 362 ? -16.396 6.062 8.940 1.00 85.25 362 THR A CA 1
ATOM 2629 C C . THR A 1 362 ? -14.880 5.957 9.016 1.00 85.25 362 THR A C 1
ATOM 2631 O O . THR A 1 362 ? -14.255 6.617 9.842 1.00 85.25 362 THR A O 1
ATOM 2634 N N . ALA A 1 363 ? -14.249 5.163 8.147 1.00 81.06 363 ALA A N 1
ATOM 2635 C CA . ALA A 1 363 ? -12.804 5.013 8.184 1.00 81.06 363 ALA A CA 1
ATOM 2636 C C . ALA A 1 363 ? -12.084 6.331 7.873 1.00 81.06 363 ALA A C 1
ATOM 2638 O O . ALA A 1 363 ? -12.506 7.080 6.991 1.00 81.06 363 ALA A O 1
ATOM 2639 N N . ALA A 1 364 ? -10.939 6.562 8.518 1.00 89.81 364 ALA A N 1
ATOM 2640 C CA . ALA A 1 364 ? -10.012 7.606 8.097 1.00 89.81 364 ALA A CA 1
ATOM 2641 C C . ALA A 1 364 ? -9.500 7.282 6.687 1.00 89.81 364 ALA A C 1
ATOM 2643 O O . ALA A 1 364 ? -8.903 6.217 6.476 1.00 89.81 364 ALA A O 1
ATOM 2644 N N . LEU A 1 365 ? -9.758 8.167 5.724 1.00 88.69 365 LEU A N 1
ATOM 2645 C CA . LEU A 1 365 ? -9.279 8.030 4.351 1.00 88.69 365 LEU A CA 1
ATOM 2646 C C . LEU A 1 365 ? -7.903 8.665 4.211 1.00 88.69 365 LEU A C 1
ATOM 2648 O O . LEU A 1 365 ? -7.581 9.658 4.860 1.00 88.69 365 LEU A O 1
ATOM 2652 N N . ARG A 1 366 ? -7.060 8.037 3.397 1.00 84.62 366 ARG A N 1
ATOM 2653 C CA . ARG A 1 366 ? -5.728 8.541 3.089 1.00 84.62 366 ARG A CA 1
ATOM 2654 C C . ARG A 1 366 ? -5.820 9.425 1.859 1.00 84.62 366 ARG A C 1
ATOM 2656 O O . ARG A 1 366 ? -6.296 8.957 0.828 1.00 84.62 366 ARG A O 1
ATOM 2663 N N . ASN A 1 367 ? -5.286 10.636 1.970 1.00 82.62 367 ASN A N 1
ATOM 2664 C CA . ASN A 1 367 ? -5.057 11.490 0.815 1.00 82.62 367 ASN A CA 1
ATOM 2665 C C . ASN A 1 367 ? -4.041 10.840 -0.139 1.00 82.62 367 ASN A C 1
ATOM 2667 O O . ASN A 1 367 ? -3.196 10.038 0.269 1.00 82.62 367 ASN A O 1
ATOM 2671 N N . GLY A 1 368 ? -4.107 11.228 -1.403 1.00 60.16 368 GLY A N 1
ATOM 2672 C CA . GLY A 1 368 ? -3.161 10.897 -2.450 1.00 60.16 368 GLY A CA 1
ATOM 2673 C C . GLY A 1 368 ? -2.716 12.137 -3.216 1.00 60.16 368 GLY A C 1
ATOM 2674 O O . GLY A 1 368 ? -3.038 13.274 -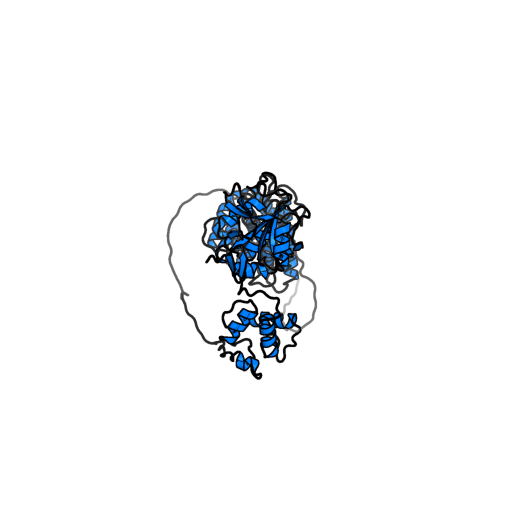2.871 1.00 60.16 368 GLY A O 1
ATOM 2675 N N . GLU A 1 369 ? -1.929 11.902 -4.256 1.00 64.19 369 GLU A N 1
ATOM 2676 C CA . GLU A 1 369 ? -1.352 12.955 -5.085 1.00 64.19 369 GLU A CA 1
ATOM 2677 C C . GLU A 1 369 ? -2.423 13.622 -5.970 1.00 64.19 369 GLU A C 1
ATOM 2679 O O . GLU A 1 369 ? -3.379 12.984 -6.423 1.00 64.19 369 GLU A O 1
ATOM 2684 N N . THR A 1 370 ? -2.254 14.917 -6.245 1.00 72.19 370 THR A N 1
ATOM 2685 C CA . THR A 1 370 ? -3.144 15.670 -7.140 1.00 72.19 370 THR A CA 1
ATOM 2686 C C . THR A 1 370 ? -3.252 14.972 -8.498 1.00 72.19 370 THR A C 1
ATOM 2688 O O . THR A 1 370 ? -2.242 14.699 -9.141 1.00 72.19 370 THR A O 1
ATOM 2691 N N . GLY A 1 371 ? -4.480 14.700 -8.948 1.00 69.81 371 GLY A N 1
ATOM 2692 C CA . GLY A 1 371 ? -4.749 14.045 -10.235 1.00 69.81 371 GLY A CA 1
ATOM 2693 C C . GLY A 1 371 ? -4.819 12.512 -10.196 1.00 69.81 371 GLY A C 1
ATOM 2694 O O . GLY A 1 371 ? -5.073 11.901 -11.231 1.00 69.81 371 GLY A O 1
ATOM 2695 N N . TYR A 1 372 ? -4.661 11.878 -9.028 1.00 75.25 372 TYR A N 1
ATOM 2696 C CA . TYR A 1 372 ? -4.707 10.415 -8.868 1.00 75.25 372 TYR A CA 1
ATOM 2697 C C . TYR A 1 372 ? -6.016 9.888 -8.258 1.00 75.25 372 TYR A C 1
ATOM 2699 O O . TYR A 1 372 ? -6.021 8.904 -7.522 1.00 75.25 372 TYR A O 1
ATOM 2707 N N . CYS A 1 373 ? -7.146 10.498 -8.608 1.00 83.25 373 CYS A N 1
ATOM 2708 C CA . CYS A 1 373 ? -8.476 10.217 -8.060 1.00 83.25 373 CYS A CA 1
ATOM 2709 C C . CYS A 1 373 ? -8.874 8.738 -7.969 1.00 83.25 373 CYS A C 1
ATOM 2711 O O . CYS A 1 373 ? -9.253 8.235 -6.907 1.00 83.25 373 CYS A O 1
ATOM 2713 N N . VAL A 1 374 ? -8.754 8.026 -9.090 1.00 81.25 374 VAL A N 1
ATOM 2714 C CA . VAL A 1 374 ? -9.108 6.608 -9.196 1.00 81.25 374 VAL A CA 1
ATOM 2715 C C . VAL A 1 374 ? -8.182 5.777 -8.321 1.00 81.25 374 VAL A C 1
ATOM 2717 O O . VAL A 1 374 ? -8.648 4.959 -7.535 1.00 81.25 374 VAL A O 1
ATOM 2720 N N . ARG A 1 375 ? -6.872 6.029 -8.400 1.00 76.88 375 ARG A N 1
ATOM 2721 C CA . ARG A 1 375 ? -5.877 5.306 -7.605 1.00 76.88 375 ARG A CA 1
ATOM 2722 C C . ARG A 1 375 ? -6.123 5.508 -6.114 1.00 76.88 375 ARG A C 1
ATOM 2724 O O . ARG A 1 375 ? -6.215 4.526 -5.394 1.00 76.88 375 ARG A O 1
ATOM 2731 N N . THR A 1 376 ? -6.299 6.745 -5.653 1.00 77.00 376 THR A N 1
ATOM 2732 C CA . THR A 1 376 ? -6.526 7.026 -4.229 1.00 77.00 376 THR A CA 1
ATOM 2733 C C . THR A 1 376 ? -7.819 6.401 -3.714 1.00 77.00 376 THR A C 1
ATOM 2735 O O . THR A 1 376 ? -7.836 5.847 -2.612 1.00 77.00 376 THR A O 1
ATOM 2738 N N . THR A 1 377 ? -8.890 6.425 -4.510 1.00 91.81 377 THR A N 1
ATOM 2739 C CA . THR A 1 377 ? -10.155 5.784 -4.133 1.00 91.81 377 THR A CA 1
ATOM 2740 C C . THR A 1 377 ? -9.987 4.270 -4.007 1.00 91.81 377 THR A C 1
ATOM 2742 O O . THR A 1 377 ? -10.325 3.695 -2.971 1.00 91.81 377 THR A O 1
ATOM 2745 N N . LEU A 1 378 ? -9.394 3.625 -5.016 1.00 87.00 378 LEU A N 1
ATOM 2746 C CA . LEU A 1 378 ? -9.167 2.179 -5.024 1.00 87.00 378 LEU A CA 1
ATOM 2747 C C . LEU A 1 378 ? -8.173 1.734 -3.944 1.00 87.00 378 LEU A C 1
ATOM 2749 O O . LEU A 1 378 ? -8.392 0.707 -3.306 1.00 87.00 378 LEU A O 1
ATOM 2753 N N . ASP A 1 379 ? -7.132 2.518 -3.669 1.00 83.19 379 ASP A N 1
ATOM 2754 C CA . ASP A 1 379 ? -6.162 2.238 -2.607 1.00 83.19 379 ASP A CA 1
ATOM 2755 C C . ASP A 1 379 ? -6.821 2.311 -1.226 1.00 83.19 379 ASP A C 1
ATOM 2757 O O . ASP A 1 379 ? -6.570 1.462 -0.367 1.00 83.19 379 ASP A O 1
ATOM 2761 N N . ASN A 1 380 ? -7.710 3.284 -1.001 1.00 87.50 380 ASN A N 1
ATOM 2762 C CA . ASN A 1 380 ? -8.499 3.348 0.225 1.00 87.50 380 ASN A CA 1
ATOM 2763 C C . ASN A 1 380 ? -9.454 2.158 0.349 1.00 87.50 380 ASN A C 1
ATOM 2765 O O . ASN A 1 380 ? -9.489 1.532 1.407 1.00 87.50 380 ASN A O 1
ATOM 2769 N N . MET A 1 381 ? -10.178 1.807 -0.715 1.00 92.00 381 MET A N 1
ATOM 2770 C CA . MET A 1 381 ? -11.054 0.632 -0.733 1.00 92.00 381 MET A CA 1
ATOM 2771 C C . MET A 1 381 ? -10.269 -0.661 -0.453 1.00 92.00 381 MET A C 1
ATOM 2773 O O . MET A 1 381 ? -10.631 -1.433 0.433 1.00 92.00 381 MET A O 1
ATOM 2777 N N . SER A 1 382 ? -9.137 -0.862 -1.124 1.00 85.06 382 SER A N 1
ATOM 2778 C CA . SER A 1 382 ? -8.266 -2.028 -0.952 1.00 85.06 382 SER A CA 1
ATOM 2779 C C . SER A 1 382 ? -7.679 -2.107 0.460 1.00 85.06 382 SER A C 1
ATOM 2781 O O . SER A 1 382 ? -7.764 -3.144 1.119 1.00 85.06 382 SER A O 1
ATOM 2783 N N . ARG A 1 383 ? -7.174 -0.987 0.994 1.00 92.38 383 ARG A N 1
ATOM 2784 C CA . ARG A 1 383 ? -6.679 -0.884 2.378 1.00 92.38 383 ARG A CA 1
ATOM 2785 C C . ARG A 1 383 ? -7.760 -1.210 3.401 1.00 92.38 383 ARG A C 1
ATOM 2787 O O . ARG A 1 383 ? -7.475 -1.806 4.437 1.00 92.38 383 ARG A O 1
ATOM 2794 N N . LEU A 1 384 ? -8.989 -0.790 3.129 1.00 81.38 384 LEU A N 1
ATOM 2795 C CA . LEU A 1 384 ? -10.144 -1.091 3.960 1.00 81.38 384 LEU A CA 1
ATOM 2796 C C . LEU A 1 384 ? -10.709 -2.487 3.675 1.00 81.38 384 LEU A C 1
ATOM 2798 O O . LEU A 1 384 ? -11.700 -2.857 4.293 1.00 81.38 384 LEU A O 1
ATOM 2802 N N . GLY A 1 385 ? -10.097 -3.297 2.810 1.00 83.06 385 GLY A N 1
ATOM 2803 C CA . GLY A 1 385 ? -10.563 -4.649 2.502 1.00 83.06 385 GLY A CA 1
ATOM 2804 C C . GLY A 1 385 ? -11.988 -4.662 1.953 1.00 83.06 385 GLY A C 1
ATOM 2805 O O . GLY A 1 385 ? -12.781 -5.524 2.323 1.00 83.06 385 GLY A O 1
ATOM 2806 N N . ILE A 1 386 ? -12.335 -3.661 1.147 1.00 89.94 386 ILE A N 1
ATOM 2807 C CA . ILE A 1 386 ? -13.650 -3.551 0.529 1.00 89.94 386 ILE A CA 1
ATOM 2808 C C . ILE A 1 386 ? -13.786 -4.632 -0.552 1.00 89.94 386 ILE A C 1
ATOM 2810 O O . ILE A 1 386 ? -12.928 -4.724 -1.441 1.00 89.94 386 ILE A O 1
ATOM 2814 N N . PRO A 1 387 ? -14.831 -5.476 -0.495 1.00 79.56 387 PRO A N 1
ATOM 2815 C CA . PRO A 1 387 ? -15.019 -6.535 -1.473 1.00 79.56 387 PRO A CA 1
ATOM 2816 C C . PRO A 1 387 ? -15.271 -5.959 -2.867 1.00 79.56 387 PRO A C 1
ATOM 2818 O O . PRO A 1 387 ? -15.804 -4.861 -3.032 1.00 79.56 387 PRO A O 1
ATOM 2821 N N . ASN A 1 388 ? -14.890 -6.730 -3.885 1.00 87.19 388 ASN A N 1
ATOM 2822 C CA . ASN A 1 388 ? -15.047 -6.362 -5.292 1.00 87.19 388 ASN A CA 1
ATOM 2823 C C . ASN A 1 388 ? -14.444 -4.993 -5.661 1.00 87.19 388 ASN A C 1
ATOM 2825 O O . ASN A 1 388 ? -14.952 -4.299 -6.541 1.00 87.19 388 ASN A O 1
ATOM 2829 N N . THR A 1 389 ? -13.361 -4.597 -4.988 1.00 83.44 389 THR A N 1
ATOM 2830 C CA . THR A 1 389 ? -12.580 -3.419 -5.378 1.00 83.44 389 THR A CA 1
ATOM 2831 C C . THR A 1 389 ? -11.970 -3.653 -6.771 1.00 83.44 389 THR A C 1
ATOM 2833 O O . THR A 1 389 ? -11.344 -4.697 -6.979 1.00 83.44 389 THR A O 1
ATOM 2836 N N . PRO A 1 390 ? -12.146 -2.729 -7.735 1.00 80.81 390 PRO A N 1
ATOM 2837 C CA . PRO A 1 390 ? -11.532 -2.824 -9.060 1.00 80.81 390 PRO A CA 1
ATOM 2838 C C . PRO A 1 390 ? -10.013 -2.987 -9.029 1.00 80.81 390 PRO A C 1
ATOM 2840 O O . PRO A 1 390 ? -9.336 -2.467 -8.143 1.00 80.81 390 PRO A O 1
ATOM 2843 N N . GLY A 1 391 ? -9.482 -3.679 -10.040 1.00 75.88 391 GLY A N 1
ATOM 2844 C CA . GLY A 1 391 ? -8.046 -3.726 -10.303 1.00 75.88 391 GLY A CA 1
ATOM 2845 C C . GLY A 1 391 ? -7.563 -2.483 -11.054 1.00 75.88 391 GLY A C 1
ATOM 2846 O O . GLY A 1 391 ? -8.237 -1.454 -11.093 1.00 75.88 391 GLY A O 1
ATOM 2847 N N . ALA A 1 392 ? -6.398 -2.585 -11.698 1.00 73.81 392 ALA A N 1
ATOM 2848 C CA . ALA A 1 392 ? -5.879 -1.512 -12.543 1.00 73.81 392 ALA A CA 1
ATOM 2849 C C . ALA A 1 392 ? -6.886 -1.129 -13.645 1.00 73.81 392 ALA A C 1
ATOM 2851 O O . ALA A 1 392 ? -7.481 -2.001 -14.279 1.00 73.81 392 ALA A O 1
ATOM 2852 N N . THR A 1 393 ? -7.053 0.175 -13.879 1.00 86.38 393 THR A N 1
ATOM 2853 C CA . THR A 1 393 ? -8.022 0.741 -14.838 1.00 86.38 393 THR A CA 1
ATOM 2854 C C . THR A 1 393 ? -7.374 1.323 -16.099 1.00 86.38 393 THR A C 1
ATOM 2856 O O . THR A 1 393 ? -8.085 1.807 -16.971 1.00 86.38 393 THR A O 1
ATOM 2859 N N . GLY A 1 394 ? -6.044 1.228 -16.221 1.00 77.62 394 GLY A N 1
ATOM 2860 C CA . GLY A 1 394 ? -5.246 1.896 -17.258 1.00 77.62 394 GLY A CA 1
ATOM 2861 C C . GLY A 1 394 ? -5.507 1.471 -18.706 1.00 77.62 394 GLY A C 1
ATOM 2862 O O . GLY A 1 394 ? -5.083 2.179 -19.614 1.00 77.62 394 GLY A O 1
ATOM 2863 N N . ASN A 1 395 ? -6.208 0.356 -18.943 1.00 81.88 395 ASN A N 1
ATOM 2864 C CA . ASN A 1 395 ? -6.606 -0.032 -20.301 1.00 81.88 395 ASN A CA 1
ATOM 2865 C C . ASN A 1 395 ? -7.778 0.811 -20.817 1.00 81.88 395 ASN A C 1
ATOM 2867 O O . ASN A 1 395 ? -8.059 0.791 -22.012 1.00 81.88 395 ASN A O 1
ATOM 2871 N N . ASP A 1 396 ? -8.473 1.531 -19.932 1.00 87.31 396 ASP A N 1
ATOM 2872 C CA . ASP A 1 396 ? -9.469 2.519 -20.313 1.00 87.31 396 ASP A CA 1
ATOM 2873 C C . ASP A 1 396 ? -8.822 3.915 -20.268 1.00 87.31 396 ASP A C 1
ATOM 2875 O O . ASP A 1 396 ? -8.464 4.374 -19.181 1.00 87.31 396 ASP A O 1
ATOM 2879 N N . PRO A 1 397 ? -8.684 4.632 -21.403 1.00 85.31 397 PRO A N 1
ATOM 2880 C CA . PRO A 1 397 ? -8.121 5.987 -21.402 1.00 85.31 397 PRO A CA 1
ATOM 2881 C C . PRO A 1 397 ? -8.911 6.948 -20.498 1.00 85.31 397 PRO A C 1
ATOM 2883 O O . PRO A 1 397 ? -8.363 7.936 -20.002 1.00 85.31 397 PRO A O 1
ATOM 2886 N N . ASN A 1 398 ? -10.181 6.633 -20.227 1.00 91.31 398 ASN A N 1
ATOM 2887 C CA . ASN A 1 398 ? -10.981 7.221 -19.168 1.00 91.31 398 ASN A CA 1
ATOM 2888 C C . ASN A 1 398 ? -10.939 6.305 -17.927 1.00 91.31 398 ASN A C 1
ATOM 2890 O O . ASN A 1 398 ? -11.842 5.505 -17.679 1.00 91.31 398 ASN A O 1
ATOM 2894 N N . ASN A 1 399 ? -9.876 6.427 -17.125 1.00 87.00 399 ASN A N 1
ATOM 2895 C CA . ASN A 1 399 ? -9.654 5.592 -15.934 1.00 87.00 399 ASN A CA 1
ATOM 2896 C C . ASN A 1 399 ? -10.875 5.494 -14.982 1.00 87.00 399 ASN A C 1
ATOM 2898 O O . ASN A 1 399 ? -11.164 4.384 -14.525 1.00 87.00 399 ASN A O 1
ATOM 2902 N N . PRO A 1 400 ? -11.616 6.584 -14.668 1.00 95.38 400 PRO A N 1
ATOM 2903 C CA . PRO A 1 400 ? -12.856 6.498 -13.889 1.00 95.38 400 PRO A CA 1
ATOM 2904 C C . PRO A 1 400 ? -13.933 5.628 -14.544 1.00 95.38 400 PRO A C 1
ATOM 2906 O O . PRO A 1 400 ? -14.554 4.821 -13.854 1.00 95.38 400 PRO A O 1
ATOM 2909 N N . ARG A 1 401 ? -14.118 5.724 -15.870 1.00 96.88 401 ARG A N 1
ATOM 2910 C CA . ARG A 1 401 ? -15.045 4.862 -16.625 1.00 96.88 401 ARG A CA 1
ATOM 2911 C C . ARG A 1 401 ? -14.648 3.391 -16.522 1.00 96.88 401 ARG A C 1
ATOM 2913 O O . ARG A 1 401 ? -15.507 2.549 -16.272 1.00 96.88 401 ARG A O 1
ATOM 2920 N N . GLY A 1 402 ? -13.353 3.094 -16.639 1.00 92.62 402 GLY A N 1
ATOM 2921 C CA . GLY A 1 402 ? -12.818 1.743 -16.459 1.00 92.62 402 GLY A CA 1
ATOM 2922 C C . GLY A 1 402 ? -13.041 1.198 -15.046 1.00 92.62 402 GLY A C 1
ATOM 2923 O O . GLY A 1 402 ? -13.389 0.027 -14.884 1.00 92.62 402 GLY A O 1
ATOM 2924 N N . GLY A 1 403 ? -12.895 2.043 -14.020 1.00 93.06 403 GLY A N 1
ATOM 2925 C CA . GLY A 1 403 ? -13.224 1.699 -12.634 1.00 93.06 403 GLY A CA 1
ATOM 2926 C C . GLY A 1 403 ? -14.712 1.401 -12.460 1.00 93.06 403 GLY A C 1
ATOM 2927 O O . GLY A 1 403 ? -15.073 0.324 -11.991 1.00 93.06 403 GLY A O 1
ATOM 2928 N N . MET A 1 404 ? -15.572 2.311 -12.921 1.00 97.75 404 MET A N 1
ATOM 2929 C CA . MET A 1 404 ? -17.029 2.177 -12.865 1.00 97.75 404 MET A CA 1
ATOM 2930 C C . MET A 1 404 ? -17.521 0.901 -13.557 1.00 97.75 404 MET A C 1
ATOM 2932 O O . MET A 1 404 ? -18.294 0.143 -12.970 1.00 97.75 404 MET A O 1
ATOM 2936 N N . ALA A 1 405 ? -17.045 0.624 -14.774 1.00 96.38 405 ALA A N 1
ATOM 2937 C CA . ALA A 1 405 ? -17.424 -0.565 -15.532 1.00 96.38 405 ALA A CA 1
ATOM 2938 C C . ALA A 1 405 ? -17.047 -1.860 -14.796 1.00 96.38 405 ALA A C 1
ATOM 2940 O O . ALA A 1 405 ? -17.862 -2.776 -14.690 1.00 96.38 405 ALA A O 1
ATOM 2941 N N . GLN A 1 406 ? -15.841 -1.930 -14.221 1.00 95.06 406 GLN A N 1
ATOM 2942 C CA . GLN A 1 406 ? -15.425 -3.084 -13.421 1.00 95.06 406 GLN A CA 1
ATOM 2943 C C . GLN A 1 406 ? -16.294 -3.274 -12.173 1.00 95.06 406 GLN A C 1
ATOM 2945 O O . GLN A 1 406 ? -16.661 -4.410 -11.875 1.00 95.06 406 GLN A O 1
ATOM 2950 N N . MET A 1 407 ? -16.641 -2.190 -11.470 1.00 96.81 407 MET A N 1
ATOM 2951 C CA . MET A 1 407 ? -17.496 -2.241 -10.277 1.00 96.81 407 MET A CA 1
ATOM 2952 C C . MET A 1 407 ? -18.900 -2.738 -10.609 1.00 96.81 407 MET A C 1
ATOM 2954 O O . MET A 1 407 ? -19.372 -3.697 -10.001 1.00 96.81 407 MET A O 1
ATOM 2958 N N . LEU A 1 408 ? -19.547 -2.140 -11.611 1.00 96.75 408 LEU A N 1
ATOM 2959 C CA . LEU A 1 408 ? -20.895 -2.523 -12.044 1.00 96.75 408 LEU A CA 1
ATOM 2960 C C . LEU A 1 408 ? -20.972 -3.989 -12.488 1.00 96.75 408 LEU A C 1
ATOM 2962 O O . LEU A 1 408 ? -21.985 -4.657 -12.298 1.00 96.75 408 LEU A O 1
ATOM 2966 N N . ARG A 1 409 ? -19.881 -4.521 -13.048 1.00 94.31 409 ARG A N 1
ATOM 2967 C CA . ARG A 1 409 ? -19.780 -5.939 -13.418 1.00 94.31 409 ARG A CA 1
ATOM 2968 C C . ARG A 1 409 ? -19.456 -6.862 -12.242 1.00 94.31 409 ARG A C 1
ATOM 2970 O O . ARG A 1 409 ? -19.557 -8.078 -12.394 1.00 94.31 409 ARG A O 1
ATOM 2977 N N . LYS A 1 410 ? -19.040 -6.327 -11.092 1.00 87.06 410 LYS A N 1
ATOM 2978 C CA . LYS A 1 410 ? -18.560 -7.102 -9.942 1.00 87.06 410 LYS A CA 1
ATOM 2979 C C . LYS A 1 410 ? -19.144 -6.568 -8.640 1.00 87.06 410 LYS A C 1
ATOM 2981 O O . LYS A 1 410 ? -18.489 -5.846 -7.908 1.00 87.06 410 LYS A O 1
ATOM 2986 N N . GLY A 1 411 ? -20.368 -6.971 -8.314 1.00 87.56 411 GLY A N 1
ATOM 2987 C CA . GLY A 1 411 ? -20.914 -6.823 -6.958 1.00 87.56 411 GLY A CA 1
ATOM 2988 C C . GLY A 1 411 ? -21.207 -5.391 -6.495 1.00 87.56 411 GLY A C 1
ATOM 2989 O O . GLY A 1 411 ? -21.532 -5.212 -5.322 1.00 87.56 411 GLY A O 1
ATOM 2990 N N . TRP A 1 412 ? -21.149 -4.403 -7.389 1.00 96.75 412 TRP A N 1
ATOM 2991 C CA . TRP A 1 412 ? -21.654 -3.050 -7.167 1.00 96.75 412 TRP A CA 1
ATOM 2992 C C . TRP A 1 412 ? -22.774 -2.731 -8.143 1.00 96.75 412 TRP A C 1
ATOM 2994 O O . TRP A 1 412 ? -22.862 -3.310 -9.223 1.00 96.75 412 TRP A O 1
ATOM 3004 N N . GLU A 1 413 ? -23.627 -1.793 -7.761 1.00 94.94 413 GLU A N 1
ATOM 3005 C CA . GLU A 1 413 ? -24.774 -1.395 -8.554 1.00 94.94 413 GLU A CA 1
ATOM 3006 C C . GLU A 1 413 ? -25.044 0.105 -8.404 1.00 94.94 413 GLU A C 1
ATOM 3008 O O . GLU A 1 413 ? -24.878 0.678 -7.325 1.00 94.94 413 GLU A O 1
ATOM 3013 N N . SER A 1 414 ? -25.428 0.755 -9.504 1.00 95.81 414 SER A N 1
ATOM 3014 C CA . SER A 1 414 ? -25.774 2.177 -9.501 1.00 95.81 414 SER A CA 1
ATOM 3015 C C . SER A 1 414 ? -27.178 2.409 -8.959 1.00 95.81 414 SER A C 1
ATOM 3017 O O . SER A 1 414 ? -28.120 1.755 -9.415 1.00 95.81 414 SER A O 1
ATOM 3019 N N . ILE A 1 415 ? -27.343 3.386 -8.069 1.00 91.38 415 ILE A N 1
ATOM 3020 C CA . ILE A 1 415 ? -28.644 3.697 -7.465 1.00 91.38 415 ILE A CA 1
ATOM 3021 C C . ILE A 1 415 ? -29.599 4.277 -8.528 1.00 91.38 415 ILE A C 1
ATOM 3023 O O . ILE A 1 415 ? -29.262 5.286 -9.154 1.00 91.38 415 ILE A O 1
ATOM 3027 N N . PRO A 1 416 ? -30.801 3.704 -8.731 1.00 89.00 416 PRO A N 1
ATOM 3028 C CA . PRO A 1 416 ? -31.807 4.247 -9.640 1.00 89.00 416 PRO A CA 1
ATOM 3029 C C . PRO A 1 416 ? -32.537 5.426 -8.983 1.00 89.00 416 PRO A C 1
ATOM 3031 O O . PRO A 1 416 ? -33.698 5.326 -8.602 1.00 89.00 416 PRO A O 1
ATOM 3034 N N . PHE A 1 417 ? -31.854 6.552 -8.778 1.00 85.25 417 PHE A N 1
ATOM 3035 C CA . PHE A 1 417 ? -32.505 7.740 -8.222 1.00 85.25 417 PHE A CA 1
ATOM 3036 C C . PHE A 1 417 ? -33.653 8.232 -9.123 1.00 85.25 417 PHE A C 1
ATOM 3038 O O . PHE A 1 417 ? -33.597 8.052 -10.341 1.00 85.25 417 PHE A O 1
ATOM 3045 N N . PRO A 1 418 ? -34.682 8.900 -8.567 1.00 76.75 418 PRO A N 1
ATOM 3046 C CA . PRO A 1 418 ? -35.724 9.519 -9.379 1.00 76.75 418 PRO A CA 1
ATOM 3047 C C . PRO A 1 418 ? -35.124 10.469 -10.424 1.00 76.75 418 PRO A C 1
ATOM 3049 O O . PRO A 1 418 ? -34.301 11.327 -10.092 1.00 76.75 418 PRO A O 1
ATOM 3052 N N . GLY A 1 419 ? -35.527 10.294 -11.684 1.00 80.44 419 GLY A N 1
ATOM 3053 C CA . GLY A 1 419 ? -35.005 11.058 -12.821 1.00 80.44 419 GLY A CA 1
ATOM 3054 C C . GLY A 1 419 ? -33.649 10.583 -13.360 1.00 80.44 419 GLY A C 1
ATOM 3055 O O . GLY A 1 419 ? -33.113 11.227 -14.262 1.00 80.44 419 GLY A O 1
ATOM 3056 N N . ALA A 1 420 ? -33.089 9.483 -12.844 1.00 90.62 420 ALA A N 1
ATOM 3057 C CA . ALA A 1 420 ? -31.905 8.865 -13.429 1.00 90.62 420 ALA A CA 1
ATOM 3058 C C . ALA A 1 420 ? -32.224 8.249 -14.798 1.00 90.62 420 ALA A C 1
ATOM 3060 O O . ALA A 1 420 ? -33.279 7.646 -14.998 1.00 90.62 420 ALA A O 1
ATOM 3061 N N . LYS A 1 421 ? -31.286 8.372 -15.735 1.00 94.25 421 LYS A N 1
ATOM 3062 C CA . LY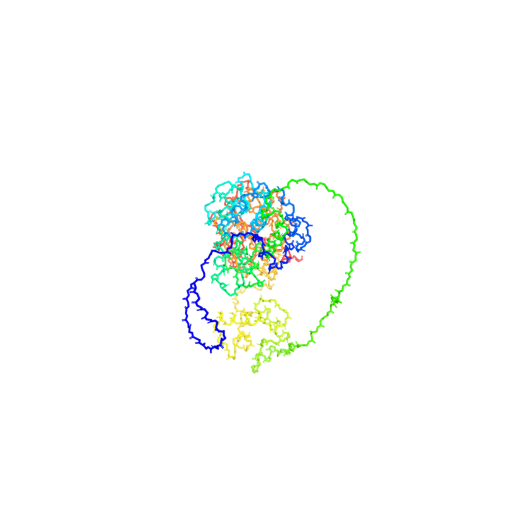S A 1 421 ? -31.350 7.729 -17.049 1.00 94.25 421 LYS A CA 1
ATOM 3063 C C . LYS A 1 421 ? -30.447 6.507 -17.047 1.00 94.25 421 LYS A C 1
ATOM 3065 O O . LYS A 1 421 ? -29.302 6.591 -16.605 1.00 94.25 421 LYS A O 1
ATOM 3070 N N . GLN A 1 422 ? -30.944 5.380 -17.547 1.00 95.31 422 GLN A N 1
ATOM 3071 C CA . GLN A 1 422 ? -30.076 4.236 -17.797 1.00 95.31 422 GLN A CA 1
ATOM 3072 C C . GLN A 1 422 ? -29.190 4.517 -19.005 1.00 95.31 422 GLN A C 1
ATOM 3074 O O . GLN A 1 422 ? -29.670 4.893 -20.072 1.00 95.31 422 GLN A O 1
ATOM 3079 N N . GLN A 1 423 ? -27.894 4.303 -18.831 1.00 96.75 423 GLN A N 1
ATOM 3080 C CA . GLN A 1 423 ? -26.896 4.474 -19.872 1.00 96.75 423 GLN A CA 1
ATOM 3081 C C . GLN A 1 423 ? -25.975 3.263 -19.905 1.00 96.75 423 GLN A C 1
ATOM 3083 O O . GLN A 1 423 ? -25.565 2.739 -18.868 1.00 96.75 423 GLN A O 1
ATOM 3088 N N . THR A 1 424 ? -25.632 2.819 -21.113 1.00 96.88 424 THR A N 1
ATOM 3089 C CA . THR A 1 424 ? -24.598 1.799 -21.296 1.00 96.88 424 THR A CA 1
ATOM 3090 C C . THR A 1 424 ? -23.225 2.452 -21.202 1.00 96.88 424 THR A C 1
ATOM 3092 O O . THR A 1 424 ? -22.828 3.225 -22.073 1.00 96.88 424 THR A O 1
ATOM 3095 N N . ILE A 1 425 ? -22.481 2.096 -20.165 1.00 96.75 425 ILE A N 1
ATOM 3096 C CA . ILE A 1 425 ? -21.079 2.437 -19.976 1.00 96.75 425 ILE A CA 1
ATOM 3097 C C . ILE A 1 425 ? -20.244 1.487 -20.829 1.00 96.75 425 ILE A C 1
ATOM 3099 O O . ILE A 1 425 ? -20.140 0.298 -20.523 1.00 96.75 425 ILE A O 1
ATOM 3103 N N . LYS A 1 426 ? -19.655 2.008 -21.908 1.00 95.44 426 LYS A N 1
ATOM 3104 C CA . LYS A 1 426 ? -18.769 1.244 -22.795 1.00 95.44 426 LYS A CA 1
ATOM 3105 C C . LYS A 1 426 ? -17.327 1.370 -22.325 1.00 95.44 426 LYS A C 1
ATOM 3107 O O . LYS A 1 426 ? -16.800 2.475 -22.264 1.00 95.44 426 LYS A O 1
ATOM 3112 N N . SER A 1 427 ? -16.688 0.249 -22.013 1.00 95.12 427 SER A N 1
ATOM 3113 C CA . SER A 1 427 ? -15.307 0.220 -21.527 1.00 95.12 427 SER A CA 1
ATOM 3114 C C . SER A 1 427 ? -14.557 -0.986 -22.095 1.00 95.12 427 SER A C 1
ATOM 3116 O O . SER A 1 427 ? -15.171 -2.040 -22.281 1.00 95.12 427 SER A O 1
ATOM 3118 N N . PRO A 1 428 ? -13.228 -0.900 -22.295 1.00 92.38 428 PRO A N 1
ATOM 3119 C CA . PRO A 1 428 ? -12.383 -2.068 -22.559 1.00 92.38 428 PRO A CA 1
ATOM 3120 C C . PRO A 1 428 ? -12.486 -3.157 -21.480 1.00 92.38 428 PRO A C 1
ATOM 3122 O O . PRO A 1 428 ? -12.223 -4.325 -21.745 1.00 92.38 428 PRO A O 1
ATOM 3125 N N . TYR A 1 429 ? -12.935 -2.801 -20.271 1.00 88.12 429 TYR A N 1
ATOM 3126 C CA . TYR A 1 429 ? -13.239 -3.750 -19.198 1.00 88.12 429 TYR A CA 1
ATOM 3127 C C . TYR A 1 429 ? -14.638 -4.379 -19.307 1.00 88.12 429 TYR A C 1
ATOM 3129 O O . TYR A 1 429 ? -15.090 -5.051 -18.378 1.00 88.12 429 TYR A O 1
ATOM 3137 N N . GLY A 1 430 ? -15.316 -4.197 -20.440 1.00 91.94 430 GLY A N 1
ATOM 3138 C CA . GLY A 1 430 ? -16.656 -4.680 -20.753 1.00 91.94 430 GLY A CA 1
ATOM 3139 C C . GLY A 1 430 ? -17.752 -3.658 -20.469 1.00 91.94 430 GLY A C 1
ATOM 3140 O O . GLY A 1 430 ? -17.598 -2.755 -19.649 1.00 91.94 430 GLY A O 1
ATOM 3141 N N . ASN A 1 431 ? -18.876 -3.832 -21.161 1.00 94.75 431 ASN A N 1
ATOM 3142 C CA . ASN A 1 431 ? -20.013 -2.925 -21.064 1.00 94.75 431 ASN A CA 1
ATOM 3143 C C . ASN A 1 431 ? -20.831 -3.198 -19.795 1.00 94.75 431 ASN A C 1
ATOM 3145 O O . ASN A 1 431 ? -20.993 -4.353 -19.394 1.00 94.75 431 ASN A O 1
ATOM 3149 N N . ALA A 1 432 ? -21.369 -2.141 -19.189 1.00 94.12 432 ALA A N 1
ATOM 3150 C CA . ALA A 1 432 ? -22.263 -2.233 -18.039 1.00 94.12 432 ALA A CA 1
ATOM 3151 C C . ALA A 1 432 ? -23.339 -1.143 -18.088 1.00 94.12 432 ALA A C 1
ATOM 3153 O O . ALA A 1 432 ? -23.091 -0.060 -18.607 1.00 94.12 432 ALA A O 1
ATOM 3154 N N . THR A 1 433 ? -24.519 -1.402 -17.529 1.00 96.38 433 THR A N 1
ATOM 3155 C CA . THR A 1 433 ? -25.578 -0.389 -17.414 1.00 96.38 433 THR A CA 1
ATOM 3156 C C . THR A 1 433 ? -25.427 0.378 -16.105 1.00 96.38 433 THR A C 1
ATOM 3158 O O . THR A 1 433 ? -25.252 -0.234 -15.052 1.00 96.38 433 THR A O 1
ATOM 3161 N N . ALA A 1 434 ? -25.516 1.705 -16.167 1.00 97.44 434 ALA A N 1
ATOM 3162 C CA . ALA A 1 434 ? -25.519 2.586 -15.005 1.00 97.44 434 ALA A CA 1
ATOM 3163 C C . ALA A 1 434 ? -26.746 3.504 -15.009 1.00 97.44 434 ALA A C 1
ATOM 3165 O O . ALA A 1 434 ? -27.200 3.940 -16.064 1.00 97.44 434 ALA A O 1
ATOM 3166 N N . ASN A 1 435 ? -27.242 3.836 -13.820 1.00 96.06 435 ASN A N 1
ATOM 3167 C CA . ASN A 1 435 ? -28.214 4.897 -13.588 1.00 96.06 435 ASN A CA 1
ATOM 3168 C C . ASN A 1 435 ? -27.462 6.224 -13.415 1.00 96.06 435 ASN A C 1
ATOM 3170 O O . ASN A 1 435 ? -26.727 6.405 -12.442 1.00 96.06 435 ASN A O 1
ATOM 3174 N N . VAL A 1 436 ? -27.635 7.132 -14.373 1.00 97.62 436 VAL A N 1
ATOM 3175 C CA . VAL A 1 436 ? -26.932 8.416 -14.454 1.00 97.62 436 VAL A CA 1
ATOM 3176 C C . VAL A 1 436 ? -27.887 9.547 -14.092 1.00 97.62 436 VAL A C 1
ATOM 3178 O O . VAL A 1 436 ? -28.985 9.637 -14.641 1.00 97.62 436 VAL A O 1
ATOM 3181 N N . VAL A 1 437 ? -27.474 10.434 -13.187 1.00 96.00 437 VAL A N 1
ATOM 3182 C CA . VAL A 1 437 ? -28.195 11.675 -12.864 1.00 96.00 437 VAL A CA 1
ATOM 3183 C C . VAL A 1 437 ? -27.392 12.890 -13.313 1.00 96.00 437 VAL A C 1
ATOM 3185 O O . VAL A 1 437 ? -26.170 12.826 -13.446 1.00 96.00 437 VAL A O 1
ATOM 3188 N N . SER A 1 438 ? -28.061 14.024 -13.519 1.00 96.94 438 SER A N 1
ATOM 3189 C CA . SER A 1 438 ? -27.351 15.284 -13.745 1.00 96.94 438 SER A CA 1
ATOM 3190 C C . SER A 1 438 ? -26.683 15.782 -12.459 1.00 96.94 438 SER A C 1
ATOM 3192 O O . SER A 1 438 ? -27.145 15.485 -11.353 1.00 96.94 438 SER A O 1
ATOM 3194 N N . ALA A 1 439 ? -25.642 16.608 -12.574 1.00 94.25 439 ALA A N 1
ATOM 3195 C CA . ALA A 1 439 ? -25.013 17.231 -11.405 1.00 94.25 439 ALA A CA 1
ATOM 3196 C C . ALA A 1 439 ? -25.998 18.091 -10.584 1.00 94.25 439 ALA A C 1
ATOM 3198 O O . ALA A 1 439 ? -25.931 18.114 -9.355 1.00 94.25 439 ALA A O 1
ATOM 3199 N N . ALA A 1 440 ? -26.950 18.760 -11.246 1.00 93.25 440 ALA A N 1
ATOM 3200 C CA . ALA A 1 440 ? -28.012 19.513 -10.576 1.00 93.25 440 ALA A CA 1
ATOM 3201 C C . ALA A 1 440 ? -28.940 18.595 -9.765 1.00 93.25 440 ALA A C 1
ATOM 3203 O O . ALA A 1 440 ? -29.301 18.919 -8.635 1.00 93.25 440 ALA A O 1
ATOM 3204 N N . GLN A 1 441 ? -29.291 17.430 -10.314 1.00 93.62 441 GLN A N 1
ATOM 3205 C CA . GLN A 1 441 ? -30.089 16.441 -9.597 1.00 93.62 441 GLN A CA 1
ATOM 3206 C C . GLN A 1 441 ? -29.309 15.840 -8.422 1.00 93.62 441 GLN A C 1
ATOM 3208 O O . GLN A 1 441 ? -29.876 15.682 -7.345 1.00 93.62 441 GLN A O 1
ATOM 3213 N N . TYR A 1 442 ? -28.010 15.570 -8.582 1.00 94.62 442 TYR A N 1
ATOM 3214 C CA . TYR A 1 442 ? -27.165 15.103 -7.482 1.00 94.62 442 TYR A CA 1
ATOM 3215 C C . TYR A 1 442 ? -27.142 16.090 -6.306 1.00 94.62 442 TYR A C 1
ATOM 3217 O O . TYR A 1 442 ? -27.344 15.675 -5.169 1.00 94.62 442 TYR A O 1
ATOM 3225 N N . LYS A 1 443 ? -26.997 17.399 -6.560 1.00 91.88 443 LYS A N 1
ATOM 3226 C CA . LYS A 1 443 ? -27.058 18.422 -5.497 1.00 91.88 443 LYS A CA 1
ATOM 3227 C C . LYS A 1 443 ? -28.385 18.390 -4.730 1.00 91.88 443 LYS A C 1
ATOM 3229 O O . LYS A 1 443 ? -28.369 18.384 -3.504 1.00 91.88 443 LYS A O 1
ATOM 3234 N N . LYS A 1 444 ? -29.518 18.252 -5.430 1.00 89.62 444 LYS A N 1
ATOM 3235 C CA . LYS A 1 444 ? -30.834 18.082 -4.786 1.00 89.62 444 LYS A CA 1
ATOM 3236 C C . LYS A 1 444 ? -30.898 16.818 -3.928 1.00 89.62 444 LYS A C 1
ATOM 3238 O O . LYS A 1 444 ? -31.495 16.833 -2.859 1.00 89.62 444 LYS A O 1
ATOM 3243 N N . LEU A 1 445 ? -30.295 15.715 -4.377 1.00 87.19 445 LEU A N 1
ATOM 3244 C CA . LEU A 1 445 ? -30.228 14.480 -3.589 1.00 87.19 445 LEU A CA 1
ATOM 3245 C C . LEU A 1 445 ? -29.393 14.668 -2.314 1.00 87.19 445 LEU A C 1
ATOM 3247 O O . LEU A 1 445 ? -29.783 14.148 -1.272 1.00 87.19 445 LEU A O 1
ATOM 3251 N N . VAL A 1 446 ? -28.294 15.427 -2.378 1.00 87.62 446 VAL A N 1
ATOM 3252 C CA . VAL A 1 446 ? -27.473 15.790 -1.207 1.00 87.62 446 VAL A CA 1
ATOM 3253 C C . VAL A 1 446 ? -28.275 16.640 -0.219 1.00 87.62 446 VAL A C 1
ATOM 3255 O O . VAL A 1 446 ? -28.318 16.319 0.965 1.00 87.62 446 VAL A O 1
ATOM 3258 N N . GLU A 1 447 ? -28.969 17.678 -0.696 1.00 83.75 447 GLU A N 1
ATOM 3259 C CA . GLU A 1 447 ? -29.843 18.532 0.129 1.00 83.75 447 GLU A CA 1
ATOM 3260 C C . GLU A 1 447 ? -30.963 17.732 0.808 1.00 83.75 447 GLU A C 1
ATOM 3262 O O . GLU A 1 447 ? -31.309 17.984 1.957 1.00 83.75 447 GLU A O 1
ATOM 3267 N N . GLN A 1 448 ? -31.492 16.724 0.114 1.00 80.56 448 GLN A N 1
ATOM 3268 C CA . GLN A 1 448 ? -32.534 15.831 0.621 1.00 80.56 448 GLN A CA 1
ATOM 3269 C C . GLN A 1 448 ? -31.998 14.699 1.515 1.00 80.56 448 GLN A C 1
ATOM 3271 O O . GLN A 1 448 ? -32.779 13.840 1.920 1.00 80.56 448 GLN A O 1
ATOM 3276 N N . GLY A 1 449 ? -30.686 14.630 1.778 1.00 81.19 449 GLY A N 1
ATOM 3277 C CA . GLY A 1 449 ? -30.083 13.563 2.585 1.00 81.19 449 GLY A CA 1
ATOM 3278 C C . GLY A 1 449 ? -30.170 12.171 1.945 1.00 81.19 449 GLY A C 1
ATOM 3279 O O . GLY A 1 449 ? -30.148 11.156 2.638 1.00 81.19 449 GLY A O 1
ATOM 3280 N N . LYS A 1 450 ? -30.292 12.106 0.615 1.00 84.00 450 LYS A N 1
ATOM 3281 C CA . LYS A 1 450 ? -30.481 10.867 -0.152 1.00 84.00 450 LYS A CA 1
ATOM 3282 C C . LYS A 1 450 ? -29.182 10.275 -0.694 1.00 84.00 450 LYS A C 1
ATOM 3284 O O . LYS A 1 450 ? -29.238 9.315 -1.451 1.00 84.00 450 LYS A O 1
ATOM 3289 N N . VAL A 1 451 ? -28.010 10.817 -0.379 1.00 90.38 451 VAL A N 1
ATOM 3290 C CA . VAL A 1 451 ? -26.742 10.232 -0.846 1.00 90.38 451 VAL A CA 1
ATOM 3291 C C . VAL A 1 451 ? -26.103 9.446 0.301 1.00 90.38 451 VAL A C 1
ATOM 3293 O O . VAL A 1 451 ? -25.763 10.042 1.321 1.00 90.38 451 VAL A O 1
ATOM 3296 N N . PRO A 1 452 ? -25.955 8.114 0.178 1.00 90.38 452 PRO A N 1
ATOM 3297 C CA . PRO A 1 452 ? -25.417 7.300 1.259 1.00 90.38 452 PRO A CA 1
ATOM 3298 C C . PRO A 1 452 ? -23.902 7.481 1.398 1.00 90.38 452 PRO A C 1
ATOM 3300 O O . PRO A 1 452 ? -23.156 7.295 0.435 1.00 90.38 452 PRO A O 1
ATOM 3303 N N . ASP A 1 453 ? -23.441 7.779 2.612 1.00 91.06 453 ASP A N 1
ATOM 3304 C CA . ASP A 1 453 ? -22.010 7.824 2.913 1.00 91.06 453 ASP A CA 1
ATOM 3305 C C . ASP A 1 453 ? -21.330 6.480 2.649 1.00 91.06 453 ASP A C 1
ATOM 3307 O O . ASP A 1 453 ? -21.895 5.402 2.851 1.00 91.06 453 ASP A O 1
ATOM 3311 N N . GLY A 1 454 ? -20.083 6.555 2.188 1.00 93.56 454 GLY A N 1
ATOM 3312 C CA . GLY A 1 454 ? -19.304 5.394 1.785 1.00 93.56 454 GLY A CA 1
ATOM 3313 C C . GLY A 1 454 ? -19.667 4.829 0.410 1.00 93.56 454 GLY A C 1
ATOM 3314 O O . GLY A 1 454 ? -18.988 3.913 -0.051 1.00 93.56 454 GLY A O 1
ATOM 3315 N N . ALA A 1 455 ? -20.678 5.371 -0.275 1.00 97.69 455 ALA A N 1
ATOM 3316 C CA . ALA A 1 455 ? -20.891 5.081 -1.688 1.00 97.69 455 ALA A CA 1
ATOM 3317 C C . ALA A 1 455 ? -19.708 5.563 -2.533 1.00 97.69 455 ALA A C 1
ATOM 3319 O O . ALA A 1 455 ? -18.969 6.473 -2.146 1.00 97.69 455 ALA A O 1
ATOM 3320 N N . ILE A 1 456 ? -19.548 4.964 -3.710 1.00 98.31 456 ILE A N 1
ATOM 3321 C CA . ILE A 1 456 ? -18.555 5.412 -4.681 1.00 98.31 456 ILE A CA 1
ATOM 3322 C C . ILE A 1 456 ? -19.241 6.309 -5.703 1.00 98.31 456 ILE A C 1
ATOM 3324 O O . ILE A 1 456 ? -20.177 5.892 -6.383 1.00 98.31 456 ILE A O 1
ATOM 3328 N N . ILE A 1 457 ? -18.768 7.544 -5.802 1.00 98.38 457 ILE A N 1
ATOM 3329 C CA . ILE A 1 457 ? -19.264 8.545 -6.741 1.00 98.38 457 ILE A CA 1
ATOM 3330 C C . ILE A 1 457 ? -18.340 8.638 -7.948 1.00 98.38 457 ILE A C 1
ATOM 3332 O O . ILE A 1 457 ? -17.122 8.703 -7.800 1.00 98.38 457 ILE A O 1
ATOM 3336 N N . PHE A 1 458 ? -18.934 8.706 -9.133 1.00 98.44 458 PHE A N 1
ATOM 3337 C CA . PHE A 1 458 ? -18.270 9.026 -10.387 1.00 98.44 458 PHE A CA 1
ATOM 3338 C C . PHE A 1 458 ? -18.863 10.312 -10.954 1.00 98.44 458 PHE A C 1
ATOM 3340 O O . PHE A 1 458 ? -20.083 10.464 -10.975 1.00 98.44 458 PHE A O 1
ATOM 3347 N N . GLN A 1 459 ? -18.020 11.231 -11.420 1.00 98.06 459 GLN A N 1
ATOM 3348 C CA . GLN A 1 459 ? -18.434 12.536 -11.950 1.00 98.06 459 GLN A CA 1
ATOM 3349 C C . GLN A 1 459 ? -17.796 12.780 -13.318 1.00 98.06 459 GLN A C 1
ATOM 3351 O O . GLN A 1 459 ? -16.618 12.476 -13.494 1.00 98.06 459 GLN A O 1
ATOM 3356 N N . SER A 1 460 ? -18.538 13.351 -14.267 1.00 97.25 460 SER A N 1
ATOM 3357 C CA . SER A 1 460 ? -18.034 13.679 -15.605 1.00 97.25 460 SER A CA 1
ATOM 3358 C C . SER A 1 460 ? -18.481 15.064 -16.074 1.00 97.25 460 SER A C 1
ATOM 3360 O O . SER A 1 460 ? -19.666 15.397 -16.036 1.00 97.25 460 SER A O 1
ATOM 3362 N N . ARG A 1 461 ? -17.532 15.858 -16.582 1.00 97.00 461 ARG A N 1
ATOM 3363 C CA . ARG A 1 461 ? -17.775 17.116 -17.319 1.00 97.00 461 ARG A CA 1
ATOM 3364 C C . ARG A 1 461 ? -18.212 16.881 -18.764 1.00 97.00 461 ARG A C 1
ATOM 3366 O O . ARG A 1 461 ? -18.788 17.763 -19.395 1.00 97.00 461 ARG A O 1
ATOM 3373 N N . HIS A 1 462 ? -17.898 15.710 -19.307 1.00 95.38 462 HIS A N 1
ATOM 3374 C CA . HIS A 1 462 ? -18.091 15.410 -20.725 1.00 95.38 462 HIS A CA 1
ATOM 3375 C C . HIS A 1 462 ? -19.392 14.658 -20.970 1.00 95.38 462 HIS A C 1
ATOM 3377 O O . HIS A 1 462 ? -20.078 14.968 -21.939 1.00 95.38 462 HIS A O 1
ATOM 3383 N N . GLY A 1 463 ? -19.737 13.761 -20.045 1.00 95.31 463 GLY A N 1
ATOM 3384 C CA . GLY A 1 463 ? -20.717 12.694 -20.224 1.00 95.31 463 GLY A CA 1
ATOM 3385 C C . GLY A 1 463 ? -20.019 11.331 -20.300 1.00 95.31 463 GLY A C 1
ATOM 3386 O O . GLY A 1 463 ? -18.837 11.244 -20.643 1.00 95.31 463 GLY A O 1
ATOM 3387 N N . TRP A 1 464 ? -20.713 10.249 -19.951 1.00 94.88 464 TRP A N 1
ATOM 3388 C CA . TRP A 1 464 ? -20.135 8.897 -19.936 1.00 94.88 464 TRP A CA 1
ATOM 3389 C C . TRP A 1 464 ? -20.091 8.207 -21.306 1.00 94.88 464 TRP A C 1
ATOM 3391 O O . TRP A 1 464 ? -19.494 7.136 -21.442 1.00 94.88 464 TRP A O 1
ATOM 3401 N N . ASP A 1 465 ? -20.678 8.821 -22.329 1.00 89.62 465 ASP A N 1
ATOM 3402 C CA . ASP A 1 465 ? -20.523 8.467 -23.743 1.00 89.62 465 ASP A CA 1
ATOM 3403 C C . ASP A 1 465 ? -19.215 9.009 -24.353 1.00 89.62 465 ASP A C 1
ATOM 3405 O O . ASP A 1 465 ? -18.804 8.578 -25.432 1.00 89.62 465 ASP A O 1
ATOM 3409 N N . TYR A 1 466 ? -18.512 9.889 -23.634 1.00 91.19 466 TYR A N 1
ATOM 3410 C CA . TYR A 1 466 ? -17.234 10.455 -24.041 1.00 91.19 466 TYR A CA 1
ATOM 3411 C C . TYR A 1 466 ? -16.144 9.384 -24.216 1.00 91.19 466 TYR A C 1
ATOM 3413 O O . TYR A 1 466 ? -15.841 8.599 -23.312 1.00 91.19 466 TYR A O 1
ATOM 3421 N N . SER A 1 467 ? -15.510 9.379 -25.390 1.00 86.69 467 SER A N 1
ATOM 3422 C CA . SER A 1 467 ? -14.467 8.417 -25.773 1.00 86.69 467 SER A CA 1
ATOM 3423 C C . SER A 1 467 ? -13.038 8.867 -25.448 1.00 86.69 467 SER A C 1
ATOM 3425 O O . SER A 1 467 ? -12.115 8.065 -25.590 1.00 86.69 467 SER A O 1
ATOM 3427 N N . GLY A 1 468 ? -12.848 10.119 -25.019 1.00 87.31 468 GLY A N 1
ATOM 3428 C CA . GLY A 1 468 ? -11.529 10.680 -24.728 1.00 87.31 468 GLY A CA 1
ATOM 3429 C C . GLY A 1 468 ? -10.959 10.293 -23.358 1.00 87.31 468 GLY A C 1
ATOM 3430 O O . GLY A 1 468 ? -11.386 9.333 -22.719 1.00 87.31 468 GLY A O 1
ATOM 3431 N N . GLY A 1 469 ? -9.941 11.039 -22.924 1.00 85.56 469 GLY A N 1
ATOM 3432 C CA . GLY A 1 469 ? -9.146 10.717 -21.735 1.00 85.56 469 GLY A CA 1
ATOM 3433 C C . GLY A 1 469 ? -9.828 10.989 -20.386 1.00 85.56 469 GLY A C 1
ATOM 3434 O O . GLY A 1 469 ? -10.951 11.479 -20.293 1.00 85.56 469 GLY A O 1
ATOM 3435 N N . SER A 1 470 ? -9.103 10.715 -19.301 1.00 88.31 470 SER A N 1
ATOM 3436 C CA . SER A 1 470 ? -9.591 10.844 -17.919 1.00 88.31 470 SER A CA 1
ATOM 3437 C C . SER A 1 470 ? -9.797 12.282 -17.433 1.00 88.31 470 SER A C 1
ATOM 3439 O O . SER A 1 470 ? -10.505 12.490 -16.453 1.00 88.31 470 SER A O 1
ATOM 3441 N N . LYS A 1 471 ? -9.212 13.293 -18.089 1.00 89.81 471 LYS A N 1
ATOM 3442 C CA . LYS A 1 471 ? -9.314 14.695 -17.653 1.00 89.81 471 LYS A CA 1
ATOM 3443 C C . LYS A 1 471 ? -10.772 15.161 -17.657 1.00 89.81 471 LYS A C 1
ATOM 3445 O O . LYS A 1 471 ? -11.396 15.203 -18.711 1.00 89.81 471 LYS A O 1
ATOM 3450 N N . GLY A 1 472 ? -11.284 15.587 -16.502 1.00 88.31 472 GLY A N 1
ATOM 3451 C CA . GLY A 1 472 ? -12.687 15.985 -16.351 1.00 88.31 472 GLY A CA 1
ATOM 3452 C C . GLY A 1 472 ? -13.634 14.834 -16.012 1.00 88.31 472 GLY A C 1
ATOM 3453 O O . GLY A 1 472 ? -14.844 15.045 -15.989 1.00 88.31 472 GLY A O 1
ATOM 3454 N N . ASN A 1 473 ? -13.093 13.644 -15.749 1.00 94.38 473 ASN A N 1
ATOM 3455 C CA . ASN A 1 473 ? -13.797 12.511 -15.172 1.00 94.38 473 ASN A CA 1
ATOM 3456 C C . ASN A 1 473 ? -13.137 12.173 -13.831 1.00 94.38 473 ASN A C 1
ATOM 3458 O O . ASN A 1 473 ? -11.911 12.135 -13.736 1.00 94.38 473 ASN A O 1
ATOM 3462 N N . ASP A 1 474 ? -13.930 11.884 -12.808 1.00 92.50 474 ASP A N 1
ATOM 3463 C CA . ASP A 1 474 ? -13.425 11.596 -11.469 1.00 92.50 474 ASP A CA 1
ATOM 3464 C C . ASP A 1 474 ? -14.190 10.480 -10.775 1.00 92.50 474 ASP A C 1
ATOM 3466 O O . ASP A 1 474 ? -15.329 10.172 -11.119 1.00 92.50 474 ASP A O 1
ATOM 3470 N N . MET A 1 475 ? -13.532 9.903 -9.772 1.00 95.88 475 MET A N 1
ATOM 3471 C CA . MET A 1 475 ? -14.059 8.896 -8.859 1.00 95.88 475 MET A CA 1
ATOM 3472 C C . MET A 1 475 ? -13.718 9.302 -7.420 1.00 95.88 475 MET A C 1
ATOM 3474 O O . MET A 1 475 ? -12.650 9.866 -7.182 1.00 95.88 475 MET A O 1
ATOM 3478 N N . GLY A 1 476 ? -14.597 9.013 -6.465 1.00 97.00 476 GLY A N 1
ATOM 3479 C CA . GLY A 1 476 ? -14.356 9.287 -5.051 1.00 97.00 476 GLY A CA 1
ATOM 3480 C C . GLY A 1 476 ? -15.267 8.505 -4.113 1.00 97.00 476 GLY A C 1
ATOM 3481 O O . GLY A 1 476 ? -16.178 7.802 -4.547 1.00 97.00 476 GLY A O 1
ATOM 3482 N N . ILE A 1 477 ? -15.019 8.649 -2.814 1.00 98.12 477 ILE A N 1
ATOM 3483 C CA . ILE A 1 477 ? -15.831 8.096 -1.727 1.00 98.12 477 ILE A CA 1
ATOM 3484 C C . ILE A 1 477 ? -16.717 9.215 -1.181 1.00 98.12 477 ILE A C 1
ATOM 3486 O O . ILE A 1 477 ? -16.220 10.266 -0.776 1.00 98.12 477 ILE A O 1
ATOM 3490 N N . VAL A 1 478 ? -18.025 8.984 -1.157 1.00 97.69 478 VAL A N 1
ATOM 3491 C CA . VAL A 1 478 ? -19.020 9.914 -0.611 1.00 97.69 478 VAL A CA 1
ATOM 3492 C C . VAL A 1 478 ? -18.838 10.051 0.903 1.00 97.69 478 VAL A C 1
ATOM 3494 O O . VAL A 1 478 ? -18.729 9.046 1.614 1.00 97.69 478 VAL A O 1
ATOM 3497 N N . ARG A 1 479 ? -18.823 11.296 1.390 1.00 93.56 479 ARG A N 1
ATOM 3498 C CA . ARG A 1 479 ? -18.773 11.668 2.808 1.00 93.56 479 ARG A CA 1
ATOM 3499 C C . ARG A 1 479 ? -19.757 12.798 3.114 1.00 93.56 479 ARG A C 1
ATOM 3501 O O . ARG A 1 479 ? -20.076 13.602 2.235 1.00 93.56 479 ARG A O 1
ATOM 3508 N N . ASP A 1 480 ? -20.179 12.882 4.375 1.00 89.62 480 ASP A N 1
ATOM 3509 C CA . ASP A 1 480 ? -21.059 13.939 4.887 1.00 89.62 480 ASP A CA 1
ATOM 3510 C C . ASP A 1 480 ? -22.366 14.072 4.076 1.00 89.62 480 ASP A C 1
ATOM 3512 O O . ASP A 1 480 ? -22.715 15.134 3.560 1.00 89.62 480 ASP A O 1
ATOM 3516 N N . GLY A 1 481 ? -23.054 12.948 3.854 1.00 84.50 481 GLY A N 1
ATOM 3517 C CA . GLY A 1 481 ? -24.294 12.885 3.073 1.00 84.50 481 GLY A CA 1
ATOM 3518 C C . GLY A 1 481 ? -24.122 13.316 1.613 1.00 84.50 481 GLY A C 1
ATOM 3519 O O . GLY A 1 481 ? -25.060 13.816 0.995 1.00 84.50 481 GLY A O 1
ATOM 3520 N N . GLY A 1 482 ? -22.906 13.186 1.075 1.00 90.19 482 GLY A N 1
ATOM 3521 C CA . GLY A 1 482 ? -22.531 13.623 -0.271 1.00 90.19 482 GLY A CA 1
ATOM 3522 C C . GLY A 1 482 ? -22.182 15.098 -0.413 1.00 90.19 482 GLY A C 1
ATOM 3523 O O . GLY A 1 482 ? -21.919 15.541 -1.534 1.00 90.19 482 GLY A O 1
ATOM 3524 N N . LYS A 1 483 ? -22.099 15.853 0.689 1.00 91.56 483 LYS A N 1
ATOM 3525 C CA . LYS A 1 483 ? -21.545 17.219 0.697 1.00 91.56 483 LYS A CA 1
ATOM 3526 C C . LYS A 1 483 ? -20.038 17.232 0.449 1.00 91.56 483 LYS A C 1
ATOM 3528 O O . LYS A 1 483 ? -19.520 18.214 -0.083 1.00 91.56 483 LYS A O 1
ATOM 3533 N N . THR A 1 484 ? -19.363 16.127 0.764 1.00 93.25 484 THR A N 1
ATOM 3534 C CA . THR A 1 484 ? -17.929 15.937 0.552 1.00 93.25 484 THR A CA 1
ATOM 3535 C C . THR A 1 484 ? -17.681 14.713 -0.325 1.00 93.25 484 THR A C 1
ATOM 3537 O O . THR A 1 484 ? -18.275 13.653 -0.132 1.00 93.25 484 THR A O 1
ATOM 3540 N N . THR A 1 485 ? -16.771 14.845 -1.288 1.00 95.19 485 THR A N 1
ATOM 3541 C CA . THR A 1 485 ? -16.253 13.711 -2.061 1.00 95.19 485 THR A CA 1
ATOM 3542 C C . THR A 1 485 ? -14.779 13.534 -1.734 1.00 95.19 485 THR A C 1
ATOM 3544 O O . THR A 1 485 ? -13.962 14.379 -2.096 1.00 95.19 485 THR A O 1
ATOM 3547 N N . HIS A 1 486 ? -14.417 12.429 -1.084 1.00 95.25 486 HIS A N 1
ATOM 3548 C CA . HIS A 1 486 ? -13.014 12.086 -0.891 1.00 95.25 486 HIS A CA 1
ATOM 3549 C C . HIS A 1 486 ? -12.465 11.424 -2.151 1.00 95.25 486 HIS A C 1
ATOM 3551 O O . HIS A 1 486 ? -12.766 10.271 -2.455 1.00 95.25 486 HIS A O 1
ATOM 3557 N N . ASN A 1 487 ? -11.669 12.176 -2.890 1.00 88.94 487 ASN A N 1
ATOM 3558 C CA . ASN A 1 487 ? -11.046 11.767 -4.139 1.00 88.94 487 ASN A CA 1
ATOM 3559 C C . ASN A 1 487 ? -9.560 11.459 -3.852 1.00 88.94 487 ASN A C 1
ATOM 3561 O O . ASN A 1 487 ? -9.256 10.448 -3.225 1.00 88.94 487 ASN A O 1
ATOM 3565 N N . TYR A 1 488 ? -8.636 12.349 -4.218 1.00 76.62 488 TYR A N 1
ATOM 3566 C CA . TYR A 1 488 ? -7.252 12.366 -3.735 1.00 76.62 488 TYR A CA 1
ATOM 3567 C C . TYR A 1 488 ? -7.124 13.126 -2.403 1.00 76.62 488 TYR A C 1
ATOM 3569 O O . TYR A 1 488 ? -6.113 13.051 -1.716 1.00 76.62 488 TYR A O 1
ATOM 3577 N N . LYS A 1 489 ? -8.154 13.882 -2.039 1.00 89.75 489 LYS A N 1
ATOM 3578 C CA . LYS A 1 489 ? -8.371 14.540 -0.752 1.00 89.75 489 LYS A CA 1
ATOM 3579 C C . LYS A 1 489 ? -9.867 14.809 -0.619 1.00 89.75 489 LYS A C 1
ATOM 3581 O O . LYS A 1 489 ? -10.621 14.536 -1.558 1.00 89.75 489 LYS A O 1
ATOM 3586 N N . ASP A 1 490 ? -10.284 15.392 0.495 1.00 92.50 490 ASP A N 1
ATOM 3587 C CA . ASP A 1 490 ? -11.645 15.902 0.626 1.00 92.50 490 ASP A CA 1
ATOM 3588 C C . ASP A 1 490 ? -11.865 17.073 -0.340 1.00 92.50 490 ASP A C 1
ATOM 3590 O O . ASP A 1 490 ? -11.153 18.082 -0.318 1.00 92.50 490 ASP A O 1
ATOM 3594 N N . MET A 1 491 ? -12.836 16.893 -1.228 1.00 90.94 491 MET A N 1
ATOM 3595 C CA . MET A 1 491 ? -13.270 17.857 -2.231 1.00 90.94 491 MET A CA 1
ATOM 3596 C C . MET A 1 491 ? -14.739 18.207 -2.000 1.00 90.94 491 MET A C 1
ATOM 3598 O O . MET A 1 491 ? -15.470 17.491 -1.309 1.00 90.94 491 MET A O 1
ATOM 3602 N N . SER A 1 492 ? -15.192 19.285 -2.635 1.00 91.19 492 SER A N 1
ATOM 3603 C CA . SER A 1 492 ? -16.609 19.636 -2.687 1.00 91.19 492 SER A CA 1
ATOM 3604 C C . SER A 1 492 ? -17.470 18.491 -3.233 1.00 91.19 492 SER A C 1
ATOM 3606 O O . SER A 1 492 ? -17.012 17.654 -4.013 1.00 91.19 492 SER A O 1
ATOM 3608 N N . SER A 1 493 ? -18.750 18.500 -2.850 1.00 89.44 493 SER A N 1
ATOM 3609 C CA . SER A 1 493 ? -19.802 17.588 -3.319 1.00 89.44 493 SER A CA 1
ATOM 3610 C C . SER A 1 493 ? -19.705 17.278 -4.819 1.00 89.44 493 SER A C 1
ATOM 3612 O O . SER A 1 493 ? -19.610 16.119 -5.222 1.00 89.44 493 SER A O 1
ATOM 3614 N N . ILE A 1 494 ? -19.629 18.335 -5.631 1.00 92.88 494 ILE A N 1
ATOM 3615 C CA . ILE A 1 494 ? -19.316 18.279 -7.055 1.00 92.88 494 ILE A CA 1
ATOM 3616 C C . ILE A 1 494 ? -17.920 18.874 -7.267 1.00 92.88 494 ILE A C 1
ATOM 3618 O O . ILE A 1 494 ? -17.660 19.995 -6.828 1.00 92.88 494 ILE A O 1
ATOM 3622 N N . ILE A 1 495 ? -17.036 18.132 -7.938 1.00 88.56 495 ILE A N 1
ATOM 3623 C CA . ILE A 1 495 ? -15.619 18.502 -8.121 1.00 88.56 495 ILE A CA 1
ATOM 3624 C C . ILE A 1 495 ? -15.460 19.612 -9.168 1.00 88.56 495 ILE A C 1
ATOM 3626 O O . ILE A 1 495 ? -14.601 20.481 -9.034 1.00 88.56 495 ILE A O 1
ATOM 3630 N N . TYR A 1 496 ? -16.303 19.597 -10.201 1.00 89.00 496 TYR A N 1
ATOM 3631 C CA . TYR A 1 496 ? -16.228 20.519 -11.331 1.00 89.00 496 TYR A CA 1
ATOM 3632 C C . TYR A 1 496 ? -17.464 21.403 -11.407 1.00 89.00 496 TYR A C 1
ATOM 3634 O O . TYR A 1 496 ? -18.586 20.901 -11.409 1.00 89.00 496 TYR A O 1
ATOM 3642 N N . SER A 1 497 ? -17.277 22.714 -11.534 1.00 87.69 497 SER A N 1
ATOM 3643 C CA . SER A 1 497 ? -18.392 23.657 -11.683 1.00 87.69 497 SER A CA 1
ATOM 3644 C C . SER A 1 497 ? -19.277 23.350 -12.899 1.00 87.69 497 SER A C 1
ATOM 3646 O O . SER A 1 497 ? -20.482 23.576 -12.837 1.00 87.69 497 SER A O 1
ATOM 3648 N N . ASP A 1 498 ? -18.703 22.776 -13.957 1.00 92.25 498 ASP A N 1
ATOM 3649 C CA . ASP A 1 498 ? -19.359 22.342 -15.195 1.00 92.25 498 ASP A CA 1
ATOM 3650 C C . ASP A 1 498 ? -19.565 20.814 -15.275 1.00 92.25 498 ASP A C 1
ATOM 3652 O O . ASP A 1 498 ? -19.670 20.246 -16.363 1.00 92.25 498 ASP A O 1
ATOM 3656 N N . CYS A 1 499 ? -19.614 20.122 -14.132 1.00 96.12 499 CYS A N 1
ATOM 3657 C CA . CYS A 1 499 ? -19.982 18.707 -14.084 1.00 96.12 499 CYS A CA 1
ATOM 3658 C C . CYS A 1 499 ? -21.369 18.491 -14.713 1.00 96.12 499 CYS A C 1
ATOM 3660 O O . CYS A 1 499 ? -22.329 19.182 -14.367 1.00 96.12 499 CYS A O 1
ATOM 3662 N N . LYS A 1 500 ? -21.480 17.514 -15.616 1.00 96.50 500 LYS A N 1
ATOM 3663 C CA . LYS A 1 500 ? -22.726 17.177 -16.313 1.00 96.50 500 LYS A CA 1
ATOM 3664 C C . LYS A 1 500 ? -23.407 15.977 -15.684 1.00 96.50 500 LYS A C 1
ATOM 3666 O O . LYS A 1 500 ? -24.583 16.058 -15.334 1.00 96.50 500 LYS A O 1
ATOM 3671 N N . GLU A 1 501 ? -22.663 14.889 -15.521 1.00 97.94 501 GLU A N 1
ATOM 3672 C CA . GLU A 1 501 ? -23.205 13.574 -15.184 1.00 97.94 501 GLU A CA 1
ATOM 3673 C C . GLU A 1 501 ? -22.555 12.997 -13.934 1.00 97.94 501 GLU A C 1
ATOM 3675 O O . GLU A 1 501 ? -21.341 13.082 -13.739 1.00 97.94 501 GLU A O 1
ATOM 3680 N N . VAL A 1 502 ? -23.381 12.372 -13.099 1.00 98.25 502 VAL A N 1
ATOM 3681 C CA . VAL A 1 502 ? -22.974 11.722 -11.858 1.00 98.25 502 VAL A CA 1
ATOM 3682 C C . VAL A 1 502 ? -23.567 10.319 -11.799 1.00 98.25 502 VAL A C 1
ATOM 3684 O O . VAL A 1 502 ? -24.746 10.115 -12.092 1.00 98.25 502 VAL A O 1
ATOM 3687 N N . VAL A 1 503 ? -22.750 9.352 -11.387 1.00 98.44 503 VAL A N 1
ATOM 3688 C CA . VAL A 1 503 ? -23.169 7.978 -11.084 1.00 98.44 503 VAL A CA 1
ATOM 3689 C C . VAL A 1 503 ? -22.766 7.656 -9.654 1.00 98.44 503 VAL A C 1
ATOM 3691 O O . VAL A 1 503 ? -21.628 7.902 -9.260 1.00 98.44 503 VAL A O 1
ATOM 3694 N N . ILE A 1 504 ? -23.690 7.090 -8.878 1.00 97.44 504 ILE A N 1
ATOM 3695 C CA . ILE A 1 504 ? -23.448 6.677 -7.492 1.00 97.44 504 ILE A CA 1
ATOM 3696 C C . ILE A 1 504 ? -23.596 5.169 -7.399 1.00 97.44 504 ILE A C 1
ATOM 3698 O O . ILE A 1 504 ? -24.677 4.643 -7.668 1.00 97.44 504 ILE A O 1
ATOM 3702 N N . LEU A 1 505 ? -22.519 4.488 -7.017 1.00 97.75 505 LEU A N 1
ATOM 3703 C CA . LEU A 1 505 ? -22.488 3.047 -6.820 1.00 97.75 505 LEU A CA 1
ATOM 3704 C C . LEU A 1 505 ? -22.518 2.689 -5.338 1.00 97.75 505 LEU A C 1
ATOM 3706 O O . LEU A 1 505 ? -21.803 3.268 -4.518 1.00 97.75 505 LEU A O 1
ATOM 3710 N N . VAL A 1 506 ? -23.283 1.651 -5.030 1.00 96.12 506 VAL A N 1
ATOM 3711 C CA . VAL A 1 506 ? -23.302 0.978 -3.729 1.00 96.12 506 VAL A CA 1
ATOM 3712 C C . VAL A 1 506 ? -23.045 -0.517 -3.922 1.00 96.12 506 VAL A C 1
ATOM 3714 O O . VAL A 1 506 ? -23.200 -1.022 -5.040 1.00 96.12 506 VAL A O 1
ATOM 3717 N N . PRO A 1 507 ? -22.639 -1.254 -2.876 1.00 95.25 507 PRO A N 1
ATOM 3718 C CA . PRO A 1 507 ? -22.597 -2.708 -2.934 1.00 95.25 507 PRO A CA 1
ATOM 3719 C C . PRO A 1 507 ? -23.962 -3.244 -3.358 1.00 95.25 507 PRO A C 1
ATOM 3721 O O . PRO A 1 507 ? -24.990 -2.791 -2.859 1.00 95.25 507 PRO A O 1
ATOM 3724 N N . LYS A 1 508 ? -23.992 -4.235 -4.250 1.00 91.56 508 LYS A N 1
ATOM 3725 C CA . LYS A 1 508 ? -25.251 -4.794 -4.763 1.00 91.56 508 LYS A CA 1
ATOM 3726 C C . LYS A 1 508 ? -26.156 -5.309 -3.635 1.00 91.56 508 LYS A C 1
ATOM 3728 O O . LYS A 1 508 ? -27.364 -5.138 -3.696 1.00 91.56 508 LYS A O 1
ATOM 3733 N N . GLY A 1 509 ? -25.567 -5.878 -2.579 1.00 86.50 509 GLY A N 1
ATOM 3734 C CA . GLY A 1 509 ? -26.295 -6.344 -1.390 1.00 86.50 509 GLY A CA 1
ATOM 3735 C C . GLY A 1 509 ? -26.899 -5.230 -0.524 1.00 86.50 509 GLY A C 1
ATOM 3736 O O . GLY A 1 509 ? -27.765 -5.512 0.300 1.00 86.50 509 GLY A O 1
ATOM 3737 N N . ALA A 1 510 ? -26.491 -3.973 -0.722 1.00 86.75 510 ALA A N 1
ATOM 3738 C CA . ALA A 1 510 ? -27.107 -2.827 -0.065 1.00 86.75 510 ALA A CA 1
ATOM 3739 C C . ALA A 1 510 ? -28.425 -2.413 -0.741 1.00 86.75 510 ALA A C 1
ATOM 3741 O O . ALA A 1 510 ? -29.206 -1.681 -0.145 1.00 86.75 510 ALA A O 1
ATOM 3742 N N . ILE A 1 511 ? -28.686 -2.862 -1.972 1.00 84.88 511 ILE A N 1
ATOM 3743 C CA . ILE A 1 511 ? -29.900 -2.547 -2.725 1.00 84.88 511 ILE A CA 1
ATOM 3744 C C . ILE A 1 511 ? -30.995 -3.556 -2.371 1.00 84.88 511 ILE A C 1
ATOM 3746 O O . ILE A 1 511 ? -30.914 -4.725 -2.740 1.00 84.88 511 ILE A O 1
ATOM 3750 N N . GLN A 1 512 ? -32.037 -3.092 -1.689 1.00 78.62 512 GLN A N 1
ATOM 3751 C CA . GLN A 1 512 ? -33.236 -3.862 -1.377 1.00 78.62 512 GLN A CA 1
ATOM 3752 C C . GLN A 1 512 ? -34.325 -3.498 -2.387 1.00 78.62 512 GLN A C 1
ATOM 3754 O O . GLN A 1 512 ? -34.757 -2.344 -2.474 1.00 78.62 512 GLN A O 1
ATOM 3759 N N . ARG A 1 513 ? -34.711 -4.492 -3.184 1.00 74.50 513 ARG A N 1
ATOM 3760 C CA . ARG A 1 513 ? -35.864 -4.442 -4.082 1.00 74.50 513 ARG A CA 1
ATOM 3761 C C . ARG A 1 513 ? -36.977 -5.228 -3.408 1.00 74.50 513 ARG A C 1
ATOM 3763 O O . ARG A 1 513 ? -36.687 -6.309 -2.894 1.00 74.50 513 ARG A O 1
ATOM 3770 N N . ASP A 1 514 ? -38.166 -4.645 -3.383 1.00 56.09 514 ASP A N 1
ATOM 3771 C CA . ASP A 1 514 ? -39.374 -5.326 -2.921 1.00 56.09 514 ASP A CA 1
ATOM 3772 C C . ASP A 1 514 ? -39.753 -6.484 -3.857 1.00 56.09 514 ASP A C 1
ATOM 3774 O O . ASP A 1 514 ? -39.449 -6.388 -5.076 1.00 56.09 514 ASP A O 1
#

Sequence (514 aa):
MSLSATTSQRTNSVFSNRSQGVTANAVLSGSNPNAILSQYKPTGASARTAAQDGLQPGVAASTKMAQTDLARLQKFKGNIEAAAQKYGLPPALLAAIASRESRAGAALDRNGRGDGGNGFGVMQVDRRYHTPKGTPTGQEHINQAASILKGFVNDIKKAHPNWSEAQQLRGAVAAYNSGPGNVRTLQNMDVGTTGNDYSNDVWARAQALAPHFGGAATNTATTDTGNTARPGRTTDSFEPAAANANGKKTWTSAPSLEQVKAGGHNLREGMQGAAVKHVQQMLGIPADGKYGPVTKKAVADFQKAHGLKPGTAEGQVGPTTLQTLEKSNGPGKTDSTNNNGAVLGNGVRINTNDPTLKKLATAALRNGETGYCVRTTLDNMSRLGIPNTPGATGNDPNNPRGGMAQMLRKGWESIPFPGAKQQTIKSPYGNATANVVSAAQYKKLVEQGKVPDGAIIFQSRHGWDYSGGSKGNDMGIVRDGGKTTHNYKDMSSIIYSDCKEVVILVPKGAIQRD

Secondary structure (DSSP, 8-state):
-----------------------S----SSS-TTGGGGG-----B-HHHHGGGTPPSBHHHHHHHHHHHHHHHHTTHHHHHHHHHHHT--HHHHHHHHHHHHTTTTT--TTSEEGGGTEETTTTEETTTS---S-TTSHHHHHHHHHHHHHHHHHHHHH-TTS-HHHHHHHHHHHHHH-GGG---TTTTTTTSGGG-HHHHHHHHHHHHTTTSS--------------------S-----------S----EEPPPHHHHHHSS--B-TTEESHHHHHHHHHTTS---SB--HHHHHHHHHHHHHTTPPPSSSTT-B-HHHHHHHHHHTS-----S---TTEEEETTEEEETT-HHHHHHHHSPPPP--TT-HHHHHHHHHHHTT-TT-----TTSSSHHHHHHHHHHHTTEEE---TTPEEEEE--TT--EEEEEEEHHHHHHHHHTT-S-TTPEEEEESS-TT--S-STTEEEEEEEGGGTEEESSSEEESSS-TT--EEEEEEEGGGEE--

Radius of gyration: 30.92 Å; chains: 1; bounding box: 119×67×72 Å